Protein AF-A0A1V5WWI6-F1 (afdb_monomer)

Radius of gyration: 53.49 Å; Cα contacts (8 Å, |Δi|>4): 1870; chains: 1; bounding box: 108×46×150 Å

pLDDT: mean 87.92, std 11.95, range [52.41, 98.81]

Mean predicted aligned error: 15.51 Å

Nearest PDB structures (foldseek):
  4fmv-assembly1_A  TM=5.249E-01  e=5.973E-01  Ruminiclostridium papyrosolvens DSM 2782
  3kl5-assembly3_C  TM=5.660E-01  e=1.700E+00  Bacillus subtilis
  4qaw-assembly5_E  TM=5.712E-01  e=1.783E+00  Paenibacillus barcinonensis
  4qaw-assembly7_G  TM=4.942E-01  e=2.157E+00  Paenibacillus barcinonensis
  5oo9-assembly1_A  TM=2.394E-01  e=5.076E+00  Streptomyces coeruleorubidus

Secondary structure (DSSP, 8-state):
-EEEETTTTEEEEEETTEEEEEE-S----------PPP-SS-S-SSS-SS---S--------SSPPPHHHHHHHHHHHHHTT---B-EE-TTTT-EESS---SS-EEESEEPPPBSSSSEEEEEE-SSBEEEEEEEEPB--EE-TTSSEEPTT--S-TT--SEEESEEESSSPPPPBTTB-EEEEEEPBTTPPPEEEEEEEPPPSB--BTTEEEEEEEETTEEEEEEEESSSS-EEEEE-PPTT--EEEEEEEPPPPPPPSSSPPPPPPPEEEEEEEEPPS-PSEEEEEPPPPPPPSSSPPPPPPEEETTEEEPPPPPPP-TT-PPPPBSSPPPPPP-SSSSPPPPPPBPTTT--PPPP----TTSTT-EEPPPBTTBPPPEEESSPPPPP-EEE-TTSS-EEE-PPPPPPPEESSTTS--PPPPGGGTSPPPP-SSSPP-PPPTTTTPPPPPP-EETTS----PPPPPPP-EEEEEEEPP-

Sequence (482 aa):
MGVYDAINKNMYLYVDGVLEGSSLNIGVTSYNTMRSPWTVGTATPYYPHGNMSGLIDDVRIYNYALSPAEVNQVYDLGINSLNEINGLCGSSNGSSYYSIPTENLCSFGAPSVVSGVGPWTWTCAGTSASVSCSANKSVDGECGTANKEFYATTTGYGSSTFCSVGSSSPTSPTFPTSGNPVSWQCNGINGGSIVTCNASKLSSVCISGGGLTCSESIDGLYTINKYTLAGTTTGTSTWTPPAEVTQVEYLVVAGGGGGGGRAGGGGAGGYRAGLGFTLSDNNPVTVVVGAGGAGGEVSGGSGKNSTFSTITSIGGGGGGGFGRNGLNGGSGGGAGDNYQTVQPLGGNGTSGQGNNGGSSYGPINIPRNTGGGGGAGGNGLGGAQAPNGGPGLSSSITGTSHFYAAGGGGGGGGADATNYGIGIGGSSIGGSGGDGTILPTNGANHTGSGGGGGGYNFSIPANQFGGFGGSGIVIIRYLTPQ

Foldseek 3Di:
DWFADPVQRKIFDDDLLHTDDIDGPDPPPDDPPPPFDDDDQAPHPPDGDRGDDDDDDDDDDDPHGDDSVVSNVVSVVVVVVPDQDEWAAFPQFAAEDQDDDDPRGTPAADWDPWDDPAFIKIWGDTPNYIDIGTHGYKDAKAAWPQQEEAEQPDPDSPPTDGTPAAAKVVNDWDDAHAPGKTKIWGHIDRRHHIDIGIYYYHDDLQDADQQWDWDWDDDPQKIKIKIFGPDQAKGKDKGFDDPPFFWWWKWWFFWWWFAAWAWKWIFFWFIDTDGTHGDDPDPIWMWIWWGWWAFYLAWTGWICWTDTHPDIIWTIWTAGAEPEATAAICWWMKYYWYLDPDWHYTHAHDPNTWGTWATQDDDNPDGTWMIWITFRQGYTHTNDFWTAWHAFDWDCLVVDTDGAGWIAIIAGEDACLPPGDWHHIHPNQAWIEYACVRAIEEGHAQRRYIWYHYHDYPVHPDGRTTHITHIHMMMIMTRDDD

Structure (mmCIF, N/CA/C/O backbone):
data_AF-A0A1V5WWI6-F1
#
_entry.id   AF-A0A1V5WWI6-F1
#
loop_
_atom_site.group_PDB
_atom_site.id
_atom_site.type_symbol
_atom_site.label_atom_id
_atom_site.label_alt_id
_atom_site.label_comp_id
_atom_site.label_asym_id
_atom_site.label_entity_id
_atom_site.label_seq_id
_atom_site.pdbx_PDB_ins_code
_atom_site.Cartn_x
_atom_site.Cartn_y
_atom_site.Cartn_z
_atom_site.occupancy
_atom_site.B_iso_or_equiv
_atom_site.auth_seq_id
_atom_site.auth_comp_id
_atom_site.auth_asym_id
_atom_site.auth_atom_id
_atom_site.pdbx_PDB_model_num
ATOM 1 N N . MET A 1 1 ? -57.729 -2.466 86.747 1.00 88.50 1 MET A N 1
ATOM 2 C CA . MET A 1 1 ? -59.052 -2.963 86.314 1.00 88.50 1 MET A CA 1
ATOM 3 C C . MET A 1 1 ? -59.832 -3.485 87.514 1.00 88.50 1 MET A C 1
ATOM 5 O O . MET A 1 1 ? -59.302 -4.305 88.250 1.00 88.50 1 MET A O 1
ATOM 9 N N . GLY A 1 2 ? -61.060 -3.010 87.735 1.00 91.38 2 GLY A N 1
ATOM 10 C CA . GLY A 1 2 ? -61.956 -3.556 88.763 1.00 91.38 2 GLY A CA 1
ATOM 11 C C . GLY A 1 2 ? -62.943 -4.556 88.157 1.00 91.38 2 GLY A C 1
ATOM 12 O O . GLY A 1 2 ? -63.494 -4.282 87.094 1.00 91.38 2 GLY A O 1
ATOM 13 N N . VAL A 1 3 ? -63.168 -5.690 88.821 1.00 92.44 3 VAL A N 1
ATOM 14 C CA . VAL A 1 3 ? -64.123 -6.731 88.405 1.00 92.44 3 VAL A CA 1
ATOM 15 C C . VAL A 1 3 ? -65.106 -6.993 89.540 1.00 92.44 3 VAL A C 1
ATOM 17 O O . VAL A 1 3 ? -64.692 -7.245 90.671 1.00 92.44 3 VAL A O 1
ATOM 20 N N . TYR A 1 4 ? -66.404 -6.956 89.241 1.00 90.31 4 TYR A N 1
ATOM 21 C CA . TYR A 1 4 ? -67.460 -7.340 90.177 1.00 90.31 4 TYR A CA 1
ATOM 22 C C . TYR A 1 4 ? -68.163 -8.607 89.686 1.00 90.31 4 TYR A C 1
ATOM 24 O O . TYR A 1 4 ? -68.793 -8.605 88.629 1.00 90.31 4 TYR A O 1
ATOM 32 N N . ASP A 1 5 ? -68.062 -9.678 90.470 1.00 88.44 5 ASP A N 1
ATOM 33 C CA . ASP A 1 5 ? -68.776 -10.932 90.257 1.00 88.44 5 ASP A CA 1
ATOM 34 C C . ASP A 1 5 ? -70.055 -10.933 91.102 1.00 88.44 5 ASP A C 1
ATOM 36 O O . ASP A 1 5 ? -70.039 -11.179 92.312 1.00 88.44 5 ASP A O 1
ATOM 40 N N . ALA A 1 6 ? -71.180 -10.653 90.443 1.00 82.94 6 ALA A N 1
ATOM 41 C CA . ALA A 1 6 ? -72.489 -10.591 91.081 1.00 82.94 6 ALA A CA 1
ATOM 42 C C . ALA A 1 6 ? -73.007 -11.962 91.558 1.00 82.94 6 ALA A C 1
ATOM 44 O O . ALA A 1 6 ? -73.836 -12.002 92.469 1.00 82.94 6 ALA A O 1
ATOM 45 N N . ILE A 1 7 ? -72.531 -13.071 90.975 1.00 85.31 7 ILE A N 1
ATOM 46 C CA . ILE A 1 7 ? -72.962 -14.431 91.337 1.00 85.31 7 ILE A CA 1
ATOM 47 C C . ILE A 1 7 ? -72.389 -14.784 92.707 1.00 85.31 7 ILE A C 1
ATOM 49 O O . ILE A 1 7 ? -73.125 -15.183 93.610 1.00 85.31 7 ILE A O 1
ATOM 53 N N . ASN A 1 8 ? -71.083 -14.577 92.872 1.00 86.88 8 ASN A N 1
ATOM 54 C CA . ASN A 1 8 ? -70.373 -14.896 94.111 1.00 86.88 8 ASN A CA 1
ATOM 55 C C . ASN A 1 8 ? -70.307 -13.717 95.097 1.00 86.88 8 ASN A C 1
ATOM 57 O O . ASN A 1 8 ? -69.821 -13.879 96.213 1.00 86.88 8 ASN A O 1
ATOM 61 N N . LYS A 1 9 ? -70.815 -12.538 94.707 1.00 87.75 9 LYS A N 1
ATOM 62 C CA . LYS A 1 9 ? -70.776 -11.281 95.478 1.00 87.75 9 LYS A CA 1
ATOM 63 C C . LYS A 1 9 ? -69.354 -10.856 95.855 1.00 87.75 9 LYS A C 1
ATOM 65 O O . LYS A 1 9 ? -69.125 -10.328 96.945 1.00 87.75 9 LYS A O 1
ATOM 70 N N . ASN A 1 10 ? -68.412 -11.066 94.942 1.00 89.38 10 ASN A N 1
ATOM 71 C CA . ASN A 1 10 ? -67.003 -10.749 95.141 1.00 89.38 10 ASN A CA 1
ATOM 72 C C . ASN A 1 10 ? -66.588 -9.572 94.258 1.00 89.38 10 ASN A C 1
ATOM 74 O O . ASN A 1 10 ? -67.072 -9.416 93.138 1.00 89.38 10 ASN A O 1
ATOM 78 N N . MET A 1 11 ? -65.667 -8.754 94.755 1.00 91.50 11 MET A N 1
ATOM 79 C CA . MET A 1 11 ? -65.030 -7.689 93.986 1.00 91.50 11 MET A CA 1
ATOM 80 C C . MET A 1 11 ? -63.519 -7.890 93.989 1.00 91.50 11 MET A C 1
ATOM 82 O O . MET A 1 11 ? -62.935 -8.189 95.031 1.00 91.50 11 MET A O 1
ATOM 86 N N . TYR A 1 12 ? -62.904 -7.694 92.829 1.00 93.94 12 TYR A N 1
ATOM 87 C CA . TYR A 1 12 ? -61.478 -7.864 92.591 1.00 93.94 12 TYR A CA 1
ATOM 88 C C . TYR A 1 12 ? -60.901 -6.587 91.980 1.00 93.94 12 TYR A C 1
ATOM 90 O O . TYR A 1 12 ? -61.530 -5.965 91.120 1.00 93.94 12 TYR A O 1
ATOM 98 N N . LEU A 1 13 ? -59.703 -6.201 92.408 1.00 94.50 13 LEU A N 1
ATOM 99 C CA . LEU A 1 13 ? -58.936 -5.106 91.830 1.00 94.50 13 LEU A CA 1
ATOM 100 C C . LEU A 1 13 ? -57.622 -5.656 91.290 1.00 94.50 13 LEU A C 1
ATOM 102 O O . LEU A 1 13 ? -56.821 -6.208 92.041 1.00 94.50 13 LEU A O 1
ATOM 106 N N . TYR A 1 14 ? -57.412 -5.464 89.994 1.00 93.25 14 TYR A N 1
ATOM 107 C CA . TYR A 1 14 ? -56.178 -5.801 89.305 1.00 93.25 14 TYR A CA 1
ATOM 108 C C . TYR A 1 14 ? -55.402 -4.531 88.955 1.00 93.25 14 TYR A C 1
ATOM 110 O O . TYR A 1 14 ? -56.000 -3.574 88.447 1.00 93.25 14 TYR A O 1
ATOM 118 N N . VAL A 1 15 ? -54.091 -4.526 89.165 1.00 91.75 15 VAL A N 1
ATOM 119 C CA . VAL A 1 15 ? -53.160 -3.486 88.695 1.00 91.75 15 VAL A CA 1
ATOM 120 C C . VAL A 1 15 ? -52.093 -4.194 87.868 1.00 91.75 15 VAL A C 1
ATOM 122 O O . VAL A 1 15 ? -51.644 -5.267 88.247 1.00 91.75 15 VAL A O 1
ATOM 125 N N . ASP A 1 16 ? -51.774 -3.658 86.690 1.00 88.25 16 ASP A N 1
ATOM 126 C CA . ASP A 1 16 ? -50.790 -4.245 85.767 1.00 88.25 16 ASP A CA 1
ATOM 127 C C . ASP A 1 16 ? -51.018 -5.738 85.444 1.00 88.25 16 ASP A C 1
ATOM 129 O O . ASP A 1 16 ? -50.092 -6.539 85.391 1.00 88.25 16 ASP A O 1
ATOM 133 N N . GLY A 1 17 ? -52.287 -6.135 85.280 1.00 86.88 17 GLY A N 1
ATOM 134 C CA . GLY A 1 17 ? -52.688 -7.528 85.018 1.00 86.88 17 GLY A CA 1
ATOM 135 C C . GLY A 1 17 ? -52.692 -8.451 86.251 1.00 86.88 17 GLY A C 1
ATOM 136 O O . GLY A 1 17 ? -53.248 -9.550 86.198 1.00 86.88 17 GLY A O 1
ATOM 137 N N . VAL A 1 18 ? -52.163 -7.999 87.391 1.00 90.19 18 VAL A N 1
ATOM 138 C CA . VAL A 1 18 ? -52.002 -8.781 88.630 1.00 90.19 18 VAL A CA 1
ATOM 139 C C . VAL A 1 18 ? -53.108 -8.457 89.638 1.00 90.19 18 VAL A C 1
ATOM 141 O O . VAL A 1 18 ? -53.540 -7.314 89.746 1.00 90.19 18 VAL A O 1
ATOM 144 N N . LEU A 1 19 ? -53.607 -9.462 90.373 1.00 93.38 19 LEU A N 1
ATOM 145 C CA . LEU A 1 19 ? -54.617 -9.268 91.423 1.00 93.38 19 LEU A CA 1
ATOM 146 C C . LEU A 1 19 ? -53.984 -8.611 92.659 1.00 93.38 19 LEU A C 1
ATOM 148 O O . LEU A 1 19 ? -53.238 -9.264 93.382 1.00 93.38 19 LEU A O 1
ATOM 152 N N . GLU A 1 20 ? -54.358 -7.367 92.942 1.00 95.31 20 GLU A N 1
ATOM 153 C CA . GLU A 1 20 ? -53.833 -6.586 94.073 1.00 95.31 20 GLU A CA 1
ATOM 154 C C . GLU A 1 20 ? -54.762 -6.584 95.290 1.00 95.31 20 GLU A C 1
ATOM 156 O O . GLU A 1 20 ? -54.334 -6.403 96.429 1.00 95.31 20 GLU A O 1
ATOM 161 N N . GLY A 1 21 ? -56.062 -6.786 95.079 1.00 93.06 21 GLY A N 1
ATOM 162 C CA . GLY A 1 21 ? -57.024 -6.739 96.172 1.00 93.06 21 GLY A CA 1
ATOM 163 C C . GLY A 1 21 ? -58.309 -7.481 95.864 1.00 93.06 21 GLY A C 1
ATOM 164 O O . GLY A 1 21 ? -58.759 -7.539 94.720 1.00 93.06 21 GLY A O 1
ATOM 165 N N . SER A 1 22 ? -58.926 -8.037 96.906 1.00 92.50 22 SER A N 1
ATOM 166 C CA . SER A 1 22 ? -60.250 -8.643 96.804 1.00 92.50 22 SER A CA 1
ATOM 167 C C . SER A 1 22 ? -61.100 -8.362 98.039 1.00 92.50 22 SER A C 1
ATOM 169 O O . SER A 1 22 ? -60.598 -8.111 99.134 1.00 92.50 22 SER A O 1
ATOM 171 N N . SER A 1 23 ? -62.412 -8.367 97.853 1.00 90.94 23 SER A N 1
ATOM 172 C CA . SER A 1 23 ? -63.406 -8.276 98.919 1.00 90.94 23 SER A CA 1
ATOM 173 C C . SER A 1 23 ? -64.506 -9.289 98.634 1.00 90.94 23 SER A C 1
ATOM 175 O O . SER A 1 23 ? -65.032 -9.336 97.521 1.00 90.94 23 SER A O 1
ATOM 177 N N . LEU A 1 24 ? -64.817 -10.124 99.626 1.00 88.69 24 LEU A N 1
ATOM 178 C CA . LEU A 1 24 ? -65.714 -11.270 99.477 1.00 88.69 24 LEU A CA 1
ATOM 179 C C . LEU A 1 24 ? -67.057 -11.018 100.166 1.00 88.69 24 LEU A C 1
ATOM 181 O O . LEU A 1 24 ? -67.103 -10.341 101.193 1.00 88.69 24 LEU A O 1
ATOM 185 N N . ASN A 1 25 ? -68.132 -11.611 99.640 1.00 83.06 25 ASN A N 1
ATOM 186 C CA . ASN A 1 25 ? -69.484 -11.538 100.215 1.00 83.06 25 ASN A CA 1
ATOM 187 C C . ASN A 1 25 ? -69.993 -10.104 100.453 1.00 83.06 25 ASN A C 1
ATOM 189 O O . ASN A 1 25 ? -70.586 -9.793 101.489 1.00 83.06 25 ASN A O 1
ATOM 193 N N . ILE A 1 26 ? -69.783 -9.216 99.484 1.00 80.62 26 ILE A N 1
ATOM 194 C CA . ILE A 1 26 ? -70.226 -7.825 99.579 1.00 80.62 26 ILE A CA 1
ATOM 195 C C . ILE A 1 26 ? -71.754 -7.777 99.464 1.00 80.62 26 ILE A C 1
ATOM 197 O O . ILE A 1 26 ? -72.346 -8.156 98.449 1.00 80.62 26 ILE A O 1
ATOM 201 N N . GLY A 1 27 ? -72.410 -7.292 100.518 1.00 67.56 27 GLY A N 1
ATOM 202 C CA . GLY A 1 27 ? -73.849 -7.050 100.543 1.00 67.56 27 GLY A CA 1
ATOM 203 C C . GLY A 1 27 ? -74.220 -5.823 99.715 1.00 67.56 27 GLY A C 1
ATOM 204 O O . GLY A 1 27 ? -74.409 -4.744 100.266 1.00 67.56 27 GLY A O 1
ATOM 205 N N . VAL A 1 28 ? -74.332 -5.967 98.395 1.00 65.06 28 VAL A N 1
ATOM 206 C CA . VAL A 1 28 ? -74.854 -4.894 97.538 1.00 65.06 28 VAL A CA 1
ATOM 207 C C . VAL A 1 28 ? -76.382 -4.912 97.627 1.00 65.06 28 VAL A C 1
ATOM 209 O O . VAL A 1 28 ? -77.034 -5.787 97.064 1.00 65.06 28 VAL A O 1
ATOM 212 N N . THR A 1 29 ? -76.965 -3.982 98.389 1.00 57.09 29 THR A N 1
ATOM 213 C CA . THR A 1 29 ? -78.415 -3.934 98.667 1.00 57.09 29 THR A CA 1
ATOM 214 C C . THR A 1 29 ? -79.202 -2.988 97.756 1.00 57.09 29 THR A C 1
ATOM 216 O O . THR A 1 29 ? -80.425 -2.942 97.844 1.00 57.09 29 THR A O 1
ATOM 219 N N . SER A 1 30 ? -78.550 -2.260 96.843 1.00 57.28 30 SER A N 1
ATOM 220 C CA . SER A 1 30 ? -79.222 -1.515 95.766 1.00 57.28 30 SER A CA 1
ATOM 221 C C . SER A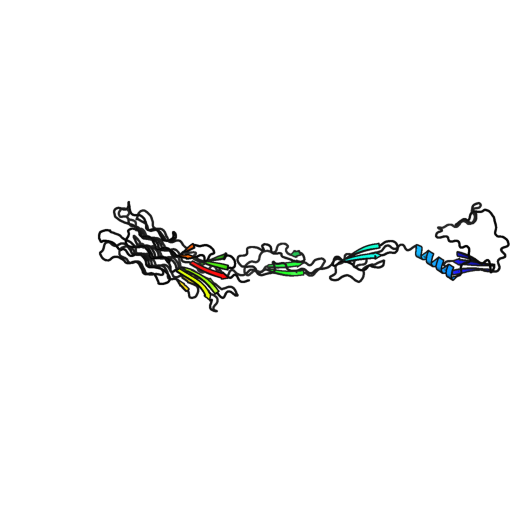 1 30 ? -78.235 -1.105 94.667 1.00 57.28 30 SER A C 1
ATOM 223 O O . SER A 1 30 ? -77.154 -0.595 94.955 1.00 57.28 30 SER A O 1
ATOM 225 N N . TYR A 1 31 ? -78.609 -1.295 93.396 1.00 58.81 31 TYR A N 1
ATOM 226 C CA . TYR A 1 31 ? -77.995 -0.538 92.305 1.00 58.81 31 TYR A CA 1
ATOM 227 C C . TYR A 1 31 ? -78.496 0.893 92.450 1.00 58.81 31 TYR A C 1
ATOM 229 O O . TYR A 1 31 ? -79.695 1.144 92.342 1.00 58.81 31 TYR A O 1
ATOM 237 N N . ASN A 1 32 ? -77.604 1.824 92.763 1.00 57.19 32 ASN A N 1
ATOM 238 C CA . ASN A 1 32 ? -77.988 3.214 92.902 1.00 57.19 32 ASN A CA 1
ATOM 239 C C . ASN A 1 32 ? -78.467 3.738 91.533 1.00 57.19 32 ASN A C 1
ATOM 241 O O . ASN A 1 32 ? -77.662 3.937 90.630 1.00 57.19 32 ASN A O 1
ATOM 245 N N . THR A 1 33 ? -79.777 3.936 91.358 1.00 54.97 33 THR A N 1
ATOM 246 C CA . THR A 1 33 ? -80.385 4.472 90.125 1.00 54.97 33 THR A CA 1
ATOM 247 C C . THR A 1 33 ? -80.283 5.998 90.034 1.00 54.97 33 THR A C 1
ATOM 249 O O . THR A 1 33 ? -81.074 6.631 89.329 1.00 54.97 33 THR A O 1
ATOM 252 N N . MET A 1 34 ? -79.361 6.630 90.771 1.00 55.66 34 MET A N 1
ATOM 253 C CA . MET A 1 34 ? -79.096 8.057 90.611 1.00 55.66 34 MET A CA 1
ATOM 254 C C . MET A 1 34 ? -78.708 8.334 89.153 1.00 55.66 34 MET A C 1
ATOM 256 O O . MET A 1 34 ? -77.786 7.725 88.619 1.00 55.66 34 MET A O 1
ATOM 260 N N . ARG A 1 35 ? -79.438 9.265 88.520 1.00 61.47 35 ARG A N 1
ATOM 261 C CA . ARG A 1 35 ? -79.284 9.772 87.139 1.00 61.47 35 ARG A CA 1
ATOM 262 C C . ARG A 1 35 ? -77.953 10.513 86.896 1.00 61.47 35 ARG A C 1
ATOM 264 O O . ARG A 1 35 ? -77.916 11.496 86.159 1.00 61.47 35 ARG A O 1
ATOM 271 N N . SER A 1 36 ? -76.873 10.098 87.541 1.00 67.56 36 SER A N 1
ATOM 272 C CA . SER A 1 36 ? -75.556 10.682 87.329 1.00 67.56 36 SER A CA 1
ATOM 273 C C . SER A 1 36 ? -74.962 10.121 86.034 1.00 67.56 36 SER A C 1
ATOM 275 O O . SER A 1 36 ? -75.008 8.905 85.829 1.00 67.56 36 SER A O 1
ATOM 277 N N . PRO A 1 37 ? -74.420 10.968 85.142 1.00 72.69 37 PRO A N 1
ATOM 278 C CA . PRO A 1 37 ? -73.677 10.478 83.992 1.00 72.69 37 PRO A CA 1
ATOM 279 C C . PRO A 1 37 ? -72.459 9.685 84.476 1.00 72.69 37 PRO A C 1
ATOM 281 O O . PRO A 1 37 ? -71.858 10.021 85.497 1.00 72.69 37 PRO A O 1
ATOM 284 N N . TRP A 1 38 ? -72.094 8.639 83.737 1.00 76.81 38 TRP A N 1
ATOM 285 C CA . TRP A 1 38 ? -70.816 7.967 83.943 1.00 76.81 38 TRP A CA 1
ATOM 286 C C . TRP A 1 38 ? -69.688 8.952 83.648 1.00 76.81 38 TRP A C 1
ATOM 288 O O . TRP A 1 38 ? -69.680 9.598 82.600 1.00 76.81 38 TRP A O 1
ATOM 298 N N . THR A 1 39 ? -68.751 9.077 84.579 1.00 81.56 39 THR A N 1
ATOM 299 C CA . THR A 1 39 ? -67.619 9.995 84.477 1.00 81.56 39 THR A CA 1
ATOM 300 C C . THR A 1 39 ? -66.307 9.226 84.487 1.00 81.56 39 THR A C 1
ATOM 302 O O . THR A 1 39 ? -66.165 8.211 85.163 1.00 81.56 39 THR A O 1
ATOM 305 N N . VAL A 1 40 ? -65.329 9.729 83.737 1.00 84.50 40 VAL A N 1
ATOM 306 C CA . VAL A 1 40 ? -63.957 9.215 83.710 1.00 84.50 40 VAL A CA 1
ATOM 307 C C . VAL A 1 40 ? -63.063 10.244 84.401 1.00 84.50 40 VAL A C 1
ATOM 309 O O . VAL A 1 40 ? -63.184 11.438 84.142 1.00 84.50 40 VAL A O 1
ATOM 312 N N . GLY A 1 41 ? -62.208 9.800 85.326 1.00 83.94 41 GLY A N 1
ATOM 313 C CA . GLY A 1 41 ? -61.288 10.674 86.071 1.00 83.94 41 GLY A CA 1
ATOM 314 C C . GLY A 1 41 ? -61.911 11.480 87.220 1.00 83.94 41 GLY A C 1
ATOM 315 O O . GLY A 1 41 ? -61.206 12.222 87.901 1.00 83.94 41 GLY A O 1
ATOM 316 N N . THR A 1 42 ? -63.210 11.325 87.487 1.00 80.00 42 THR A N 1
ATOM 317 C CA . THR A 1 42 ? -63.897 11.945 88.631 1.00 80.00 42 THR A CA 1
ATOM 318 C C . THR A 1 42 ? -65.025 11.052 89.150 1.00 80.00 42 THR A C 1
ATOM 320 O O . THR A 1 42 ? -65.653 10.340 88.367 1.00 80.00 42 THR A O 1
ATOM 323 N N . ALA A 1 43 ? -65.275 11.079 90.465 1.00 70.50 43 ALA A N 1
ATOM 324 C CA . ALA A 1 43 ? -66.322 10.295 91.126 1.00 70.50 43 ALA A CA 1
ATOM 325 C C . ALA A 1 43 ? -67.696 10.993 91.142 1.00 70.50 43 ALA A C 1
ATOM 327 O O . ALA A 1 43 ? -68.718 10.317 91.243 1.00 70.50 43 ALA A O 1
ATOM 328 N N . THR A 1 44 ? -67.748 12.331 91.046 1.00 68.38 44 THR A N 1
ATOM 329 C CA . THR A 1 44 ? -69.011 13.074 90.908 1.00 68.38 44 THR A CA 1
ATOM 330 C C . THR A 1 44 ? -68.812 14.343 90.071 1.00 68.38 44 THR A C 1
ATOM 332 O O . THR A 1 44 ? -67.831 15.055 90.281 1.00 68.38 44 THR A O 1
ATOM 335 N N . PRO A 1 45 ? -69.758 14.703 89.184 1.00 63.47 45 PRO A N 1
ATOM 336 C CA . PRO A 1 45 ? -69.689 15.968 88.453 1.00 63.47 45 PRO A CA 1
ATOM 337 C C . PRO A 1 45 ? -70.045 17.196 89.317 1.00 63.47 45 PRO A C 1
ATOM 339 O O . PRO A 1 45 ? -69.851 18.320 88.868 1.00 63.47 45 PRO A O 1
ATOM 342 N N . TYR A 1 46 ? -70.571 17.001 90.537 1.00 65.69 46 TYR A N 1
ATOM 343 C CA . TYR A 1 46 ? -71.129 18.074 91.376 1.00 65.69 46 TYR A CA 1
ATOM 344 C C . TYR A 1 46 ? -70.237 18.504 92.550 1.00 65.69 46 TYR A C 1
ATOM 346 O O . TYR A 1 46 ? -70.336 19.648 92.988 1.00 65.69 46 TYR A O 1
ATOM 354 N N . TYR A 1 47 ? -69.352 17.633 93.043 1.00 67.38 47 TYR A N 1
ATOM 355 C CA . TYR A 1 47 ? -68.443 17.931 94.154 1.00 67.38 47 TYR A CA 1
ATOM 356 C C . TYR A 1 47 ? -67.039 17.393 93.827 1.00 67.38 47 TYR A C 1
ATOM 358 O O . TYR A 1 47 ? -66.806 16.190 93.968 1.00 67.38 47 TYR A O 1
ATOM 366 N N . PRO A 1 48 ? -66.098 18.243 93.364 1.00 59.97 48 PRO A N 1
ATOM 367 C CA . PRO A 1 48 ? -64.787 17.815 92.874 1.00 59.97 48 PRO A CA 1
ATOM 368 C C . PRO A 1 48 ? -63.807 17.530 94.025 1.00 59.97 48 PRO A C 1
ATOM 370 O O . PRO A 1 48 ? -62.772 18.178 94.165 1.00 59.97 48 PRO A O 1
ATOM 373 N N . HIS A 1 49 ? -64.125 16.544 94.860 1.00 67.31 49 HIS A N 1
ATOM 374 C CA . HIS A 1 49 ? -63.181 15.956 95.807 1.00 67.31 49 HIS A CA 1
ATOM 375 C C . HIS A 1 49 ? -62.762 14.574 95.286 1.00 67.31 49 HIS A C 1
ATOM 377 O O . HIS A 1 49 ? -63.612 13.718 95.057 1.00 67.31 49 HIS A O 1
ATOM 383 N N . GLY A 1 50 ? -61.455 14.361 95.085 1.00 65.75 50 GLY A N 1
ATOM 384 C CA . GLY A 1 50 ? -60.902 13.067 94.655 1.00 65.75 50 GLY A CA 1
ATOM 385 C C . GLY A 1 50 ? -60.794 12.842 93.140 1.00 65.75 50 GLY A C 1
ATOM 386 O O . GLY A 1 50 ? -60.840 11.696 92.703 1.00 65.75 50 GLY A O 1
ATOM 387 N N . ASN A 1 51 ? -60.660 13.899 92.329 1.00 79.12 51 ASN A N 1
ATOM 388 C CA . ASN A 1 51 ? -60.398 13.751 90.891 1.00 79.12 51 ASN A CA 1
ATOM 389 C C . ASN A 1 51 ? -59.005 13.156 90.641 1.00 79.12 51 ASN A C 1
ATOM 391 O O . ASN A 1 51 ? -58.044 13.489 91.336 1.00 79.12 51 ASN A O 1
ATOM 395 N N . MET A 1 52 ? -58.899 12.305 89.623 1.00 82.38 52 MET A N 1
ATOM 396 C CA . MET A 1 52 ? -57.624 11.751 89.184 1.00 82.38 52 MET A CA 1
ATOM 397 C C . MET A 1 52 ? -56.823 12.830 88.449 1.00 82.38 52 MET A C 1
ATOM 399 O O . MET A 1 52 ? -57.292 13.403 87.468 1.00 82.38 52 MET A O 1
ATOM 403 N N . SER A 1 53 ? -55.601 13.085 88.914 1.00 79.44 53 SER A N 1
ATOM 404 C CA . SER A 1 53 ? -54.628 13.921 88.212 1.00 79.44 53 SER A CA 1
ATOM 405 C C . SER A 1 53 ? -53.757 13.0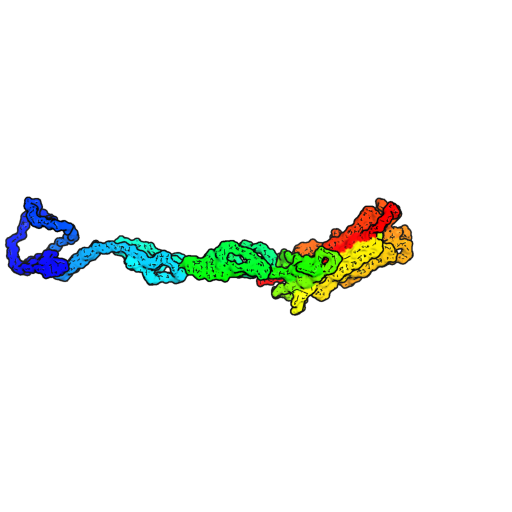28 87.333 1.00 79.44 53 SER A C 1
ATOM 407 O O . SER A 1 53 ? -52.923 12.286 87.846 1.00 79.44 53 SER A O 1
ATOM 409 N N . GLY A 1 54 ? -53.964 13.077 86.020 1.00 82.88 54 GLY A N 1
ATOM 410 C CA . GLY A 1 54 ? -53.211 12.277 85.055 1.00 82.88 54 GLY A CA 1
ATOM 411 C C . GLY A 1 54 ? -53.947 12.122 83.728 1.00 82.88 54 GLY A C 1
ATOM 412 O O . GLY A 1 54 ? -55.116 12.490 83.613 1.00 82.88 54 GLY A O 1
ATOM 413 N N . LEU A 1 55 ? -53.251 11.585 82.726 1.00 81.88 55 LEU A N 1
ATOM 414 C CA . LEU A 1 55 ? -53.873 11.167 81.472 1.00 81.88 55 LEU A CA 1
ATOM 415 C C . LEU A 1 55 ? -54.594 9.833 81.688 1.00 81.88 55 LEU A C 1
ATOM 417 O O . LEU A 1 55 ? -54.105 8.966 82.412 1.00 81.88 55 LEU A O 1
ATOM 421 N N . ILE A 1 56 ? -55.757 9.687 81.062 1.00 82.88 56 ILE A N 1
ATOM 422 C CA . ILE A 1 56 ? -56.527 8.446 81.034 1.00 82.88 56 ILE A CA 1
ATOM 423 C C . ILE A 1 56 ? -56.730 8.100 79.565 1.00 82.88 56 ILE A C 1
ATOM 425 O O . ILE A 1 56 ? -57.198 8.946 78.804 1.00 82.88 56 ILE A O 1
ATOM 429 N N . ASP A 1 57 ? -56.392 6.872 79.194 1.00 80.69 57 ASP A N 1
ATOM 430 C CA . ASP A 1 57 ? -56.547 6.352 77.840 1.00 80.69 57 ASP A CA 1
ATOM 431 C C . ASP A 1 57 ? -57.153 4.941 77.883 1.00 80.69 57 ASP A C 1
ATOM 433 O O . ASP A 1 57 ? -57.109 4.268 78.918 1.00 80.69 57 ASP A O 1
ATOM 437 N N . ASP A 1 58 ? -57.747 4.522 76.768 1.00 83.00 58 ASP A N 1
ATOM 438 C CA . ASP A 1 58 ? -58.173 3.143 76.507 1.00 83.00 58 ASP A CA 1
ATOM 439 C C . ASP A 1 58 ? -59.146 2.552 77.561 1.00 83.00 58 ASP A C 1
ATOM 441 O O . ASP A 1 58 ? -59.083 1.382 77.956 1.00 83.00 58 ASP A O 1
ATOM 445 N N . VAL A 1 59 ? -60.095 3.375 78.033 1.00 85.44 59 VAL A N 1
ATOM 446 C CA . VAL A 1 59 ? -61.092 2.977 79.043 1.00 85.44 59 VAL A CA 1
ATOM 447 C C . VAL A 1 59 ? -62.092 1.976 78.464 1.00 85.44 59 VAL A C 1
ATOM 449 O O . VAL A 1 59 ? -62.855 2.289 77.551 1.00 85.44 59 VAL A O 1
ATOM 452 N N . ARG A 1 60 ? -62.146 0.779 79.057 1.00 88.19 60 ARG A N 1
ATOM 453 C CA . ARG A 1 60 ? -63.064 -0.304 78.672 1.00 88.19 60 ARG A CA 1
ATOM 454 C C . ARG A 1 60 ? -64.011 -0.647 79.819 1.00 88.19 60 ARG A C 1
ATOM 456 O O . ARG A 1 60 ? -63.586 -0.754 80.969 1.00 88.19 60 ARG A O 1
ATOM 463 N N . ILE A 1 61 ? -65.289 -0.842 79.497 1.00 89.31 61 ILE A N 1
ATOM 464 C CA . ILE A 1 61 ? -66.329 -1.285 80.433 1.00 89.31 61 ILE A CA 1
ATOM 465 C C . ILE A 1 61 ? -66.962 -2.550 79.864 1.00 89.31 61 ILE A C 1
ATOM 467 O O . ILE A 1 61 ? -67.421 -2.560 78.723 1.00 89.31 61 ILE A O 1
ATOM 471 N N . TYR A 1 62 ? -67.010 -3.598 80.679 1.00 90.00 62 TYR A N 1
ATOM 472 C CA . TYR A 1 62 ? -67.618 -4.874 80.329 1.00 90.00 62 TYR A CA 1
ATOM 473 C C . TYR A 1 62 ? -68.884 -5.071 81.156 1.00 90.00 62 TYR A C 1
ATOM 475 O O . TYR A 1 62 ? -68.926 -4.744 82.341 1.00 90.00 62 TYR A O 1
ATOM 483 N N . ASN A 1 63 ? -69.928 -5.607 80.530 1.00 89.00 63 ASN A N 1
ATOM 484 C CA . ASN A 1 63 ? -71.184 -5.950 81.199 1.00 89.00 63 ASN A CA 1
ATOM 485 C C . ASN A 1 63 ? -71.178 -7.377 81.782 1.00 89.00 63 ASN A C 1
ATOM 487 O O . ASN A 1 63 ? -72.237 -7.913 82.102 1.00 89.00 63 ASN A O 1
ATOM 491 N N . TYR A 1 64 ? -69.999 -7.987 81.905 1.00 89.88 64 TYR A N 1
ATOM 492 C CA . TYR A 1 64 ? -69.772 -9.300 82.495 1.00 89.88 64 TYR A CA 1
ATOM 493 C C . TYR A 1 64 ? -68.504 -9.276 83.354 1.00 89.88 64 TYR A C 1
ATOM 495 O O . TYR A 1 64 ? -67.635 -8.419 83.181 1.00 89.88 64 TYR A O 1
ATOM 503 N N . ALA A 1 65 ? -68.415 -10.208 84.303 1.00 91.00 65 ALA A N 1
ATOM 504 C CA . ALA A 1 65 ? -67.230 -10.368 85.132 1.00 91.00 65 ALA A CA 1
ATOM 505 C C . ALA A 1 65 ? -66.130 -11.063 84.320 1.00 91.00 65 ALA A C 1
ATOM 507 O O . ALA A 1 65 ? -66.316 -12.194 83.875 1.00 91.00 65 ALA A O 1
ATOM 508 N N . LEU A 1 66 ? -64.998 -10.383 84.131 1.00 93.81 66 LEU A N 1
ATOM 509 C CA . LEU A 1 66 ? -63.832 -10.954 83.461 1.00 93.81 66 LEU A CA 1
ATOM 510 C C . LEU A 1 66 ? -63.126 -11.962 84.372 1.00 93.81 66 LEU A C 1
ATOM 512 O O . LEU A 1 66 ? -62.931 -11.715 85.565 1.00 93.81 66 LEU A O 1
ATOM 516 N N . SER A 1 67 ? -62.688 -13.073 83.793 1.00 93.25 67 SER A N 1
ATOM 517 C CA . SER A 1 67 ? -61.776 -14.012 84.443 1.00 93.25 67 SER A CA 1
ATOM 518 C C . SER A 1 67 ? -60.358 -13.427 84.556 1.00 93.25 67 SER A C 1
ATOM 520 O O . SER A 1 67 ? -59.979 -12.555 83.769 1.00 93.25 67 SER A O 1
ATOM 522 N N . PRO A 1 68 ? -59.509 -13.936 85.472 1.00 91.06 68 PRO A N 1
ATOM 523 C CA . PRO A 1 68 ? -58.116 -13.492 85.579 1.00 91.06 68 PRO A CA 1
ATOM 524 C C . PRO A 1 68 ? -57.315 -13.608 84.268 1.00 91.06 68 PRO A C 1
ATOM 526 O O . PRO A 1 68 ? -56.419 -12.805 84.017 1.00 91.06 68 PRO A O 1
ATOM 529 N N . ALA A 1 69 ? -57.629 -14.595 83.422 1.00 90.19 69 ALA A N 1
ATOM 530 C CA . ALA A 1 69 ? -56.972 -14.772 82.128 1.00 90.19 69 ALA A CA 1
ATOM 531 C C . ALA A 1 69 ? -57.389 -13.689 81.120 1.00 90.19 69 ALA A C 1
ATOM 533 O O . ALA A 1 69 ? -56.540 -13.141 80.423 1.00 90.19 69 ALA A O 1
ATOM 534 N N . GLU A 1 70 ? -58.675 -13.335 81.081 1.00 92.94 70 GLU A N 1
ATOM 535 C CA . GLU A 1 70 ? -59.181 -12.265 80.213 1.00 92.94 70 GLU A CA 1
ATOM 536 C C . GLU A 1 70 ? -58.662 -10.890 80.651 1.00 92.94 70 GLU A C 1
ATOM 538 O O . GLU A 1 70 ? -58.323 -10.066 79.805 1.00 92.94 70 GLU A O 1
ATOM 543 N N . VAL A 1 71 ? -58.518 -10.649 81.961 1.00 91.12 71 VAL A N 1
ATOM 544 C CA . VAL A 1 71 ? -57.882 -9.422 82.477 1.00 91.12 71 VAL A CA 1
ATOM 545 C C . VAL A 1 71 ? -56.445 -9.288 81.962 1.00 91.12 71 VAL A C 1
ATOM 547 O O . VAL A 1 71 ? -56.070 -8.210 81.500 1.00 91.12 71 VAL A O 1
ATOM 550 N N . ASN A 1 72 ? -55.664 -10.375 81.987 1.00 86.00 72 ASN A N 1
ATOM 551 C CA . ASN A 1 72 ? -54.302 -10.384 81.444 1.00 86.00 72 ASN A CA 1
ATOM 552 C C . ASN A 1 72 ? -54.284 -10.139 79.930 1.00 86.00 72 ASN A C 1
ATOM 554 O O . ASN A 1 72 ? -53.531 -9.295 79.458 1.00 86.00 72 ASN A O 1
ATOM 558 N N . GLN A 1 73 ? -55.173 -10.785 79.171 1.00 86.69 73 GLN A N 1
ATOM 559 C CA . GLN A 1 73 ? -55.268 -10.556 77.724 1.00 86.69 73 GLN A CA 1
ATOM 560 C C . GLN A 1 73 ? -55.595 -9.097 77.382 1.00 86.69 73 GLN A C 1
ATOM 562 O O . GLN A 1 73 ? -55.006 -8.526 76.467 1.00 86.69 73 GLN A O 1
ATOM 567 N N . VAL A 1 74 ? -56.514 -8.464 78.116 1.00 86.50 74 VAL A N 1
ATOM 568 C CA . VAL A 1 74 ? -56.871 -7.056 77.885 1.00 86.50 74 VAL A CA 1
ATOM 569 C C . VAL A 1 74 ? -55.723 -6.109 78.258 1.00 86.50 74 VAL A C 1
ATOM 571 O O . VAL A 1 74 ? -55.565 -5.077 77.602 1.00 86.50 74 VAL A O 1
ATOM 574 N N . TYR A 1 75 ? -54.921 -6.445 79.274 1.00 84.38 75 TYR A N 1
ATOM 575 C CA . TYR A 1 75 ? -53.707 -5.702 79.631 1.00 84.38 75 TYR A CA 1
ATOM 576 C C . TYR A 1 75 ? -52.645 -5.787 78.524 1.00 84.38 75 TYR A C 1
ATOM 578 O O . TYR A 1 75 ? -52.181 -4.750 78.049 1.00 84.38 75 TYR A O 1
ATOM 586 N N . ASP A 1 76 ? -52.354 -6.991 78.025 1.00 82.56 76 ASP A N 1
ATOM 587 C CA . ASP A 1 76 ? -51.391 -7.202 76.935 1.00 82.56 76 ASP A CA 1
ATOM 588 C C . ASP A 1 76 ? -51.813 -6.486 75.642 1.00 82.56 76 ASP A C 1
ATOM 590 O O . ASP A 1 76 ? -50.983 -5.921 74.926 1.00 82.56 76 ASP A O 1
ATOM 594 N N . LEU A 1 77 ? -53.116 -6.455 75.342 1.00 78.19 77 LEU A N 1
ATOM 595 C CA . LEU A 1 77 ? -53.651 -5.689 74.212 1.00 78.19 77 LEU A CA 1
ATOM 596 C C . LEU A 1 77 ? -53.402 -4.179 74.358 1.00 78.19 77 LEU A C 1
ATOM 598 O O . LEU A 1 77 ? -53.119 -3.519 73.362 1.00 78.19 77 LEU A O 1
ATOM 602 N N . GLY A 1 78 ? -53.484 -3.639 75.578 1.00 70.81 78 GLY A N 1
ATOM 603 C CA . GLY A 1 78 ? -53.221 -2.223 75.859 1.00 70.81 78 GLY A CA 1
ATOM 604 C C . GLY A 1 78 ? -51.739 -1.837 75.806 1.00 70.81 78 GLY A C 1
ATOM 605 O O . GLY A 1 78 ? -51.419 -0.707 75.466 1.00 70.81 78 GLY A O 1
ATOM 606 N N . ILE A 1 79 ? -50.815 -2.763 76.086 1.00 68.12 79 ILE A N 1
ATOM 607 C CA . ILE A 1 79 ? -49.370 -2.512 75.915 1.00 68.12 79 ILE A CA 1
ATOM 608 C C . ILE A 1 79 ? -49.003 -2.420 74.428 1.00 68.12 79 ILE A C 1
ATOM 610 O O . ILE A 1 79 ? -48.167 -1.609 74.028 1.00 68.12 79 ILE A O 1
ATOM 614 N N . ASN A 1 80 ? -49.625 -3.253 73.594 1.00 62.94 80 ASN A N 1
ATOM 615 C CA . ASN A 1 80 ? -49.272 -3.368 72.181 1.00 62.94 80 ASN A CA 1
ATOM 616 C C . ASN A 1 80 ? -49.822 -2.231 71.297 1.00 62.94 80 ASN A C 1
ATOM 618 O O . ASN A 1 80 ? -49.369 -2.092 70.162 1.00 62.94 80 ASN A O 1
ATOM 622 N N . SER A 1 81 ? -50.746 -1.399 71.792 1.00 59.34 81 SER A N 1
ATOM 623 C CA . SER A 1 81 ? -51.310 -0.264 71.042 1.00 59.34 81 SER A CA 1
ATOM 624 C C . SER A 1 81 ? -50.373 0.952 70.933 1.00 59.34 81 SER A C 1
ATOM 626 O O . SER A 1 81 ? -50.656 1.854 70.151 1.00 59.34 81 SER A O 1
ATOM 628 N N . LEU A 1 82 ? -49.235 0.969 71.644 1.00 54.12 82 LEU A N 1
ATOM 629 C CA . LEU A 1 82 ? -48.264 2.079 71.635 1.00 54.12 82 LEU A CA 1
ATOM 630 C C . LEU A 1 82 ? -47.059 1.892 70.689 1.00 54.12 82 LEU A C 1
ATOM 632 O O . LEU A 1 82 ? -46.256 2.813 70.546 1.00 54.12 82 LEU A O 1
ATOM 636 N N . ASN A 1 83 ? -46.914 0.744 70.018 1.00 61.28 83 ASN A N 1
ATOM 637 C CA . ASN A 1 83 ? -45.761 0.464 69.150 1.00 61.28 83 ASN A CA 1
ATOM 638 C C . ASN A 1 83 ? -46.096 0.631 67.652 1.00 61.28 83 ASN A C 1
ATOM 640 O O . ASN A 1 83 ? -46.074 -0.330 66.875 1.00 61.28 83 ASN A O 1
ATOM 644 N N . GLU A 1 84 ? -46.373 1.864 67.222 1.00 65.38 84 GLU A N 1
ATOM 645 C CA . GLU A 1 84 ? -46.295 2.237 65.801 1.00 65.38 84 GLU A CA 1
ATOM 646 C C . GLU A 1 84 ? -44.819 2.321 65.380 1.00 65.38 84 GLU A C 1
ATOM 648 O O . GLU A 1 84 ? -44.124 3.295 65.670 1.00 65.38 84 GLU A O 1
ATOM 653 N N . ILE A 1 85 ? -44.313 1.280 64.713 1.00 72.31 85 ILE A N 1
ATOM 654 C CA . ILE A 1 85 ? -42.934 1.231 64.219 1.00 72.31 85 ILE A CA 1
ATOM 655 C C . ILE A 1 85 ? -42.975 1.238 62.692 1.00 72.31 85 ILE A C 1
ATOM 657 O O . ILE A 1 85 ? -43.466 0.297 62.060 1.00 72.31 85 ILE A O 1
ATOM 661 N N . ASN A 1 86 ? -42.423 2.290 62.086 1.00 83.12 86 ASN A N 1
ATOM 662 C CA . ASN A 1 86 ? -42.231 2.357 60.639 1.00 83.12 86 ASN A CA 1
ATOM 663 C C . ASN A 1 86 ? -41.166 1.342 60.198 1.00 83.12 86 ASN A C 1
ATOM 665 O O . ASN A 1 86 ? -40.177 1.123 60.899 1.00 83.12 86 ASN A O 1
ATOM 669 N N . GLY A 1 87 ? -41.335 0.750 59.014 1.00 88.56 87 GLY A N 1
ATOM 670 C CA . GLY A 1 87 ? -40.295 -0.084 58.416 1.00 88.56 87 GLY A CA 1
ATOM 671 C C . GLY A 1 87 ? -39.004 0.710 58.207 1.00 88.56 87 GLY A C 1
ATOM 672 O O . GLY A 1 87 ? -39.049 1.882 57.825 1.00 88.56 87 GLY A O 1
ATOM 673 N N . LEU A 1 88 ? -37.853 0.072 58.430 1.00 92.56 88 LEU A N 1
ATOM 674 C CA . LEU A 1 88 ? -36.542 0.696 58.261 1.00 92.56 88 LEU A CA 1
ATOM 675 C C . LEU A 1 88 ? -35.616 -0.214 57.456 1.00 92.56 88 LEU A C 1
ATOM 677 O O . LEU A 1 88 ? -35.441 -1.396 57.764 1.00 92.56 88 LEU A O 1
ATOM 681 N N . CYS A 1 89 ? -34.996 0.362 56.428 1.00 96.31 89 CYS A N 1
ATOM 682 C CA . CYS A 1 89 ? -34.018 -0.339 55.614 1.00 96.31 89 CYS A CA 1
ATOM 683 C C . CYS A 1 89 ? -32.822 -0.804 56.456 1.00 96.31 89 CYS A C 1
ATOM 685 O O . CYS A 1 89 ? -32.361 -0.100 57.358 1.00 96.31 89 CYS A O 1
ATOM 687 N N . GLY A 1 90 ? -32.323 -2.003 56.169 1.00 95.56 90 GLY A N 1
ATOM 688 C CA . GLY A 1 90 ? -31.088 -2.515 56.758 1.00 95.56 90 GLY A CA 1
ATOM 689 C C . GLY A 1 90 ? -29.840 -2.009 56.028 1.00 95.56 90 GLY A C 1
ATOM 690 O O . GLY A 1 90 ? -29.923 -1.189 55.110 1.00 95.56 90 GLY A O 1
ATOM 691 N N . SER A 1 91 ? -28.667 -2.505 56.427 1.00 95.81 91 SER A N 1
ATOM 692 C CA . SER A 1 91 ? -27.371 -2.061 55.887 1.00 95.81 91 SER A CA 1
ATOM 693 C C . SER A 1 91 ? -27.135 -2.445 54.421 1.00 95.81 91 SER A C 1
ATOM 695 O O . SER A 1 91 ? -26.270 -1.863 53.765 1.00 95.81 91 SER A O 1
ATOM 697 N N . SER A 1 92 ? -27.919 -3.373 53.865 1.00 95.56 92 SER A N 1
ATOM 698 C CA . SER A 1 92 ? -27.864 -3.671 52.430 1.00 95.56 92 SER A CA 1
ATOM 699 C C . SER A 1 92 ? -28.441 -2.556 51.556 1.00 95.56 92 SER A C 1
ATOM 701 O O . SER A 1 92 ? -28.134 -2.503 50.366 1.00 95.56 92 SER A O 1
ATOM 703 N N . ASN A 1 93 ? -29.240 -1.644 52.112 1.00 95.50 93 ASN A N 1
ATOM 704 C CA . ASN A 1 93 ? -29.792 -0.523 51.360 1.00 95.50 93 ASN A CA 1
ATOM 705 C C . ASN A 1 93 ? -28.707 0.498 50.979 1.00 95.50 93 ASN A C 1
ATOM 707 O O . ASN A 1 93 ? -27.966 0.978 51.832 1.00 95.50 93 ASN A O 1
ATOM 711 N N . GLY A 1 94 ? -28.630 0.835 49.693 1.00 93.56 94 GLY A N 1
ATOM 712 C CA . GLY A 1 94 ? -27.607 1.702 49.101 1.00 93.56 94 GLY A CA 1
ATOM 713 C C . GLY A 1 94 ? -26.266 1.010 48.819 1.00 93.56 94 GLY A C 1
ATOM 714 O O . GLY A 1 94 ? -25.410 1.601 48.163 1.00 93.56 94 GLY A O 1
ATOM 715 N N . SER A 1 95 ? -26.083 -0.236 49.266 1.00 94.81 95 SER A N 1
ATOM 716 C CA . SER A 1 95 ? -24.859 -1.019 49.054 1.00 94.81 95 SER A CA 1
ATOM 717 C C . SER A 1 95 ? -24.822 -1.666 47.660 1.00 94.81 95 SER A C 1
ATOM 719 O O . SER A 1 95 ? -25.822 -1.677 46.938 1.00 94.81 95 SER A O 1
ATOM 721 N N . SER A 1 96 ? -23.659 -2.193 47.262 1.00 94.69 96 SER A N 1
ATOM 722 C CA . SER A 1 96 ? -23.457 -2.853 45.962 1.00 94.69 96 SER A CA 1
ATOM 723 C C . SER A 1 96 ? -22.994 -4.300 46.135 1.00 94.69 96 SER A C 1
ATOM 725 O O . SER A 1 96 ? -22.141 -4.566 46.980 1.00 94.69 96 SER A O 1
ATOM 727 N N . TYR A 1 97 ? -23.553 -5.223 45.346 1.00 91.88 97 TYR A N 1
ATOM 728 C CA . TYR A 1 97 ? -23.263 -6.661 45.433 1.00 91.88 97 TYR A CA 1
ATOM 729 C C . TYR A 1 97 ? -23.229 -7.327 44.049 1.00 91.88 97 TYR A C 1
ATOM 731 O O . TYR A 1 97 ? -23.898 -6.875 43.122 1.00 91.88 97 TYR A O 1
ATOM 739 N N . TYR A 1 98 ? -22.509 -8.444 43.904 1.00 92.69 98 TYR A N 1
ATOM 740 C CA . TYR A 1 98 ? -22.513 -9.252 42.668 1.00 92.69 98 TYR A CA 1
ATOM 741 C C . TYR A 1 98 ? -23.755 -10.142 42.527 1.00 92.69 98 TYR A C 1
ATOM 743 O O . TYR A 1 98 ? -24.185 -10.459 41.416 1.00 92.69 98 TYR A O 1
ATOM 751 N N . SER A 1 99 ? -24.354 -10.525 43.652 1.00 92.75 99 SER A N 1
ATOM 752 C CA . SER A 1 99 ? -25.556 -11.352 43.733 1.00 92.75 99 SER A CA 1
ATOM 753 C C . SER A 1 99 ? -26.632 -10.665 44.564 1.00 92.75 99 SER A C 1
ATOM 755 O O . SER A 1 99 ? -26.338 -9.765 45.349 1.00 92.75 99 SER A O 1
ATOM 757 N N . ILE A 1 100 ? -27.878 -11.115 44.399 1.00 93.69 100 ILE A N 1
ATOM 758 C CA . ILE A 1 100 ? -29.022 -10.593 45.147 1.00 93.69 100 ILE A CA 1
ATOM 759 C C . ILE A 1 100 ? -28.741 -10.659 46.662 1.00 93.69 100 ILE A C 1
ATOM 761 O O . ILE A 1 100 ? -28.319 -11.715 47.142 1.00 93.69 100 ILE A O 1
ATOM 765 N N . PRO A 1 101 ? -28.913 -9.561 47.422 1.00 94.50 101 PRO A N 1
ATOM 766 C CA . PRO A 1 101 ? -28.703 -9.590 48.863 1.00 94.50 101 PRO A CA 1
ATOM 767 C C . PRO A 1 101 ? -29.803 -10.423 49.530 1.00 94.50 101 PRO A C 1
ATOM 769 O O . PRO A 1 101 ? -30.981 -10.281 49.205 1.00 94.50 101 PRO A O 1
ATOM 772 N N . THR A 1 102 ? -29.424 -11.291 50.466 1.00 93.94 102 THR A N 1
ATOM 773 C CA . THR A 1 102 ? -30.355 -12.164 51.211 1.00 93.94 102 THR A CA 1
ATOM 774 C C . THR A 1 102 ? -30.394 -11.866 52.706 1.00 93.94 102 THR A C 1
ATOM 776 O O . THR A 1 102 ? -31.250 -12.381 53.416 1.00 93.94 102 THR A O 1
ATOM 779 N N . GLU A 1 103 ? -29.479 -11.031 53.193 1.00 93.75 103 GLU A N 1
ATOM 780 C CA . GLU A 1 103 ? -29.305 -10.705 54.607 1.00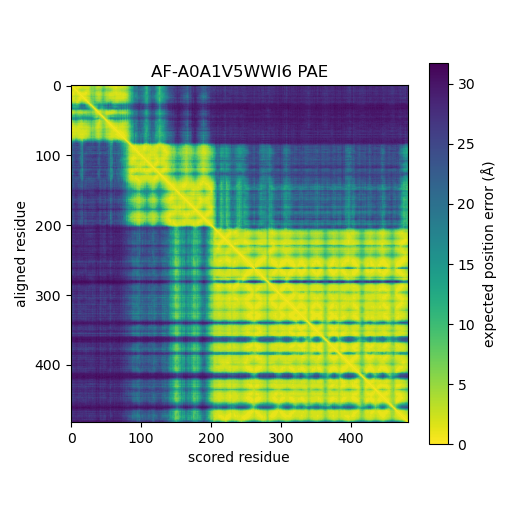 93.75 103 GLU A CA 1
ATOM 781 C C . GLU A 1 103 ? -29.321 -9.192 54.805 1.00 93.75 103 GLU A C 1
ATOM 783 O O . GLU A 1 103 ? -29.132 -8.441 53.853 1.00 93.75 103 GLU A O 1
ATOM 788 N N . ASN A 1 104 ? -29.543 -8.741 56.043 1.00 94.38 104 ASN A N 1
ATOM 789 C CA . ASN A 1 104 ? -29.511 -7.321 56.421 1.00 94.38 104 ASN A CA 1
ATOM 790 C C . ASN A 1 104 ? -30.397 -6.407 55.546 1.00 94.38 104 ASN A C 1
ATOM 792 O O . ASN A 1 104 ? -30.094 -5.229 55.341 1.00 94.38 104 ASN A O 1
ATOM 796 N N . LEU A 1 105 ? -31.509 -6.954 55.045 1.00 95.00 105 LEU A N 1
ATOM 797 C CA . LEU A 1 105 ? -32.455 -6.258 54.171 1.00 95.00 105 LEU A CA 1
ATOM 798 C C . LEU A 1 105 ? -33.265 -5.203 54.935 1.00 95.00 105 LEU A C 1
ATOM 800 O O . LEU A 1 105 ? -33.405 -4.069 54.472 1.00 95.00 105 LEU A O 1
ATOM 804 N N . CYS A 1 106 ? -33.757 -5.552 56.123 1.00 95.56 106 CYS A N 1
ATOM 805 C CA . CYS A 1 106 ? -34.515 -4.664 57.000 1.00 95.56 106 CYS A CA 1
ATOM 806 C C . CYS A 1 106 ? -33.869 -4.634 58.379 1.00 95.56 106 CYS A C 1
ATOM 808 O O . CYS A 1 106 ? -33.547 -5.683 58.932 1.00 95.56 106 CYS A O 1
ATOM 810 N N . SER A 1 107 ? -33.674 -3.433 58.920 1.00 93.50 107 SER A N 1
ATOM 811 C CA . SER A 1 107 ? -33.294 -3.250 60.324 1.00 93.50 107 SER A CA 1
ATOM 812 C C . SER A 1 107 ? -34.529 -3.284 61.226 1.00 93.50 107 SER A C 1
ATOM 814 O O . SER A 1 107 ? -34.449 -3.792 62.340 1.00 93.50 107 SER A O 1
ATOM 816 N N . PHE A 1 108 ? -35.679 -2.827 60.713 1.00 86.38 108 PHE A N 1
ATOM 817 C CA . PHE A 1 108 ? -36.995 -2.986 61.332 1.00 86.38 108 PHE A CA 1
ATOM 818 C C . PHE A 1 108 ? -38.064 -3.322 60.286 1.00 86.38 108 PHE A C 1
ATOM 820 O O . PHE A 1 108 ? -38.077 -2.758 59.188 1.00 86.38 108 PHE A O 1
ATOM 827 N N . GLY A 1 109 ? -38.986 -4.216 60.650 1.00 87.31 109 GLY A N 1
ATOM 828 C CA . GLY A 1 109 ? -40.033 -4.728 59.765 1.00 87.31 109 GLY A CA 1
ATOM 829 C C . GLY A 1 109 ? -39.621 -5.975 58.974 1.00 87.31 109 GLY A C 1
ATOM 830 O O . GLY A 1 109 ? -38.440 -6.309 58.877 1.00 87.31 109 GLY A O 1
ATOM 831 N N . ALA A 1 110 ? -40.604 -6.684 58.418 1.00 89.06 110 ALA A N 1
ATOM 832 C CA . ALA A 1 110 ? -40.353 -7.892 57.631 1.00 89.06 110 ALA A CA 1
ATOM 833 C C . ALA A 1 110 ? -39.952 -7.529 56.184 1.00 89.06 110 ALA A C 1
ATOM 835 O O . ALA A 1 110 ? -40.670 -6.745 55.550 1.00 89.06 110 ALA A O 1
ATOM 836 N N . PRO A 1 111 ? -38.843 -8.075 55.641 1.00 95.31 111 PRO A N 1
ATOM 837 C CA . PRO A 1 111 ? -38.477 -7.870 54.244 1.00 95.31 111 PRO A CA 1
ATOM 838 C C . PRO A 1 111 ? -39.434 -8.606 53.306 1.00 95.31 111 PRO A C 1
ATOM 840 O O . PRO A 1 111 ? -39.776 -9.769 53.528 1.00 95.31 111 PRO A O 1
ATOM 843 N N . SER A 1 112 ? -39.814 -7.952 52.212 1.00 95.44 112 SER A N 1
ATOM 844 C CA . SER A 1 112 ? -40.411 -8.634 51.065 1.00 95.44 112 SER A CA 1
ATOM 845 C C . SER A 1 112 ? -39.383 -9.507 50.346 1.00 95.44 112 SER A C 1
ATOM 847 O O . SER A 1 112 ? -38.172 -9.373 50.533 1.00 95.44 112 SER A O 1
ATOM 849 N N . VAL A 1 113 ? -39.865 -10.339 49.421 1.00 94.94 113 VAL A N 1
ATOM 850 C CA . VAL A 1 113 ? -38.993 -10.950 48.413 1.00 94.94 113 VAL A CA 1
ATOM 851 C C . VAL A 1 113 ? -38.292 -9.837 47.632 1.00 94.94 113 VAL A C 1
ATOM 853 O O . VAL A 1 113 ? -38.919 -8.848 47.239 1.00 94.94 113 VAL A O 1
ATOM 856 N N . VAL A 1 114 ? -36.985 -9.991 47.442 1.00 95.50 114 VAL A N 1
ATOM 857 C CA . VAL A 1 114 ? -36.169 -9.054 46.674 1.00 95.50 114 VAL A CA 1
ATOM 858 C C . VAL A 1 114 ? -36.457 -9.252 45.184 1.00 95.50 114 VAL A C 1
ATOM 860 O O . VAL A 1 114 ? -36.434 -10.376 44.684 1.00 95.50 114 VAL A O 1
ATOM 863 N N . SER A 1 115 ? -36.746 -8.161 44.477 1.00 94.62 115 SER A N 1
ATOM 864 C CA . SER A 1 115 ? -37.109 -8.155 43.054 1.00 94.62 115 SER A CA 1
ATOM 865 C C . SER A 1 115 ? -36.050 -7.450 42.201 1.00 94.62 115 SER A C 1
ATOM 867 O O . SER A 1 115 ? -35.298 -6.610 42.697 1.00 94.62 115 SER A O 1
ATOM 869 N N . GLY A 1 116 ? -36.010 -7.776 40.906 1.00 91.19 116 GLY A N 1
ATOM 870 C CA . GLY A 1 116 ? -35.097 -7.198 39.915 1.00 91.19 116 GLY A CA 1
ATOM 871 C C . GLY A 1 116 ? -33.848 -8.041 39.632 1.00 91.19 116 GLY A C 1
ATOM 872 O O . GLY A 1 116 ? -33.544 -9.012 40.320 1.00 91.19 116 GLY A O 1
ATOM 873 N N . VAL A 1 117 ? -33.107 -7.654 38.590 1.00 88.88 117 VAL A N 1
ATOM 874 C CA . VAL A 1 117 ? -31.823 -8.273 38.194 1.00 88.88 117 VAL A CA 1
ATOM 875 C C . VAL A 1 117 ? -30.613 -7.383 38.509 1.00 88.88 117 VAL A C 1
ATOM 877 O O . VAL A 1 117 ? -29.498 -7.720 38.109 1.00 88.88 117 VAL A O 1
ATOM 880 N N . GLY A 1 118 ? -30.838 -6.263 39.209 1.00 87.19 118 GLY A N 1
ATOM 881 C CA . GLY A 1 118 ? -29.885 -5.172 39.412 1.00 87.19 118 GLY A CA 1
ATOM 882 C C . GLY A 1 118 ? -30.350 -3.870 38.729 1.00 87.19 118 GLY A C 1
ATOM 883 O O . GLY A 1 118 ? -30.444 -3.869 37.503 1.00 87.19 118 GLY A O 1
ATOM 884 N N . PRO A 1 119 ? -30.620 -2.772 39.468 1.00 91.69 119 PRO A N 1
ATOM 885 C CA . PRO A 1 119 ? -30.674 -2.706 40.929 1.00 91.69 119 PRO A CA 1
ATOM 886 C C . PRO A 1 119 ? -31.770 -3.625 41.490 1.00 91.69 119 PRO A C 1
ATOM 888 O O . PRO A 1 119 ? -32.778 -3.894 40.835 1.00 91.69 119 PRO A O 1
ATOM 891 N N . TRP A 1 120 ? -31.533 -4.155 42.685 1.00 96.06 120 TRP A N 1
ATOM 892 C CA . TRP A 1 120 ? -32.494 -4.967 43.423 1.00 96.06 120 TRP A CA 1
ATOM 893 C C . T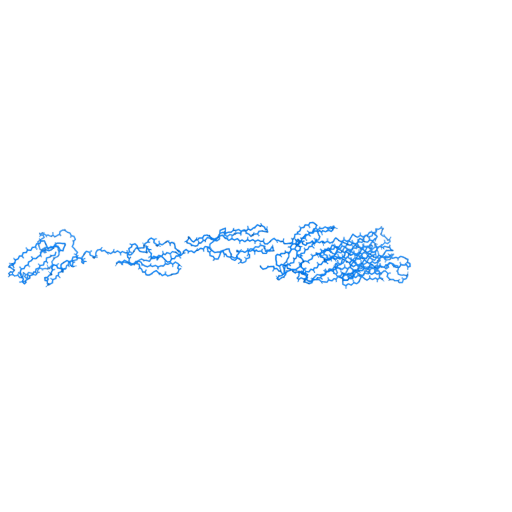RP A 1 120 ? -33.309 -4.088 44.354 1.00 96.06 120 TRP A C 1
ATOM 895 O O . TRP A 1 120 ? -32.751 -3.205 45.003 1.00 96.06 120 TRP A O 1
ATOM 905 N N . THR A 1 121 ? -34.606 -4.353 44.457 1.00 96.38 121 THR A N 1
ATOM 906 C CA . THR A 1 121 ? -35.524 -3.590 45.313 1.00 96.38 121 THR A CA 1
ATOM 907 C C . THR A 1 121 ? -36.326 -4.511 46.217 1.00 96.38 121 THR A C 1
ATOM 909 O O . THR A 1 121 ? -36.755 -5.583 45.784 1.00 96.38 121 THR A O 1
ATOM 912 N N . TRP A 1 122 ? -36.577 -4.074 47.447 1.00 96.94 122 TRP A N 1
ATOM 913 C CA . TRP A 1 122 ? -37.449 -4.752 48.407 1.00 96.94 122 TRP A CA 1
ATOM 914 C C . TRP A 1 122 ? -38.143 -3.731 49.309 1.00 96.94 122 TRP A C 1
ATOM 916 O O . TRP A 1 122 ? -37.745 -2.567 49.370 1.00 96.94 122 TRP A O 1
ATOM 926 N N . THR A 1 123 ? -39.178 -4.162 50.023 1.00 96.75 123 THR A N 1
ATOM 927 C CA . THR A 1 123 ? -39.863 -3.336 51.022 1.00 96.75 123 THR A CA 1
ATOM 928 C C . THR A 1 123 ? -39.659 -3.898 52.418 1.00 96.75 123 THR A C 1
ATOM 930 O O . THR A 1 123 ? -39.712 -5.112 52.602 1.00 96.75 123 THR A O 1
ATOM 933 N N . CYS A 1 124 ? -39.493 -3.020 53.402 1.00 95.62 124 CYS A N 1
ATOM 934 C CA . CYS A 1 124 ? -39.521 -3.372 54.819 1.00 95.62 124 CYS A CA 1
ATOM 935 C C . CYS A 1 124 ? -40.868 -2.958 55.404 1.00 95.62 124 CYS A C 1
ATOM 937 O O . CYS A 1 124 ? -41.155 -1.762 55.484 1.00 95.62 124 CYS A O 1
ATOM 939 N N . ALA A 1 125 ? -41.699 -3.935 55.769 1.00 92.00 125 ALA A N 1
ATOM 940 C CA . ALA A 1 125 ? -43.039 -3.694 56.297 1.00 92.00 125 ALA A CA 1
ATOM 941 C C . ALA A 1 125 ? -43.006 -3.512 57.822 1.00 92.00 125 ALA A C 1
ATOM 943 O O . ALA A 1 125 ? -42.764 -4.475 58.553 1.00 92.00 125 ALA A O 1
ATOM 944 N N . GLY A 1 126 ? -43.223 -2.278 58.289 1.00 83.88 126 GLY A N 1
ATOM 945 C CA . GLY A 1 126 ? -43.468 -1.962 59.699 1.00 83.88 126 GLY A CA 1
ATOM 946 C C . GLY A 1 126 ? -44.940 -2.125 60.088 1.00 83.88 126 GLY A C 1
ATOM 947 O O . GLY A 1 126 ? -45.785 -2.409 59.238 1.00 83.88 126 GLY A O 1
ATOM 948 N N . THR A 1 127 ? -45.256 -1.930 61.370 1.00 80.06 127 THR A N 1
ATOM 949 C CA . THR A 1 127 ? -46.634 -2.028 61.887 1.00 80.06 127 THR A CA 1
ATOM 950 C C . THR A 1 127 ? -47.501 -0.838 61.471 1.00 80.06 127 THR A C 1
ATOM 952 O O . THR A 1 127 ? -48.706 -1.002 61.307 1.00 80.06 127 THR A O 1
ATOM 955 N N . SER A 1 128 ? -46.892 0.331 61.244 1.00 80.06 128 SER A N 1
ATOM 956 C CA . SER A 1 128 ? -47.572 1.577 60.850 1.00 80.06 128 SER A CA 1
ATOM 957 C C . SER A 1 128 ? -47.322 1.994 59.394 1.00 80.06 128 SER A C 1
ATOM 959 O O . SER A 1 128 ? -48.203 2.570 58.758 1.00 80.06 128 SER A O 1
ATOM 961 N N . ALA A 1 129 ? -46.140 1.707 58.833 1.00 85.69 129 ALA A N 1
ATOM 962 C CA . ALA A 1 129 ? -45.793 2.057 57.452 1.00 85.69 129 ALA A CA 1
ATOM 963 C C . ALA A 1 129 ? -44.703 1.149 56.862 1.00 85.69 129 ALA A C 1
ATOM 965 O O . ALA A 1 129 ? -43.880 0.580 57.582 1.00 85.69 129 ALA A O 1
ATOM 966 N N . SER A 1 130 ? -44.660 1.059 55.529 1.00 92.19 130 SER A N 1
ATOM 967 C CA . SER A 1 130 ? -43.610 0.349 54.786 1.00 92.19 130 SER A CA 1
ATOM 968 C C . SER A 1 130 ? -42.632 1.321 54.122 1.00 92.19 130 SER A C 1
ATOM 970 O O . SER A 1 130 ? -43.048 2.362 53.616 1.00 92.19 130 SER A O 1
ATOM 972 N N . VAL A 1 131 ? -41.348 0.955 54.066 1.00 95.81 131 VAL A N 1
ATOM 973 C CA . VAL A 1 131 ? -40.305 1.702 53.336 1.00 95.81 131 VAL A CA 1
ATOM 974 C C . VAL A 1 131 ? -39.754 0.868 52.181 1.00 95.81 131 VAL A C 1
ATOM 976 O O . VAL A 1 131 ? -39.629 -0.351 52.297 1.00 95.81 131 VAL A O 1
ATOM 979 N N . SER A 1 132 ? -39.439 1.522 51.061 1.00 95.75 132 SER A N 1
ATOM 980 C CA . SER A 1 132 ? -38.778 0.891 49.913 1.00 95.75 132 SER A CA 1
ATOM 981 C C . SER A 1 132 ? -37.266 1.051 50.017 1.00 95.75 132 SER A C 1
ATOM 983 O O . SER A 1 132 ? -36.771 2.153 50.247 1.00 95.75 132 SER A O 1
ATOM 985 N N . CYS A 1 133 ? -36.552 -0.047 49.816 1.00 96.19 133 CYS A N 1
ATOM 986 C CA . CYS A 1 133 ? -35.104 -0.142 49.909 1.00 96.19 133 CYS A CA 1
ATOM 987 C C . CYS A 1 133 ? -34.542 -0.712 48.604 1.00 96.19 133 CYS A C 1
ATOM 989 O O . CYS A 1 133 ? -35.223 -1.451 47.884 1.00 96.19 133 CYS A O 1
ATOM 991 N N . SER A 1 134 ? -33.290 -0.386 48.297 1.00 96.62 134 SER A N 1
ATOM 992 C CA . SER A 1 134 ? -32.631 -0.852 47.080 1.00 96.62 134 SER A CA 1
ATOM 993 C C . SER A 1 134 ? -31.142 -1.097 47.271 1.00 96.62 134 SER A C 1
ATOM 995 O O . SER A 1 134 ? -30.494 -0.377 48.025 1.00 96.62 134 SER A O 1
ATOM 997 N N . ALA A 1 135 ? -30.591 -2.050 46.526 1.00 96.75 135 ALA A N 1
ATOM 998 C CA . ALA A 1 135 ? -29.157 -2.295 46.412 1.00 96.75 135 ALA A CA 1
ATOM 999 C C . ALA A 1 135 ? -28.747 -2.331 44.939 1.00 96.75 135 ALA A C 1
ATOM 1001 O O . ALA A 1 135 ? -29.498 -2.785 44.072 1.00 96.75 135 ALA A O 1
ATOM 1002 N N . ASN A 1 136 ? -27.535 -1.879 44.654 1.00 95.69 136 ASN A N 1
ATOM 1003 C CA . ASN A 1 136 ? -26.989 -1.870 43.308 1.00 95.69 136 ASN A CA 1
ATOM 1004 C C . ASN A 1 136 ? -26.347 -3.217 42.962 1.00 95.69 136 ASN A C 1
ATOM 1006 O O . ASN A 1 136 ? -25.758 -3.881 43.816 1.00 95.69 136 ASN A O 1
ATOM 1010 N N . LYS A 1 137 ? -26.407 -3.598 41.683 1.00 93.69 137 LYS A N 1
ATOM 1011 C CA . LYS A 1 137 ? -25.627 -4.726 41.172 1.00 93.69 137 LYS A CA 1
ATOM 1012 C C . LYS A 1 137 ? -24.250 -4.249 40.725 1.00 93.69 137 LYS A C 1
ATOM 1014 O O . LYS A 1 137 ? -24.154 -3.328 39.910 1.00 93.69 137 LYS A O 1
ATOM 1019 N N . SER A 1 138 ? -23.216 -4.887 41.252 1.00 94.31 138 SER A N 1
ATOM 1020 C CA . SER A 1 138 ? -21.835 -4.757 40.798 1.00 94.31 138 SER A CA 1
ATOM 1021 C C . SER A 1 138 ? -21.649 -5.552 39.510 1.00 94.31 138 SER A C 1
ATOM 1023 O O . SER A 1 138 ? -22.108 -6.692 39.402 1.00 94.31 138 SER A O 1
ATOM 1025 N N . VAL A 1 139 ? -21.003 -4.937 38.522 1.00 94.88 139 VAL A N 1
ATOM 1026 C CA . VAL A 1 139 ? -20.698 -5.568 37.232 1.00 94.88 139 VAL A CA 1
ATOM 1027 C C . VAL A 1 139 ? -19.248 -5.263 36.891 1.00 94.88 139 VAL A C 1
ATOM 1029 O O . VAL A 1 139 ? -18.863 -4.093 36.882 1.00 94.88 139 VAL A O 1
ATOM 1032 N N . ASP A 1 140 ? -18.455 -6.302 36.641 1.00 94.38 140 ASP A N 1
ATOM 1033 C CA . ASP A 1 140 ? -17.052 -6.158 36.248 1.00 94.38 140 ASP A CA 1
ATOM 1034 C C . ASP A 1 140 ? -16.927 -5.402 34.919 1.00 94.38 140 ASP A C 1
ATOM 1036 O O . ASP A 1 140 ? -17.832 -5.426 34.081 1.00 94.38 140 ASP A O 1
ATOM 1040 N N . GLY A 1 141 ? -15.815 -4.689 34.739 1.00 95.75 141 GLY A N 1
ATOM 1041 C CA . GLY A 1 141 ? -15.519 -4.050 33.461 1.00 95.75 141 GLY A CA 1
ATOM 1042 C C . GLY A 1 141 ? -15.284 -5.089 32.365 1.00 95.75 141 GLY A C 1
ATOM 1043 O O . GLY A 1 141 ? -14.755 -6.164 32.624 1.00 95.75 141 GLY A O 1
ATOM 1044 N N . GLU A 1 142 ? -15.621 -4.756 31.124 1.00 96.50 142 GLU A N 1
ATOM 1045 C CA . GLU A 1 142 ? -15.360 -5.628 29.977 1.00 96.50 142 GLU A CA 1
ATOM 1046 C C . GLU A 1 142 ? -14.756 -4.838 28.819 1.00 96.50 142 GLU A C 1
ATOM 1048 O O . GLU A 1 142 ? -15.153 -3.703 28.532 1.00 96.50 142 GLU A O 1
ATOM 1053 N N . CYS A 1 143 ? -13.794 -5.460 28.138 1.00 96.75 143 CYS A N 1
ATOM 1054 C CA . CYS A 1 143 ? -13.128 -4.866 26.991 1.00 96.75 143 CYS A CA 1
ATOM 1055 C C . CYS A 1 143 ? -14.070 -4.727 25.795 1.00 96.75 143 CYS A C 1
ATOM 1057 O O . CYS A 1 143 ? -14.741 -5.675 25.395 1.00 96.75 143 CYS A O 1
ATOM 1059 N N . GLY A 1 144 ? -14.069 -3.543 25.187 1.00 95.06 144 GLY A N 1
ATOM 1060 C CA . GLY A 1 144 ? -14.792 -3.277 23.950 1.00 95.06 144 GLY A CA 1
ATOM 1061 C C . GLY A 1 144 ? -14.057 -3.783 22.706 1.00 95.06 144 GLY A C 1
ATOM 1062 O O . GLY A 1 144 ? -13.009 -4.429 22.774 1.00 95.06 144 GLY A O 1
ATOM 1063 N N . THR A 1 145 ? -14.592 -3.448 21.532 1.00 94.06 145 THR A N 1
ATOM 1064 C CA . THR A 1 145 ? -14.093 -3.938 20.231 1.00 94.06 145 THR A CA 1
ATOM 1065 C C . THR A 1 145 ? -12.729 -3.376 19.821 1.00 94.06 145 THR A C 1
ATOM 1067 O O . THR A 1 145 ? -12.126 -3.868 18.865 1.00 94.06 145 THR A O 1
ATOM 1070 N N . ALA A 1 146 ? -12.227 -2.360 20.528 1.00 94.25 146 ALA A N 1
ATOM 1071 C CA . ALA A 1 146 ? -10.878 -1.839 20.340 1.00 94.25 146 ALA A CA 1
ATOM 1072 C C . ALA A 1 146 ? -9.789 -2.768 20.905 1.00 94.25 146 ALA A C 1
ATOM 1074 O O . ALA A 1 146 ? -8.628 -2.591 20.550 1.00 94.25 146 ALA A O 1
ATOM 1075 N N . ASN A 1 147 ? -10.134 -3.736 21.764 1.00 94.69 147 ASN A N 1
ATOM 1076 C CA . ASN A 1 147 ? -9.188 -4.670 22.383 1.00 94.69 147 ASN A CA 1
ATOM 1077 C C . ASN A 1 147 ? -8.724 -5.751 21.392 1.00 94.69 147 ASN A C 1
ATOM 1079 O O . ASN A 1 147 ? -9.176 -6.896 21.443 1.00 94.69 147 ASN A O 1
ATOM 1083 N N . LYS A 1 148 ? -7.888 -5.346 20.436 1.00 87.62 148 LYS A N 1
ATOM 1084 C CA . LYS A 1 148 ? -7.371 -6.179 19.348 1.00 87.62 148 LYS A CA 1
ATOM 1085 C C . LYS A 1 148 ? -6.105 -5.577 18.745 1.00 87.62 148 LYS A C 1
ATOM 1087 O O . LYS A 1 148 ? -5.738 -4.434 19.020 1.00 87.62 148 LYS A O 1
ATOM 1092 N N . GLU A 1 149 ? -5.488 -6.330 17.850 1.00 85.94 149 GLU A N 1
ATOM 1093 C CA . GLU A 1 149 ? -4.436 -5.823 16.983 1.00 85.94 149 GLU A CA 1
ATOM 1094 C C . GLU A 1 149 ? -5.028 -5.098 15.760 1.00 85.94 149 GLU A C 1
ATOM 1096 O O . GLU A 1 149 ? -5.949 -5.587 15.106 1.00 85.94 149 GLU A O 1
ATOM 1101 N N . PHE A 1 150 ? -4.521 -3.901 15.463 1.00 80.31 150 PHE A N 1
ATOM 1102 C CA . PHE A 1 150 ? -4.911 -3.103 14.300 1.00 80.31 150 PHE A CA 1
ATOM 1103 C C . PHE A 1 150 ? -3.900 -3.227 13.157 1.00 80.31 150 PHE A C 1
ATOM 1105 O O . PHE A 1 150 ? -2.690 -3.328 13.372 1.00 80.31 150 PHE A O 1
ATOM 1112 N N . TYR A 1 151 ? -4.385 -3.101 11.920 1.00 70.31 151 TYR A N 1
ATOM 1113 C CA . TYR A 1 151 ? -3.534 -3.067 10.729 1.00 70.31 151 TYR A CA 1
ATOM 1114 C C . TYR A 1 151 ? -2.615 -1.837 10.695 1.00 70.31 151 TYR A C 1
ATOM 1116 O O . TYR A 1 151 ? -2.994 -0.751 11.152 1.00 70.31 151 TYR A O 1
ATOM 1124 N N . ALA A 1 152 ? -1.434 -1.982 10.084 1.00 65.88 152 ALA A N 1
ATOM 1125 C CA . ALA A 1 152 ? -0.401 -0.945 9.989 1.00 65.88 152 ALA A CA 1
ATOM 1126 C C . ALA A 1 152 ? -0.883 0.363 9.318 1.00 65.88 152 ALA A C 1
ATOM 1128 O O . ALA A 1 152 ? -0.458 1.458 9.705 1.00 65.88 152 ALA A O 1
ATOM 1129 N N . THR A 1 153 ? -1.834 0.276 8.387 1.00 57.09 153 THR A N 1
ATOM 1130 C CA . THR A 1 153 ? -2.437 1.431 7.698 1.00 57.09 153 THR A CA 1
ATOM 1131 C C . THR A 1 153 ? -3.519 2.154 8.505 1.00 57.09 153 THR A C 1
ATOM 1133 O O . THR A 1 153 ? -3.870 3.286 8.174 1.00 57.09 153 THR A O 1
ATOM 1136 N N . THR A 1 154 ? -4.042 1.554 9.579 1.00 68.94 154 THR A N 1
ATOM 1137 C CA . THR A 1 154 ? -5.117 2.157 10.382 1.00 68.94 154 THR A CA 1
ATOM 1138 C C . THR A 1 154 ? -4.597 3.407 11.097 1.00 68.94 154 THR A C 1
ATOM 1140 O O . THR A 1 154 ? -3.552 3.361 11.747 1.00 68.94 154 THR A O 1
ATOM 1143 N N . THR A 1 155 ? -5.299 4.536 10.994 1.00 77.81 155 THR A N 1
ATOM 1144 C CA . THR A 1 155 ? -4.869 5.823 11.581 1.00 77.81 155 THR A CA 1
ATOM 1145 C C . THR A 1 155 ? -5.592 6.189 12.881 1.00 77.81 155 THR A C 1
ATOM 1147 O O . THR A 1 155 ? -5.244 7.187 13.507 1.00 77.81 155 THR A O 1
ATOM 1150 N N . GLY A 1 156 ? -6.567 5.385 13.317 1.00 87.38 156 GLY A N 1
ATOM 1151 C CA . GLY A 1 156 ? -7.334 5.599 14.544 1.00 87.38 156 GLY A CA 1
ATOM 1152 C C . GLY A 1 156 ? -8.304 4.452 14.843 1.00 87.38 156 GLY A C 1
ATOM 1153 O O . GLY A 1 156 ? -8.488 3.554 14.029 1.00 87.38 156 GLY A O 1
ATOM 1154 N N . TYR A 1 157 ? -8.970 4.495 15.998 1.00 89.06 157 TYR A N 1
ATOM 1155 C CA . TYR A 1 157 ? -9.875 3.424 16.445 1.00 89.06 157 TYR A CA 1
ATOM 1156 C C . TYR A 1 157 ? -11.161 3.269 15.605 1.00 89.06 157 TYR A C 1
ATOM 1158 O O . TYR A 1 157 ? -11.850 2.252 15.719 1.00 89.06 157 TYR A O 1
ATOM 1166 N N . GLY A 1 158 ? -11.496 4.240 14.748 1.00 88.00 158 GLY A N 1
ATOM 1167 C CA . GLY A 1 158 ? -12.705 4.206 13.921 1.00 88.00 158 GLY A CA 1
ATOM 1168 C C . GLY A 1 158 ? -13.979 4.181 14.771 1.00 88.00 158 GLY A C 1
ATOM 1169 O O . GLY A 1 158 ? -14.135 4.999 15.672 1.00 88.00 158 GLY A O 1
ATOM 1170 N N . SER A 1 159 ? -14.876 3.233 14.493 1.00 88.12 159 SER A N 1
ATOM 1171 C CA . SER A 1 159 ? -16.114 2.987 15.253 1.00 88.12 159 SER A CA 1
ATOM 1172 C C . SER A 1 159 ? -15.941 2.016 16.432 1.00 88.12 159 SER A C 1
ATOM 1174 O O . SER A 1 159 ? -16.933 1.565 17.006 1.00 88.12 159 SER A O 1
ATOM 1176 N N . SER A 1 160 ? -14.702 1.656 16.783 1.00 91.06 160 SER A N 1
ATOM 1177 C CA . SER A 1 160 ? -14.434 0.709 17.871 1.00 91.06 160 SER A CA 1
ATOM 1178 C C . SER A 1 160 ? -14.754 1.319 19.239 1.00 91.06 160 SER A C 1
ATOM 1180 O O . SER A 1 160 ? -14.552 2.512 19.461 1.00 91.06 160 SER A O 1
ATOM 1182 N N . THR A 1 161 ? -15.209 0.491 20.179 1.00 94.50 161 THR A N 1
ATOM 1183 C CA . THR A 1 161 ? -15.491 0.890 21.566 1.00 94.50 161 THR A CA 1
ATOM 1184 C C . THR A 1 161 ? -14.368 0.439 22.499 1.00 94.50 161 THR A C 1
ATOM 1186 O O . THR A 1 161 ? -13.795 -0.634 22.312 1.00 94.50 161 THR A O 1
ATOM 1189 N N . PHE A 1 162 ? -14.040 1.242 23.517 1.00 95.94 162 PHE A N 1
ATOM 1190 C CA . PHE A 1 162 ? -12.979 0.902 24.478 1.00 95.94 162 PHE A CA 1
ATOM 1191 C C . PHE A 1 162 ? -13.439 -0.106 25.532 1.00 95.94 162 PHE A C 1
ATOM 1193 O O . PHE A 1 162 ? -12.748 -1.092 25.776 1.00 95.94 162 PHE A O 1
ATOM 1200 N N . CYS A 1 163 ? -14.615 0.113 26.119 1.00 96.69 163 CYS A N 1
ATOM 1201 C CA . CYS A 1 163 ? -15.233 -0.788 27.089 1.00 96.69 163 CYS A CA 1
ATOM 1202 C C . CYS A 1 163 ? -16.645 -1.138 26.617 1.00 96.69 163 CYS A C 1
ATOM 1204 O O . CYS A 1 163 ? -17.391 -0.244 26.212 1.00 96.69 163 CYS A O 1
ATOM 1206 N N . SER A 1 164 ? -16.999 -2.422 26.632 1.00 96.19 164 SER A N 1
ATOM 1207 C CA . SER A 1 164 ? -18.381 -2.880 26.426 1.00 96.19 164 SER A CA 1
ATOM 1208 C C . SER A 1 164 ? -19.198 -2.743 27.710 1.00 96.19 164 SER A C 1
ATOM 1210 O O . SER A 1 164 ? -20.390 -2.448 27.650 1.00 96.19 164 SER A O 1
ATOM 1212 N N . VAL A 1 165 ? -18.541 -2.894 28.865 1.00 94.50 165 VAL A N 1
ATOM 1213 C CA . VAL A 1 165 ? -19.106 -2.680 30.199 1.00 94.50 165 VAL A CA 1
ATOM 1214 C C . VAL A 1 165 ? -18.163 -1.803 31.013 1.00 94.50 165 VAL A C 1
ATOM 1216 O O . VAL A 1 165 ? -16.947 -2.003 31.008 1.00 94.50 165 VAL A O 1
ATOM 1219 N N . GLY A 1 166 ? -18.733 -0.841 31.739 1.00 94.06 166 GLY A N 1
ATOM 1220 C CA . GLY A 1 166 ? -17.968 0.084 32.566 1.00 94.06 166 GLY A CA 1
ATOM 1221 C C . GLY A 1 166 ? -17.477 1.320 31.815 1.00 94.06 166 GLY A C 1
ATOM 1222 O O . GLY A 1 166 ? -17.944 1.634 30.720 1.00 94.06 166 GLY A O 1
ATOM 1223 N N . SER A 1 167 ? -16.551 2.053 32.431 1.00 93.94 167 SER A N 1
ATOM 1224 C CA . SER A 1 167 ? -15.965 3.274 31.863 1.00 93.94 167 SER A CA 1
ATOM 1225 C C . SER A 1 167 ? -14.475 3.106 31.578 1.00 93.94 167 SER A C 1
ATOM 1227 O O . SER A 1 167 ? -13.745 2.508 32.370 1.00 93.94 167 SER A O 1
ATOM 1229 N N . SER A 1 168 ? -14.018 3.633 30.437 1.00 95.69 168 SER A N 1
ATOM 1230 C CA . SER A 1 168 ? -12.607 3.588 30.056 1.00 95.69 168 SER A CA 1
ATOM 1231 C C . SER A 1 168 ? -11.773 4.604 30.838 1.00 95.69 168 SER A C 1
ATOM 1233 O O . SER A 1 168 ? -12.171 5.756 31.027 1.00 95.69 168 SER A O 1
ATOM 1235 N N . SER A 1 169 ? -10.585 4.180 31.260 1.00 94.69 169 SER A N 1
ATOM 1236 C CA . SER A 1 169 ? -9.558 5.018 31.875 1.00 94.69 169 SER A CA 1
ATOM 1237 C C . SER A 1 169 ? -8.206 4.758 31.192 1.00 94.69 169 SER A C 1
ATOM 1239 O O . SER A 1 169 ? -7.664 3.656 31.325 1.00 94.69 169 SER A O 1
ATOM 1241 N N . PRO A 1 170 ? -7.652 5.730 30.439 1.00 94.88 170 PRO A N 1
ATOM 1242 C CA . PRO A 1 170 ? -8.233 7.045 30.137 1.00 94.88 170 PRO A CA 1
ATOM 1243 C C . PRO A 1 170 ? -9.510 6.944 29.280 1.00 94.88 170 PRO A C 1
ATOM 1245 O O . PRO A 1 170 ? -9.721 5.953 28.585 1.00 94.88 170 PRO A O 1
ATOM 1248 N N . THR A 1 171 ? -10.351 7.985 29.297 1.00 92.75 171 THR A N 1
ATOM 1249 C CA . THR A 1 171 ? -11.608 8.023 28.518 1.00 92.75 171 THR A CA 1
ATOM 1250 C C . THR A 1 171 ? -11.369 7.983 27.008 1.00 92.75 171 THR A C 1
ATOM 1252 O O . THR A 1 171 ? -12.184 7.424 26.275 1.00 92.75 171 THR A O 1
ATOM 1255 N N . SER A 1 172 ? -10.218 8.499 26.567 1.00 90.06 172 SER A N 1
ATOM 1256 C CA . SER A 1 172 ? -9.742 8.456 25.183 1.00 90.06 172 SER A CA 1
ATOM 1257 C C . SER A 1 172 ? -8.293 7.951 25.129 1.00 90.06 172 SER A C 1
ATOM 1259 O O . SER A 1 172 ? -7.368 8.767 25.099 1.00 90.06 172 SER A O 1
ATOM 1261 N N . PRO A 1 173 ? -8.061 6.625 25.147 1.00 94.25 173 PRO A N 1
ATOM 1262 C CA . PRO A 1 173 ? -6.740 6.045 24.916 1.00 94.25 173 PRO A CA 1
ATOM 1263 C C . PRO A 1 173 ? -6.160 6.508 23.575 1.00 94.25 173 PRO A C 1
ATOM 1265 O O . PRO A 1 173 ? -6.883 6.661 22.589 1.00 94.25 173 PRO A O 1
ATOM 1268 N N . THR A 1 174 ? -4.848 6.736 23.522 1.00 94.31 174 THR A N 1
ATOM 1269 C CA . THR A 1 174 ? -4.155 7.066 22.269 1.00 94.31 174 THR A CA 1
ATOM 1270 C C . THR A 1 174 ? -4.158 5.863 21.331 1.00 94.31 174 THR A C 1
ATOM 1272 O O . THR A 1 174 ? -4.201 4.720 21.779 1.00 94.31 174 THR A O 1
ATOM 1275 N N . PHE A 1 175 ? -4.134 6.086 20.017 1.00 91.44 175 PHE A N 1
ATOM 1276 C CA . PHE A 1 175 ? -4.059 4.977 19.062 1.00 91.44 175 PHE A CA 1
ATOM 1277 C C . PHE A 1 175 ? -2.648 4.357 19.067 1.00 91.44 175 PHE A C 1
ATOM 1279 O O . PHE A 1 175 ? -1.680 5.126 19.055 1.00 91.44 175 PHE A O 1
ATOM 1286 N N . PRO A 1 176 ? -2.494 3.015 19.100 1.00 90.19 176 PRO A N 1
ATOM 1287 C CA . PRO A 1 176 ? -1.181 2.377 19.139 1.00 90.19 176 PRO A CA 1
ATOM 1288 C C . PRO A 1 176 ? -0.350 2.702 17.897 1.00 90.19 176 PRO A C 1
ATOM 1290 O O . PRO A 1 176 ? -0.865 2.837 16.783 1.00 90.19 176 PRO A O 1
ATOM 1293 N N . THR A 1 177 ? 0.965 2.797 18.082 1.00 80.69 177 THR A N 1
ATOM 1294 C CA . THR A 1 177 ? 1.928 2.866 16.977 1.00 80.69 177 THR A CA 1
ATOM 1295 C C . THR A 1 177 ? 2.620 1.516 16.812 1.00 80.69 177 THR A C 1
ATOM 1297 O O . THR A 1 177 ? 2.563 0.661 17.696 1.00 80.69 177 THR A O 1
ATOM 1300 N N . SER A 1 178 ? 3.252 1.293 15.655 1.00 70.25 178 SER A N 1
ATOM 1301 C CA . SER A 1 178 ? 3.999 0.053 15.407 1.00 70.25 178 SER A CA 1
ATOM 1302 C C . SER A 1 178 ? 5.006 -0.205 16.534 1.00 70.25 178 SER A C 1
ATOM 1304 O O . SER A 1 178 ? 5.772 0.691 16.900 1.00 70.25 178 SER A O 1
ATOM 1306 N N . GLY A 1 179 ? 4.972 -1.414 17.100 1.00 69.75 179 GLY A N 1
ATOM 1307 C CA . GLY A 1 179 ? 5.852 -1.833 18.195 1.00 69.75 179 GLY A CA 1
ATOM 1308 C C . GLY A 1 179 ? 5.556 -1.197 19.560 1.00 69.75 179 GLY A C 1
ATOM 1309 O O . GLY A 1 179 ? 6.262 -1.499 20.517 1.00 69.75 179 GLY A O 1
ATOM 1310 N N . ASN A 1 180 ? 4.529 -0.347 19.675 1.00 83.38 180 ASN A N 1
ATOM 1311 C CA . ASN A 1 180 ? 4.152 0.326 20.919 1.00 83.38 180 ASN A CA 1
ATOM 1312 C C . ASN A 1 180 ? 2.647 0.129 21.180 1.00 83.38 180 ASN A C 1
ATOM 1314 O O . ASN A 1 180 ? 1.830 0.955 20.752 1.00 83.38 180 ASN A O 1
ATOM 1318 N N . PRO A 1 181 ? 2.259 -0.976 21.845 1.00 91.19 181 PRO A N 1
ATOM 1319 C CA . PRO A 1 181 ? 0.869 -1.211 22.213 1.00 91.19 181 PRO A CA 1
ATOM 1320 C C . PRO A 1 181 ? 0.396 -0.189 23.252 1.00 91.19 181 PRO A C 1
ATOM 1322 O O . PRO A 1 181 ?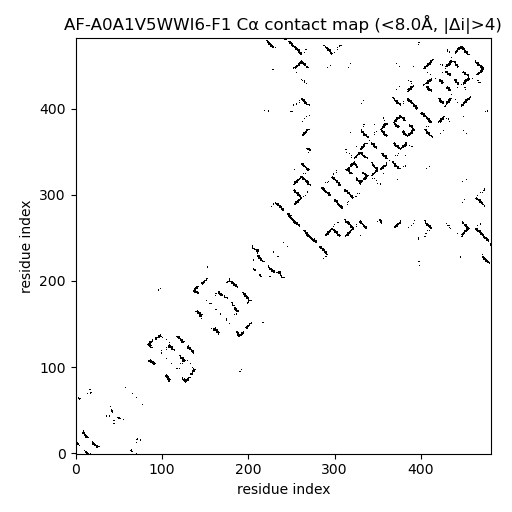 1.181 0.332 24.047 1.00 91.19 181 PRO A O 1
ATOM 1325 N N . VAL A 1 182 ? -0.906 0.079 23.252 1.00 95.69 182 VAL A N 1
ATOM 1326 C CA . VAL A 1 182 ? -1.568 0.970 24.210 1.00 95.69 182 VAL A CA 1
ATOM 1327 C C . VAL A 1 182 ? -2.538 0.152 25.045 1.00 95.69 182 VAL A C 1
ATOM 1329 O O . VAL A 1 182 ? -3.329 -0.615 24.502 1.00 95.69 182 VAL A O 1
ATOM 1332 N N . SER A 1 183 ? -2.508 0.354 26.359 1.00 96.31 183 SER A N 1
ATOM 1333 C CA . SER A 1 183 ? -3.425 -0.293 27.297 1.00 96.31 183 SER A CA 1
ATOM 1334 C C . SER A 1 183 ? -4.326 0.729 27.984 1.00 96.31 183 SER A C 1
ATOM 1336 O O . SER A 1 183 ? -3.912 1.861 28.239 1.00 96.31 183 SER A O 1
ATOM 1338 N N . TRP A 1 184 ? -5.548 0.318 28.310 1.00 97.19 184 TRP A N 1
ATOM 1339 C CA . TRP A 1 184 ? -6.503 1.091 29.105 1.00 97.19 184 TRP A CA 1
ATOM 1340 C C . TRP A 1 184 ? -7.243 0.185 30.085 1.00 97.19 184 TRP A C 1
ATOM 1342 O O . TRP A 1 184 ? -7.260 -1.037 29.945 1.00 97.19 184 TRP A O 1
ATOM 1352 N N . GLN A 1 185 ? -7.856 0.794 31.091 1.00 97.50 185 GLN A N 1
ATOM 1353 C CA . GLN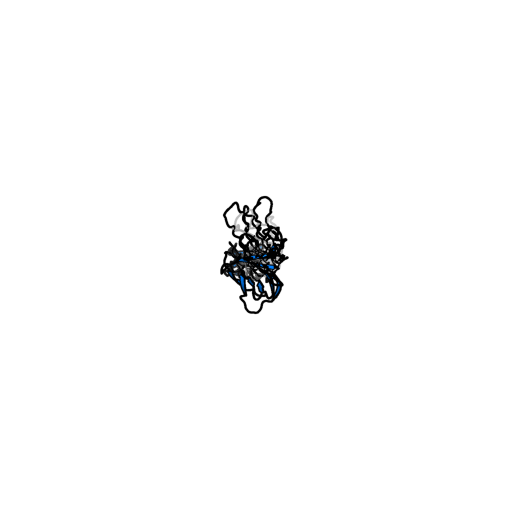 A 1 185 ? -8.668 0.101 32.083 1.00 97.50 185 GLN A CA 1
ATOM 1354 C C . GLN A 1 185 ? -10.151 0.288 31.780 1.00 97.50 185 GLN A C 1
ATOM 1356 O O . GLN A 1 185 ? -10.574 1.390 31.436 1.00 97.50 185 GLN A O 1
ATOM 1361 N N . CYS A 1 186 ? -10.935 -0.771 31.942 1.00 97.50 186 CYS A N 1
ATOM 1362 C CA . CYS A 1 186 ? -12.388 -0.730 31.995 1.00 97.50 186 CYS A CA 1
ATOM 1363 C C . CYS A 1 186 ? -12.821 -0.884 33.452 1.00 97.50 186 CYS A C 1
ATOM 1365 O O . CYS A 1 186 ? -12.704 -1.961 34.038 1.00 97.50 186 CYS A O 1
ATOM 1367 N N . ASN A 1 187 ? -13.275 0.220 34.046 1.00 95.94 187 ASN A N 1
ATOM 1368 C CA . ASN A 1 187 ? -13.712 0.275 35.436 1.00 95.94 187 ASN A CA 1
ATOM 1369 C C . ASN A 1 187 ? -15.122 -0.301 35.562 1.00 95.94 187 ASN A C 1
ATOM 1371 O O . ASN A 1 187 ? -16.048 0.220 34.935 1.00 95.94 187 ASN A O 1
ATOM 1375 N N . GLY A 1 188 ? -15.288 -1.334 36.388 1.00 94.00 188 GLY A N 1
ATOM 1376 C CA . GLY A 1 188 ? -16.589 -1.934 36.663 1.00 94.00 188 GLY A CA 1
ATOM 1377 C C . GLY A 1 188 ? -17.599 -0.952 37.271 1.00 94.00 188 GLY A C 1
ATOM 1378 O O . GLY A 1 188 ? -17.255 0.067 37.874 1.00 94.00 188 GLY A O 1
ATOM 1379 N N . ILE A 1 189 ? -18.882 -1.264 37.110 1.00 92.94 189 ILE A N 1
ATOM 1380 C CA . ILE A 1 189 ? -20.003 -0.462 37.615 1.00 92.94 189 ILE A CA 1
ATOM 1381 C C . ILE A 1 189 ? -20.281 -0.868 39.071 1.00 92.94 189 ILE A C 1
ATOM 1383 O O . ILE A 1 189 ? -20.244 -2.054 39.400 1.00 92.94 189 ILE A O 1
ATOM 1387 N N . ASN A 1 190 ? -20.579 0.101 39.947 1.00 91.44 190 ASN A N 1
ATOM 1388 C CA . ASN A 1 190 ? -20.954 -0.129 41.354 1.00 91.44 190 ASN A CA 1
ATOM 1389 C C . ASN A 1 190 ? -19.935 -0.986 42.139 1.00 91.44 190 ASN A C 1
ATOM 1391 O O . ASN A 1 190 ? -20.305 -1.932 42.832 1.00 91.44 190 ASN A O 1
ATOM 1395 N N . GLY A 1 191 ? -18.638 -0.693 42.000 1.00 86.12 191 GLY A N 1
ATOM 1396 C CA . GLY A 1 191 ? -17.570 -1.431 42.690 1.00 86.12 191 GLY A CA 1
ATOM 1397 C C . GLY A 1 191 ? -17.190 -2.771 42.048 1.00 86.12 191 GLY A C 1
ATOM 1398 O O . GLY A 1 191 ? -16.496 -3.561 42.683 1.00 86.12 191 GLY A O 1
ATOM 1399 N N . GLY A 1 192 ? -17.635 -3.024 40.811 1.00 93.19 192 GLY A N 1
ATOM 1400 C CA . GLY A 1 192 ? -17.141 -4.128 39.988 1.00 93.19 192 GLY A CA 1
ATOM 1401 C C . GLY A 1 192 ? -15.628 -4.050 39.741 1.00 93.19 192 GLY A C 1
ATOM 1402 O O . GLY A 1 192 ? -15.032 -2.969 39.787 1.00 93.19 192 GLY A O 1
ATOM 1403 N N . SER A 1 193 ? -15.008 -5.192 39.461 1.00 94.69 193 SER A N 1
ATOM 1404 C CA . SER A 1 193 ? -13.566 -5.308 39.230 1.00 94.69 193 SER A CA 1
ATOM 1405 C C . SER A 1 193 ? -13.117 -4.568 37.965 1.00 94.69 193 SER A C 1
ATOM 1407 O O . SER A 1 193 ? -13.865 -4.412 36.996 1.00 94.69 193 SER A O 1
ATOM 1409 N N . ILE A 1 194 ? -11.863 -4.107 37.978 1.00 95.88 194 ILE A N 1
ATOM 1410 C CA . ILE A 1 194 ? -11.234 -3.420 36.845 1.00 95.88 194 ILE A CA 1
ATOM 1411 C C . ILE A 1 194 ? -10.612 -4.456 35.905 1.00 95.88 194 ILE A C 1
ATOM 1413 O O . ILE A 1 194 ? -9.831 -5.299 36.347 1.00 95.88 194 ILE A O 1
ATOM 1417 N N . VAL A 1 195 ? -10.900 -4.347 34.606 1.00 97.38 195 VAL A N 1
ATOM 1418 C CA . VAL A 1 195 ? -10.270 -5.166 33.558 1.00 97.38 195 VAL A CA 1
ATOM 1419 C C . VAL A 1 195 ? -9.313 -4.318 32.729 1.00 97.38 195 VAL A C 1
ATOM 1421 O O . VAL A 1 195 ? -9.653 -3.217 32.304 1.00 97.38 195 VAL A O 1
ATOM 1424 N N . THR A 1 196 ? -8.104 -4.828 32.492 1.00 97.00 196 THR A N 1
ATOM 1425 C CA . THR A 1 196 ? -7.109 -4.175 31.630 1.00 97.00 196 THR A CA 1
ATOM 1426 C C . THR A 1 196 ? -7.240 -4.692 30.203 1.00 97.00 196 THR A C 1
ATOM 1428 O O . THR A 1 196 ? -7.108 -5.890 29.957 1.00 97.00 196 THR A O 1
ATOM 1431 N N . CYS A 1 197 ? -7.444 -3.775 29.268 1.00 96.25 197 CYS A N 1
ATOM 1432 C CA . CYS A 1 197 ? -7.561 -4.024 27.838 1.00 96.25 197 CYS A CA 1
ATOM 1433 C C . CYS A 1 197 ? -6.346 -3.444 27.114 1.00 96.25 197 CYS A C 1
ATOM 1435 O O . CYS A 1 197 ? -5.715 -2.506 27.610 1.00 96.25 197 CYS A O 1
ATOM 1437 N N . ASN A 1 198 ? -6.012 -3.982 25.944 1.00 95.62 198 ASN A N 1
ATOM 1438 C CA . ASN A 1 198 ? -4.919 -3.474 25.128 1.00 95.62 198 ASN A CA 1
ATOM 1439 C C . ASN A 1 198 ? -5.250 -3.492 23.635 1.00 95.62 198 ASN A C 1
ATOM 1441 O O . ASN A 1 198 ? -5.996 -4.335 23.145 1.00 95.62 198 ASN A O 1
ATOM 1445 N N . ALA A 1 199 ? -4.653 -2.550 22.918 1.00 93.62 199 ALA A N 1
ATOM 1446 C CA . ALA A 1 199 ? -4.608 -2.535 21.473 1.00 93.62 199 ALA A CA 1
ATOM 1447 C C . ALA A 1 199 ? -3.151 -2.492 21.022 1.00 93.62 199 ALA A C 1
ATOM 1449 O O . ALA A 1 199 ? -2.360 -1.677 21.508 1.00 93.62 199 ALA A O 1
ATOM 1450 N N . SER A 1 200 ? -2.803 -3.330 20.054 1.00 88.75 200 SER A N 1
ATOM 1451 C CA . SER A 1 200 ? -1.518 -3.277 19.356 1.00 88.75 200 SER A CA 1
ATOM 1452 C C . SER A 1 200 ? -1.718 -2.827 17.914 1.00 88.75 200 SER A C 1
ATOM 1454 O O . SER A 1 200 ? -2.841 -2.723 17.414 1.00 88.75 200 SER A O 1
ATOM 1456 N N . LYS A 1 201 ? -0.615 -2.518 17.238 1.00 81.50 201 LYS A N 1
ATOM 1457 C CA . LYS A 1 201 ? -0.615 -2.204 15.815 1.00 81.50 201 LYS A CA 1
ATOM 1458 C C . LYS A 1 201 ? 0.474 -3.012 15.131 1.00 81.50 201 LYS A C 1
ATOM 1460 O O . LYS A 1 201 ? 1.636 -2.918 15.538 1.00 81.50 201 LYS A O 1
ATOM 1465 N N . LEU A 1 202 ? 0.099 -3.742 14.079 1.00 67.81 202 LEU A N 1
ATOM 1466 C CA . LEU A 1 202 ? 1.050 -4.464 13.241 1.00 67.81 202 LEU A CA 1
ATOM 1467 C C . LEU A 1 202 ? 2.135 -3.506 12.754 1.00 67.81 202 LEU A C 1
ATOM 1469 O O . LEU A 1 202 ? 1.863 -2.368 12.349 1.00 67.81 202 LEU A O 1
ATOM 1473 N N . SER A 1 203 ? 3.376 -3.981 12.770 1.00 57.94 203 SER A N 1
ATOM 1474 C CA . SER A 1 203 ? 4.447 -3.254 12.112 1.00 57.94 203 SER A CA 1
ATOM 1475 C C . SER A 1 203 ? 4.222 -3.279 10.611 1.00 57.94 203 SER A C 1
ATOM 1477 O O . SER A 1 203 ? 4.053 -4.350 10.037 1.00 57.94 203 SER A O 1
ATOM 1479 N N . SER A 1 204 ? 4.248 -2.098 9.981 1.00 56.56 204 SER A N 1
ATOM 1480 C CA . SER A 1 204 ? 4.362 -1.977 8.526 1.00 56.56 204 SER A CA 1
ATOM 1481 C C . SER A 1 204 ? 5.477 -2.907 8.060 1.00 56.56 204 SER A C 1
ATOM 1483 O O . SER A 1 204 ? 6.628 -2.770 8.484 1.00 56.56 204 SER A O 1
ATOM 1485 N N . VAL A 1 205 ? 5.130 -3.861 7.204 1.00 63.91 205 VAL A N 1
ATOM 1486 C CA . VAL A 1 205 ? 6.101 -4.752 6.559 1.00 63.91 205 VAL A CA 1
ATOM 1487 C C . VAL A 1 205 ? 6.831 -4.016 5.421 1.00 63.91 205 VAL A C 1
ATOM 1489 O O . VAL A 1 205 ? 7.897 -4.414 4.944 1.00 63.91 205 VAL A O 1
ATOM 1492 N N . CYS A 1 206 ? 6.263 -2.891 5.000 1.00 72.94 206 CYS A N 1
ATOM 1493 C CA . CYS A 1 206 ? 6.800 -1.972 4.020 1.00 72.94 206 CYS A CA 1
ATOM 1494 C C . CYS A 1 206 ? 7.887 -1.089 4.669 1.00 72.94 206 CYS A C 1
ATOM 1496 O O . CYS A 1 206 ? 7.594 -0.040 5.248 1.00 72.94 206 CYS A O 1
ATOM 1498 N N . ILE A 1 207 ? 9.152 -1.529 4.612 1.00 76.88 207 ILE A N 1
ATOM 1499 C CA . ILE A 1 207 ? 10.300 -0.816 5.204 1.00 76.88 207 ILE A CA 1
ATOM 1500 C C . ILE A 1 207 ? 10.990 0.057 4.148 1.00 76.88 207 ILE A C 1
ATOM 1502 O O . ILE A 1 207 ? 11.547 -0.440 3.162 1.00 76.88 207 ILE A O 1
ATOM 1506 N N . SER A 1 208 ? 10.986 1.374 4.377 1.00 86.25 208 SER A N 1
ATOM 1507 C CA . SER A 1 208 ? 11.847 2.312 3.644 1.00 86.25 208 SER A CA 1
ATOM 1508 C C . SER A 1 208 ? 13.288 2.192 4.145 1.00 86.25 208 SER A C 1
ATOM 1510 O O . SER A 1 208 ? 13.527 2.140 5.349 1.00 86.25 208 SER A O 1
ATOM 1512 N N . GLY A 1 209 ? 14.255 2.153 3.235 1.00 86.88 209 GLY A N 1
ATOM 1513 C CA . GLY A 1 209 ? 15.653 1.888 3.570 1.00 86.88 209 GLY A CA 1
ATOM 1514 C C . GLY A 1 209 ? 16.498 1.604 2.333 1.00 86.88 209 GLY A C 1
ATOM 1515 O O . GLY A 1 209 ? 15.964 1.344 1.256 1.00 86.88 209 GLY A O 1
ATOM 1516 N N . GLY A 1 210 ? 17.823 1.727 2.471 1.00 89.38 210 GLY A N 1
ATOM 1517 C CA . GLY A 1 210 ? 18.793 1.432 1.407 1.00 89.38 210 GLY A CA 1
ATOM 1518 C C . GLY A 1 210 ? 18.507 2.115 0.062 1.00 89.38 210 GLY A C 1
ATOM 1519 O O . GLY A 1 210 ? 18.712 1.523 -0.994 1.00 89.38 210 GLY A O 1
ATOM 1520 N N . GLY A 1 211 ? 18.006 3.355 0.096 1.00 91.88 211 GLY A N 1
ATOM 1521 C CA . GLY A 1 211 ? 17.674 4.150 -1.093 1.00 91.88 211 GLY A CA 1
ATOM 1522 C C . GLY A 1 211 ? 16.263 3.934 -1.653 1.00 91.88 211 GLY A C 1
ATOM 1523 O O . GLY A 1 211 ? 15.910 4.565 -2.652 1.00 91.88 211 GLY A O 1
ATOM 1524 N N . LEU A 1 212 ? 15.450 3.082 -1.019 1.00 94.50 212 LEU A N 1
ATOM 1525 C CA . LEU A 1 212 ? 14.055 2.849 -1.386 1.00 94.50 212 LEU A CA 1
ATOM 1526 C C . LEU A 1 212 ? 13.087 3.532 -0.419 1.00 94.50 212 LEU A C 1
ATOM 1528 O O . LEU A 1 212 ? 13.254 3.473 0.801 1.00 94.50 212 LEU A O 1
ATOM 1532 N N . THR A 1 213 ? 12.029 4.105 -0.982 1.00 93.44 213 THR A N 1
ATOM 1533 C CA . THR A 1 213 ? 10.818 4.487 -0.258 1.00 93.44 213 THR A CA 1
ATOM 1534 C C . THR A 1 213 ? 9.767 3.412 -0.485 1.00 93.44 213 THR A C 1
ATOM 1536 O O . THR A 1 213 ? 9.447 3.078 -1.630 1.00 93.44 213 THR A O 1
ATOM 1539 N N . CYS A 1 214 ? 9.236 2.880 0.610 1.00 90.94 214 CYS A N 1
ATOM 1540 C CA . CYS A 1 214 ? 8.125 1.944 0.595 1.00 90.94 214 CYS A CA 1
ATOM 1541 C C . CYS A 1 214 ? 6.845 2.661 1.040 1.00 90.94 214 CYS A C 1
ATOM 1543 O O . CYS A 1 214 ? 6.823 3.278 2.106 1.00 90.94 214 CYS A O 1
ATOM 1545 N N . SER A 1 215 ? 5.794 2.582 0.222 1.00 89.44 215 SER A N 1
ATOM 1546 C CA . SER A 1 215 ? 4.445 3.058 0.550 1.00 89.44 215 SER A CA 1
ATOM 1547 C C . SER A 1 215 ? 3.458 1.893 0.580 1.00 89.44 215 SER A C 1
ATOM 1549 O O . SER A 1 215 ? 3.459 1.079 -0.348 1.00 89.44 215 SER A O 1
ATOM 1551 N N . GLU A 1 216 ? 2.602 1.848 1.599 1.00 87.06 216 GLU A N 1
ATOM 1552 C CA . GLU A 1 216 ? 1.579 0.814 1.788 1.00 87.06 216 GLU A CA 1
ATOM 1553 C C . GLU A 1 216 ? 0.173 1.382 1.530 1.00 87.06 216 GLU A C 1
ATOM 1555 O O . GLU A 1 216 ? -0.132 2.508 1.929 1.00 87.06 216 GLU A O 1
ATOM 1560 N N . SER A 1 217 ? -0.684 0.613 0.855 1.00 85.19 217 SER A N 1
ATOM 1561 C CA . SER A 1 217 ? -2.088 0.963 0.584 1.00 85.19 217 SER A CA 1
ATOM 1562 C C . SER A 1 217 ? -2.989 -0.273 0.593 1.00 85.19 217 SER A C 1
ATOM 1564 O O . SER A 1 217 ? -2.499 -1.389 0.437 1.00 85.19 217 SER A O 1
ATOM 1566 N N . ILE A 1 218 ? -4.305 -0.075 0.722 1.00 81.62 218 ILE A N 1
ATOM 1567 C CA . ILE A 1 218 ? -5.310 -1.148 0.710 1.00 81.62 218 ILE A CA 1
ATOM 1568 C C . ILE A 1 218 ? -6.192 -1.041 -0.538 1.00 81.62 218 ILE A C 1
ATOM 1570 O O . ILE A 1 218 ? -6.650 0.048 -0.883 1.00 81.62 218 ILE A O 1
ATOM 1574 N N . ASP A 1 219 ? -6.454 -2.183 -1.166 1.00 83.62 219 ASP A N 1
ATOM 1575 C CA . ASP A 1 219 ? -7.418 -2.359 -2.254 1.00 83.62 219 ASP A CA 1
ATOM 1576 C C . ASP A 1 219 ? -8.349 -3.533 -1.911 1.00 83.62 219 ASP A C 1
ATOM 1578 O O . ASP A 1 219 ? -7.992 -4.706 -2.047 1.00 83.62 219 ASP A O 1
ATOM 1582 N N . GLY A 1 220 ? -9.536 -3.219 -1.385 1.00 84.81 220 GLY A N 1
ATOM 1583 C CA . GLY A 1 220 ? -10.471 -4.223 -0.877 1.00 84.81 220 GLY A CA 1
ATOM 1584 C C . GLY A 1 220 ? -9.863 -5.055 0.257 1.00 84.81 220 GLY A C 1
ATOM 1585 O O . GLY A 1 220 ? -9.524 -4.523 1.310 1.00 84.81 220 GLY A O 1
ATOM 1586 N N . LEU A 1 221 ? -9.737 -6.368 0.040 1.00 83.50 221 LEU A N 1
ATOM 1587 C CA . LEU A 1 221 ? -9.140 -7.309 0.999 1.00 83.50 221 LEU A CA 1
ATOM 1588 C C . LEU A 1 221 ? -7.613 -7.420 0.876 1.00 83.50 221 LEU A C 1
ATOM 1590 O O . LEU A 1 221 ? -7.011 -8.226 1.580 1.00 83.50 221 LEU A O 1
ATOM 1594 N N . TYR A 1 222 ? -6.987 -6.663 -0.025 1.00 87.44 222 TYR A N 1
ATOM 1595 C CA . TYR A 1 222 ? -5.564 -6.786 -0.318 1.00 87.44 222 TYR A CA 1
ATOM 1596 C C . TYR A 1 222 ? -4.759 -5.621 0.246 1.00 87.44 222 TYR A C 1
ATOM 1598 O O . TYR A 1 222 ? -5.158 -4.460 0.142 1.00 87.44 222 TYR A O 1
ATOM 1606 N N . THR A 1 223 ? -3.576 -5.939 0.762 1.00 87.38 223 THR A N 1
ATOM 1607 C CA . THR A 1 223 ? -2.526 -4.976 1.092 1.00 87.38 223 THR A CA 1
ATOM 1608 C C . THR A 1 223 ? -1.531 -4.900 -0.067 1.00 87.38 223 THR A C 1
ATOM 1610 O O . THR A 1 223 ? -1.189 -5.919 -0.671 1.00 87.38 223 THR A O 1
ATOM 1613 N N . ILE A 1 224 ? -1.087 -3.687 -0.398 1.00 91.69 224 ILE A N 1
ATOM 1614 C CA . ILE A 1 224 ? -0.175 -3.391 -1.505 1.00 91.69 224 ILE A CA 1
ATOM 1615 C C . ILE A 1 224 ? 1.044 -2.642 -0.964 1.00 91.69 224 ILE A C 1
ATOM 1617 O O . ILE A 1 224 ? 0.909 -1.526 -0.463 1.00 91.69 224 ILE A O 1
ATOM 1621 N N . ASN A 1 225 ? 2.235 -3.209 -1.163 1.00 92.75 225 ASN A N 1
ATOM 1622 C CA . ASN A 1 225 ? 3.515 -2.597 -0.817 1.00 92.75 225 ASN A CA 1
ATOM 1623 C C . ASN A 1 225 ? 4.215 -2.163 -2.102 1.00 92.75 225 ASN A C 1
ATOM 1625 O O . ASN A 1 225 ? 4.570 -2.991 -2.945 1.00 92.75 225 ASN A O 1
ATOM 1629 N N . LYS A 1 226 ? 4.430 -0.858 -2.251 1.00 95.06 226 LYS A N 1
ATOM 1630 C CA . LYS A 1 226 ? 5.059 -0.252 -3.427 1.00 95.06 226 LYS A CA 1
ATOM 1631 C C . LYS A 1 226 ? 6.430 0.304 -3.058 1.00 95.06 226 LYS A C 1
ATOM 1633 O O . LYS A 1 226 ? 6.533 1.272 -2.308 1.00 95.06 226 LYS A O 1
ATOM 1638 N N . TYR A 1 227 ? 7.472 -0.285 -3.636 1.00 96.75 227 TYR A N 1
ATOM 1639 C CA . TYR A 1 227 ? 8.863 0.124 -3.482 1.00 96.75 227 TYR A CA 1
ATOM 1640 C C . TYR A 1 227 ? 9.301 0.973 -4.671 1.00 96.75 227 TYR A C 1
ATOM 1642 O O . TYR A 1 227 ? 9.283 0.534 -5.825 1.00 96.75 227 TYR A O 1
ATOM 1650 N N . THR A 1 228 ? 9.727 2.194 -4.374 1.00 96.75 228 THR A N 1
ATOM 1651 C CA . THR A 1 228 ? 10.187 3.177 -5.356 1.00 96.75 228 THR A CA 1
ATOM 1652 C C . THR A 1 228 ? 11.554 3.719 -4.973 1.00 96.75 228 THR A C 1
ATOM 1654 O O . THR A 1 228 ? 11.932 3.736 -3.804 1.00 96.75 228 THR A O 1
ATOM 1657 N N . LEU A 1 229 ? 12.318 4.149 -5.971 1.00 95.06 229 LEU A N 1
ATOM 1658 C CA . LEU A 1 229 ? 13.626 4.756 -5.758 1.00 95.06 229 LEU A CA 1
ATOM 1659 C C . LEU A 1 229 ? 13.500 6.201 -5.269 1.00 95.06 229 LEU A C 1
ATOM 1661 O O . LEU A 1 229 ? 12.811 7.000 -5.905 1.00 95.06 229 LEU A O 1
ATOM 1665 N N . ALA A 1 230 ? 14.225 6.540 -4.201 1.00 83.19 230 ALA A N 1
ATOM 1666 C CA . ALA A 1 230 ? 14.336 7.909 -3.686 1.00 83.19 230 ALA A CA 1
ATOM 1667 C C . ALA A 1 230 ? 15.452 8.729 -4.372 1.00 83.19 230 ALA A C 1
ATOM 1669 O O . ALA A 1 230 ? 15.559 9.933 -4.154 1.00 83.19 230 ALA A O 1
ATOM 1670 N N . GLY A 1 231 ? 16.291 8.089 -5.196 1.00 84.44 231 GLY A N 1
ATOM 1671 C CA . GLY A 1 231 ? 17.440 8.709 -5.860 1.00 84.44 231 GLY A CA 1
ATOM 1672 C C . GLY A 1 231 ? 17.782 8.075 -7.212 1.00 84.44 231 GLY A C 1
ATOM 1673 O O . GLY A 1 231 ? 16.952 7.414 -7.835 1.00 84.44 231 GLY A O 1
ATOM 1674 N N . THR A 1 232 ? 19.015 8.290 -7.676 1.00 86.00 232 THR A N 1
ATOM 1675 C CA . THR A 1 232 ? 19.495 7.900 -9.019 1.00 86.00 232 THR A CA 1
ATOM 1676 C C . THR A 1 232 ? 20.380 6.651 -9.036 1.00 86.00 232 THR A C 1
ATOM 1678 O O . THR A 1 232 ? 20.815 6.218 -10.100 1.00 86.00 232 THR A O 1
ATOM 1681 N N . THR A 1 233 ? 20.657 6.051 -7.879 1.00 92.81 233 THR A N 1
ATOM 1682 C CA . THR A 1 233 ? 21.402 4.791 -7.741 1.00 92.81 233 THR A CA 1
ATOM 1683 C C . THR A 1 233 ? 20.454 3.657 -7.391 1.00 92.81 233 THR A C 1
ATOM 1685 O O . THR A 1 233 ? 19.461 3.904 -6.721 1.00 92.81 233 THR A O 1
ATOM 1688 N N . THR A 1 234 ? 20.757 2.418 -7.791 1.00 95.31 234 THR A N 1
ATOM 1689 C CA . THR A 1 234 ? 19.979 1.235 -7.381 1.00 95.31 234 THR A CA 1
ATOM 1690 C C . THR A 1 234 ? 19.801 1.197 -5.865 1.00 95.31 234 THR A C 1
ATOM 1692 O O . THR A 1 234 ? 20.762 1.416 -5.128 1.00 95.31 234 THR A O 1
ATOM 1695 N N . GLY A 1 235 ? 18.578 0.913 -5.425 1.00 96.31 235 GLY A N 1
ATOM 1696 C CA . GLY A 1 235 ? 18.234 0.812 -4.015 1.00 96.31 235 GLY A CA 1
ATOM 1697 C C . GLY A 1 235 ? 17.872 -0.618 -3.644 1.00 96.31 235 GLY A C 1
ATOM 1698 O O . GLY A 1 235 ? 17.314 -1.354 -4.462 1.00 96.31 235 GLY A O 1
ATOM 1699 N N . THR A 1 236 ? 18.171 -0.980 -2.402 1.00 94.81 236 THR A N 1
ATOM 1700 C CA . THR A 1 236 ? 17.940 -2.317 -1.853 1.00 94.81 236 THR A CA 1
ATOM 1701 C C . THR A 1 236 ? 17.277 -2.192 -0.493 1.00 94.81 236 THR A C 1
ATOM 1703 O O . THR A 1 236 ? 17.780 -1.497 0.383 1.00 94.81 236 THR A O 1
ATOM 1706 N N . SER A 1 237 ? 16.173 -2.900 -0.301 1.00 92.25 237 SER A N 1
ATOM 1707 C CA . SER A 1 237 ? 15.513 -3.050 0.995 1.00 92.25 237 SER A CA 1
ATOM 1708 C C . SER A 1 237 ? 15.126 -4.513 1.202 1.00 92.25 237 SER A C 1
ATOM 1710 O O . SER A 1 237 ? 15.357 -5.374 0.346 1.00 92.25 237 SER A O 1
ATOM 1712 N N . THR A 1 238 ? 14.545 -4.804 2.353 1.00 88.94 238 THR A N 1
ATOM 1713 C CA . THR A 1 238 ? 13.968 -6.103 2.674 1.00 88.94 238 THR A CA 1
ATOM 1714 C C . THR A 1 238 ? 12.465 -5.977 2.882 1.00 88.94 238 THR A C 1
ATOM 1716 O O . THR A 1 238 ? 11.945 -4.950 3.322 1.00 88.94 238 THR A O 1
ATOM 1719 N N . TRP A 1 239 ? 11.760 -7.042 2.524 1.00 88.62 239 TRP A N 1
ATOM 1720 C CA . TRP A 1 239 ? 10.343 -7.238 2.776 1.00 88.62 239 TRP A CA 1
ATOM 1721 C C . TRP A 1 239 ? 10.184 -8.534 3.568 1.00 88.62 239 TRP A C 1
ATOM 1723 O O . TRP A 1 239 ? 10.683 -9.581 3.154 1.00 88.62 239 TRP A O 1
ATOM 1733 N N . THR A 1 240 ? 9.523 -8.463 4.718 1.00 85.31 240 THR A N 1
ATOM 1734 C CA . THR A 1 240 ? 9.305 -9.621 5.595 1.00 85.31 240 THR A CA 1
ATOM 1735 C C . THR A 1 240 ? 7.826 -9.977 5.575 1.00 85.31 240 THR A C 1
ATOM 1737 O O . THR A 1 240 ? 7.084 -9.331 6.307 1.00 85.31 240 THR A O 1
ATOM 1740 N N . PRO A 1 241 ? 7.376 -10.953 4.769 1.00 83.25 241 PRO A N 1
ATOM 1741 C CA . PRO A 1 241 ? 5.956 -11.260 4.637 1.00 83.25 241 PRO A CA 1
ATOM 1742 C C . PRO A 1 241 ? 5.263 -11.344 6.004 1.00 83.25 241 PRO A C 1
ATOM 1744 O O . PRO A 1 241 ? 5.834 -11.946 6.922 1.00 83.25 241 PRO A O 1
ATOM 1747 N N . PRO A 1 242 ? 4.062 -10.754 6.162 1.00 78.00 242 PRO A N 1
ATOM 1748 C CA . PRO A 1 242 ? 3.277 -10.959 7.370 1.00 78.00 242 PRO A CA 1
ATOM 1749 C C . PRO A 1 242 ? 3.051 -12.451 7.637 1.00 78.00 242 PRO A C 1
ATOM 1751 O O . PRO A 1 242 ? 3.078 -13.268 6.710 1.00 78.00 242 PRO A O 1
ATOM 1754 N N . ALA A 1 243 ? 2.777 -12.799 8.896 1.00 72.56 243 ALA A N 1
ATOM 1755 C CA . ALA A 1 243 ? 2.328 -14.145 9.236 1.00 72.56 243 ALA A CA 1
ATOM 1756 C C . ALA A 1 243 ? 1.133 -14.544 8.347 1.00 72.56 243 ALA A C 1
ATOM 1758 O O . ALA A 1 243 ? 0.333 -13.693 7.965 1.00 72.56 243 ALA A O 1
ATOM 1759 N N . GLU A 1 244 ? 1.053 -15.830 7.990 1.00 76.00 244 GLU A N 1
ATOM 1760 C CA . GLU A 1 244 ? 0.000 -16.424 7.140 1.00 76.00 244 GLU A CA 1
ATOM 1761 C C . GLU A 1 244 ? 0.046 -16.052 5.645 1.00 76.00 244 GLU A C 1
ATOM 1763 O O . GLU A 1 244 ? -0.557 -16.743 4.818 1.00 76.00 244 GLU A O 1
ATOM 1768 N N . VAL A 1 245 ? 0.829 -15.043 5.250 1.00 83.06 245 VAL A N 1
ATOM 1769 C CA . VAL A 1 245 ? 1.041 -14.720 3.833 1.00 83.06 245 VAL A CA 1
ATOM 1770 C C . VAL A 1 245 ? 2.038 -15.708 3.228 1.00 83.06 245 VAL A C 1
ATOM 1772 O O . VAL A 1 245 ? 3.248 -15.584 3.395 1.00 83.06 245 VAL A O 1
ATOM 1775 N N . THR A 1 246 ? 1.521 -16.689 2.489 1.00 86.69 246 THR A N 1
ATOM 1776 C CA . THR A 1 246 ? 2.318 -17.716 1.783 1.00 86.69 246 THR A CA 1
ATOM 1777 C C . THR A 1 246 ? 2.422 -17.468 0.278 1.00 86.69 246 THR A C 1
ATOM 1779 O O . THR A 1 246 ? 3.252 -18.071 -0.406 1.00 86.69 246 THR A O 1
ATOM 1782 N N . GLN A 1 247 ? 1.597 -16.562 -0.250 1.00 90.38 247 GLN A N 1
ATOM 1783 C CA . GLN A 1 247 ? 1.490 -16.286 -1.674 1.00 90.38 247 GLN A CA 1
ATOM 1784 C C . GLN A 1 247 ? 1.213 -14.801 -1.930 1.00 90.38 247 GLN A C 1
ATOM 1786 O O . GLN A 1 247 ? 0.447 -14.172 -1.200 1.00 90.38 247 GLN A O 1
ATOM 1791 N N . VAL A 1 248 ? 1.820 -14.248 -2.984 1.00 93.69 248 VAL A N 1
ATOM 1792 C CA . VAL A 1 248 ? 1.654 -12.841 -3.383 1.00 93.69 248 VAL A CA 1
ATOM 1793 C C . VAL A 1 248 ? 1.435 -12.684 -4.887 1.00 93.69 248 VAL A C 1
ATOM 1795 O O . VAL A 1 248 ? 1.834 -13.521 -5.695 1.00 93.69 248 VAL A O 1
ATOM 1798 N N . GLU A 1 249 ? 0.844 -11.569 -5.282 1.00 96.88 249 GLU A N 1
ATOM 1799 C CA . GLU A 1 249 ? 0.937 -11.020 -6.632 1.00 96.88 249 GLU A CA 1
ATOM 1800 C C . GLU A 1 249 ? 2.112 -10.040 -6.686 1.00 96.88 249 GLU A C 1
ATOM 1802 O O . GLU A 1 249 ? 2.399 -9.343 -5.707 1.00 96.88 249 GLU A O 1
ATOM 1807 N N . TYR A 1 250 ? 2.798 -9.964 -7.826 1.00 96.81 250 TYR A N 1
ATOM 1808 C CA . TYR A 1 250 ? 3.921 -9.042 -7.982 1.00 96.81 250 TYR A CA 1
ATOM 1809 C C . TYR A 1 250 ? 3.928 -8.326 -9.328 1.00 96.81 250 TYR A C 1
ATOM 1811 O O . TYR A 1 250 ? 3.478 -8.847 -10.353 1.00 96.81 250 TYR A O 1
ATOM 1819 N N . LEU A 1 251 ? 4.554 -7.152 -9.319 1.00 98.44 251 LEU A N 1
ATOM 1820 C CA . LEU A 1 251 ? 5.032 -6.440 -10.495 1.00 98.44 251 LEU A CA 1
ATOM 1821 C C . LEU A 1 251 ? 6.474 -5.987 -10.235 1.00 98.44 251 LEU A C 1
ATOM 1823 O O . LEU A 1 251 ? 6.724 -5.204 -9.324 1.00 98.44 251 LEU A O 1
ATOM 1827 N N . VAL A 1 252 ? 7.417 -6.460 -11.048 1.00 98.62 252 VAL A N 1
ATOM 1828 C CA . VAL A 1 252 ? 8.834 -6.078 -11.009 1.00 98.62 252 VAL A CA 1
ATOM 1829 C C . VAL A 1 252 ? 9.185 -5.420 -12.335 1.00 98.62 252 VAL A C 1
ATOM 1831 O O . VAL A 1 252 ? 9.202 -6.073 -13.383 1.00 98.62 252 VAL A O 1
ATOM 1834 N N . VAL A 1 253 ? 9.504 -4.130 -12.291 1.00 98.81 253 VAL A N 1
ATOM 1835 C CA . VAL A 1 253 ? 9.947 -3.369 -13.461 1.00 98.81 253 VAL A CA 1
ATOM 1836 C C . VAL A 1 253 ? 11.351 -2.837 -13.219 1.00 98.81 253 VAL A C 1
ATOM 1838 O O . VAL A 1 253 ? 11.617 -2.191 -12.201 1.00 98.81 253 VAL A O 1
ATOM 1841 N N . ALA A 1 254 ? 12.268 -3.131 -14.138 1.00 98.75 254 ALA A N 1
ATOM 1842 C CA . ALA A 1 254 ? 13.639 -2.626 -14.085 1.00 98.75 254 ALA A CA 1
ATOM 1843 C C . ALA A 1 254 ? 13.718 -1.134 -14.440 1.00 98.75 254 ALA A C 1
ATOM 1845 O O . ALA A 1 254 ? 12.765 -0.564 -14.965 1.00 98.75 254 ALA A O 1
ATOM 1846 N N . GLY A 1 255 ? 14.863 -0.498 -14.197 1.00 98.69 255 GLY A N 1
ATOM 1847 C CA . GLY A 1 255 ? 15.100 0.854 -14.701 1.00 98.69 255 GLY A CA 1
ATOM 1848 C C . GLY A 1 255 ? 15.153 0.882 -16.230 1.00 98.69 255 GLY A C 1
ATOM 1849 O O . GLY A 1 255 ? 15.697 -0.035 -16.852 1.00 98.69 255 GLY A O 1
ATOM 1850 N N . GLY A 1 256 ? 14.604 1.931 -16.839 1.00 98.69 256 GLY A N 1
ATOM 1851 C CA . GLY A 1 256 ? 14.693 2.165 -18.281 1.00 98.69 256 GLY A CA 1
ATOM 1852 C C . GLY A 1 256 ? 16.084 2.636 -18.700 1.00 98.69 256 GLY A C 1
ATOM 1853 O O . GLY A 1 256 ? 16.828 3.184 -17.891 1.00 98.69 256 GLY A O 1
ATOM 1854 N N . GLY A 1 257 ? 16.454 2.426 -19.959 1.00 98.50 257 GLY A N 1
ATOM 1855 C CA . GLY A 1 257 ? 17.674 2.971 -20.552 1.00 98.50 257 GLY A CA 1
ATOM 1856 C C . GLY A 1 257 ? 17.542 4.465 -20.854 1.00 98.50 257 GLY A C 1
ATOM 1857 O O . GLY A 1 257 ? 16.450 4.959 -21.144 1.00 98.50 257 GLY A O 1
ATOM 1858 N N . GLY A 1 258 ? 18.656 5.191 -20.799 1.00 98.06 258 GLY A N 1
ATOM 1859 C CA . GLY A 1 258 ? 18.717 6.575 -21.271 1.00 98.06 258 GLY A CA 1
ATOM 1860 C C . GLY A 1 258 ? 18.742 6.653 -22.798 1.00 98.06 258 GLY A C 1
ATOM 1861 O O . GLY A 1 258 ? 19.150 5.702 -23.473 1.00 98.06 258 GLY A O 1
ATOM 1862 N N . GLY A 1 259 ? 18.318 7.785 -23.352 1.00 97.06 259 GLY A N 1
ATOM 1863 C CA . GLY A 1 259 ? 18.437 8.068 -24.782 1.00 97.06 259 GLY A CA 1
ATOM 1864 C C . GLY A 1 259 ? 19.887 8.323 -25.202 1.00 97.06 259 GLY A C 1
ATOM 1865 O O . GLY A 1 259 ? 20.711 8.776 -24.402 1.00 97.06 259 GLY A O 1
ATOM 1866 N N . GLY A 1 260 ? 20.203 8.031 -26.461 1.00 94.44 260 GLY A N 1
ATOM 1867 C CA . GLY A 1 260 ? 21.461 8.416 -27.096 1.00 94.44 260 GLY A CA 1
ATOM 1868 C C . GLY A 1 260 ? 21.462 9.890 -27.494 1.00 94.44 260 GLY A C 1
ATOM 1869 O O . GLY A 1 260 ? 20.409 10.488 -27.725 1.00 94.44 260 GLY A O 1
ATOM 1870 N N . GLY A 1 261 ? 22.646 10.483 -27.599 1.00 86.56 261 GLY A N 1
ATOM 1871 C CA . GLY A 1 261 ? 22.797 11.833 -28.121 1.00 86.56 261 GLY A CA 1
ATOM 1872 C C . GLY A 1 261 ? 22.581 11.826 -29.628 1.00 86.56 261 GLY A C 1
ATOM 1873 O O . GLY A 1 261 ? 23.179 11.016 -30.340 1.00 86.56 261 GLY A O 1
ATOM 1874 N N . ARG A 1 262 ? 21.733 12.743 -30.105 1.00 79.25 262 ARG A N 1
ATOM 1875 C CA . ARG A 1 262 ? 21.354 12.963 -31.516 1.00 79.25 262 ARG A CA 1
ATOM 1876 C C . ARG A 1 262 ? 20.379 11.970 -32.163 1.00 79.25 262 ARG A C 1
ATOM 1878 O O . ARG A 1 262 ? 19.936 12.265 -33.271 1.00 79.25 262 ARG A O 1
ATOM 1885 N N . ALA A 1 263 ? 20.040 10.835 -31.535 1.00 84.31 263 ALA A N 1
ATOM 1886 C CA . ALA A 1 263 ? 19.220 9.842 -32.230 1.00 84.31 263 ALA A CA 1
ATOM 1887 C C . ALA A 1 263 ? 18.411 8.852 -31.375 1.00 84.31 263 ALA A C 1
ATOM 1889 O O . ALA A 1 263 ? 17.205 9.009 -31.235 1.00 84.31 263 ALA A O 1
ATOM 1890 N N . GLY A 1 264 ? 19.008 7.767 -30.884 1.00 93.75 264 GLY A N 1
ATOM 1891 C CA . GLY A 1 264 ? 18.248 6.596 -30.441 1.00 93.75 264 GLY A CA 1
ATOM 1892 C C . GLY A 1 264 ? 17.492 6.813 -29.130 1.00 93.75 264 GLY A C 1
ATOM 1893 O O . GLY A 1 264 ? 18.074 7.264 -28.142 1.00 93.75 264 GLY A O 1
ATOM 1894 N N . GLY A 1 265 ? 16.215 6.434 -29.088 1.00 96.81 265 GLY A N 1
ATOM 1895 C CA . GLY A 1 265 ? 15.442 6.391 -27.843 1.00 96.81 265 GLY A CA 1
ATOM 1896 C C . GLY A 1 265 ? 15.925 5.273 -26.909 1.00 96.81 265 GLY A C 1
ATOM 1897 O O . GLY A 1 265 ? 16.347 4.210 -27.359 1.00 96.81 265 GLY A O 1
ATOM 1898 N N . GLY A 1 266 ? 15.873 5.484 -25.597 1.00 98.38 266 GLY A N 1
ATOM 1899 C CA . GLY A 1 266 ? 16.178 4.455 -24.603 1.00 98.38 266 GLY A CA 1
ATOM 1900 C C . GLY A 1 266 ? 15.098 3.371 -24.554 1.00 98.38 266 GLY A C 1
ATOM 1901 O O . GLY A 1 266 ? 13.908 3.660 -24.676 1.00 98.38 266 GLY A O 1
ATOM 1902 N N . GLY A 1 267 ? 15.496 2.114 -24.375 1.00 98.75 267 GLY A N 1
ATOM 1903 C CA . GLY A 1 267 ? 14.578 0.993 -24.182 1.00 98.75 267 GLY A CA 1
ATOM 1904 C C . GLY A 1 267 ? 14.005 0.973 -22.767 1.00 98.75 267 GLY A C 1
ATOM 1905 O O . GLY A 1 267 ? 14.669 1.371 -21.809 1.00 98.75 267 GLY A O 1
ATOM 1906 N N . ALA A 1 268 ? 12.779 0.489 -22.612 1.00 98.75 268 ALA A N 1
ATOM 1907 C CA . ALA A 1 268 ? 12.197 0.259 -21.298 1.00 98.75 268 ALA A CA 1
ATOM 1908 C C . ALA A 1 268 ? 12.939 -0.822 -20.493 1.00 98.75 268 ALA A C 1
ATOM 1910 O O . ALA A 1 268 ? 13.555 -1.736 -21.048 1.00 98.75 268 ALA A O 1
ATOM 1911 N N . GLY A 1 269 ? 12.828 -0.756 -19.169 1.00 98.75 269 GLY A N 1
ATOM 1912 C CA . GLY A 1 269 ? 13.181 -1.858 -18.285 1.00 98.75 269 GLY A CA 1
ATOM 1913 C C . GLY A 1 269 ? 12.307 -3.085 -18.544 1.00 98.75 269 GLY A C 1
ATOM 1914 O O . GLY A 1 269 ? 11.202 -2.986 -19.074 1.00 98.75 269 GLY A O 1
ATOM 1915 N N . GLY A 1 270 ? 12.806 -4.259 -18.173 1.00 98.75 270 GLY A N 1
ATOM 1916 C CA . GLY A 1 270 ? 12.041 -5.495 -18.246 1.00 98.75 270 GLY A CA 1
ATOM 1917 C C . GLY A 1 270 ? 10.793 -5.418 -17.370 1.00 98.75 270 GLY A C 1
ATOM 1918 O O . GLY A 1 270 ? 10.863 -4.941 -16.236 1.00 98.75 270 GLY A O 1
ATOM 1919 N N . TYR A 1 271 ? 9.666 -5.888 -17.896 1.00 98.62 271 TYR A N 1
ATOM 1920 C CA . TYR A 1 271 ? 8.387 -5.976 -17.200 1.00 98.62 271 TYR A CA 1
ATOM 1921 C C . TYR A 1 271 ? 8.107 -7.433 -16.839 1.00 98.62 271 TYR A C 1
ATOM 1923 O O . TYR A 1 271 ? 8.035 -8.301 -17.710 1.00 98.62 271 TYR A O 1
ATOM 1931 N N . ARG A 1 272 ? 7.940 -7.714 -15.547 1.00 98.31 272 ARG A N 1
ATOM 1932 C CA . ARG A 1 272 ? 7.596 -9.046 -15.042 1.00 98.31 272 ARG A CA 1
ATOM 1933 C C . ARG A 1 272 ? 6.445 -8.903 -14.063 1.00 98.31 272 ARG A C 1
ATOM 1935 O O . ARG A 1 272 ? 6.608 -8.271 -13.025 1.00 98.31 272 ARG A O 1
ATOM 1942 N N . ALA A 1 273 ? 5.312 -9.516 -14.372 1.00 97.44 273 ALA A N 1
ATOM 1943 C CA . ALA A 1 273 ? 4.169 -9.600 -13.474 1.00 97.44 273 ALA A CA 1
ATOM 1944 C C . ALA A 1 273 ? 3.776 -11.063 -13.274 1.00 97.44 273 ALA A C 1
ATOM 1946 O O . ALA A 1 273 ? 4.024 -11.898 -14.147 1.00 97.44 273 ALA A O 1
ATOM 1947 N N . GLY A 1 274 ? 3.188 -11.368 -12.126 1.00 95.88 274 GLY A N 1
ATOM 1948 C CA . GLY A 1 274 ? 2.739 -12.714 -11.809 1.00 95.88 274 GLY A CA 1
ATOM 1949 C C . GLY A 1 274 ? 1.648 -12.698 -10.755 1.00 95.88 274 GLY A C 1
ATOM 1950 O O . GLY A 1 274 ? 1.641 -11.851 -9.862 1.00 95.88 274 GLY A O 1
ATOM 1951 N N . LEU A 1 275 ? 0.738 -13.659 -10.878 1.00 92.75 275 LEU A N 1
ATOM 1952 C CA . LEU A 1 275 ? -0.266 -13.962 -9.872 1.00 92.75 275 LEU A CA 1
ATOM 1953 C C . LEU A 1 275 ? 0.181 -15.215 -9.128 1.00 92.75 275 LEU A C 1
ATOM 1955 O O . LEU A 1 275 ? 0.707 -16.145 -9.739 1.00 92.75 275 LEU A O 1
ATOM 1959 N N . GLY A 1 276 ? -0.039 -15.246 -7.821 1.00 88.31 276 GLY A N 1
ATOM 1960 C CA . GLY A 1 276 ? 0.141 -16.469 -7.059 1.00 88.31 276 GLY A CA 1
ATOM 1961 C C . GLY A 1 276 ? 1.599 -16.914 -6.849 1.00 88.31 276 GLY A C 1
ATOM 1962 O O . GLY A 1 276 ? 1.871 -18.112 -6.790 1.00 88.31 276 GLY A O 1
ATOM 1963 N N . PHE A 1 277 ? 2.550 -15.987 -6.741 1.00 92.00 277 PHE A N 1
ATOM 1964 C CA . PHE A 1 277 ? 3.942 -16.308 -6.426 1.00 92.00 277 PHE A CA 1
ATOM 1965 C C . PHE A 1 277 ? 4.062 -16.851 -5.000 1.00 92.00 277 PHE A C 1
ATOM 1967 O O . PHE A 1 277 ? 3.820 -16.123 -4.036 1.00 92.00 277 PHE A O 1
ATOM 1974 N N . THR A 1 278 ? 4.429 -18.125 -4.871 1.00 91.00 278 THR A N 1
ATOM 1975 C CA . THR A 1 278 ? 4.630 -18.785 -3.578 1.00 91.00 278 THR A CA 1
ATOM 1976 C C . THR A 1 278 ? 5.952 -18.355 -2.956 1.00 91.00 278 THR A C 1
ATOM 1978 O O . THR A 1 278 ? 7.001 -18.379 -3.605 1.00 91.00 278 THR A O 1
ATOM 1981 N N . LEU A 1 279 ? 5.905 -17.977 -1.685 1.00 85.19 279 LEU A N 1
ATOM 1982 C CA . LEU A 1 279 ? 7.081 -17.607 -0.911 1.00 85.19 279 LEU A CA 1
ATOM 1983 C C . LEU A 1 279 ? 7.771 -18.876 -0.392 1.00 85.19 279 LEU A C 1
ATOM 1985 O O . LEU A 1 279 ? 7.119 -19.754 0.163 1.00 85.19 279 LEU A O 1
ATOM 1989 N N . SER A 1 280 ? 9.086 -18.988 -0.591 1.00 72.69 280 SER A N 1
ATOM 1990 C CA . SER A 1 280 ? 9.909 -20.032 0.038 1.00 72.69 280 SER A CA 1
ATOM 1991 C C . SER A 1 280 ? 10.295 -19.625 1.465 1.00 72.69 280 SER A C 1
ATOM 1993 O O . SER A 1 280 ? 10.523 -18.440 1.690 1.00 72.69 280 SER A O 1
ATOM 1995 N N . ASP A 1 281 ? 10.474 -20.595 2.368 1.00 58.22 281 ASP A N 1
ATOM 1996 C CA . ASP A 1 281 ? 10.612 -20.464 3.839 1.00 58.22 281 ASP A CA 1
ATOM 1997 C C . ASP A 1 281 ? 11.736 -19.546 4.402 1.00 58.22 281 ASP A C 1
ATOM 1999 O O . ASP A 1 281 ? 11.924 -19.479 5.615 1.00 58.22 281 ASP A O 1
ATOM 2003 N N . ASN A 1 282 ? 12.477 -18.798 3.576 1.00 53.12 282 ASN A N 1
ATOM 2004 C CA . ASN A 1 282 ? 13.502 -17.844 4.020 1.00 53.12 282 ASN A CA 1
ATOM 2005 C C . ASN A 1 282 ? 12.983 -16.396 4.017 1.00 53.12 282 ASN A C 1
ATOM 2007 O O . ASN A 1 282 ? 13.159 -15.651 3.051 1.00 53.12 282 ASN A O 1
ATOM 2011 N N . ASN A 1 283 ? 12.405 -15.989 5.148 1.00 67.75 283 ASN A N 1
ATOM 2012 C CA . ASN A 1 283 ? 12.119 -14.593 5.485 1.00 67.75 283 ASN A CA 1
ATOM 2013 C C . ASN A 1 283 ? 13.350 -13.962 6.155 1.00 67.75 283 ASN A C 1
ATOM 2015 O O . ASN A 1 283 ? 13.837 -14.537 7.131 1.00 67.75 283 ASN A O 1
ATOM 2019 N N . PRO A 1 284 ? 13.863 -12.792 5.715 1.00 82.50 284 PRO A N 1
ATOM 2020 C CA . PRO A 1 284 ? 13.258 -11.785 4.829 1.00 82.50 284 PRO A CA 1
ATOM 2021 C C . PRO A 1 284 ? 13.612 -11.900 3.330 1.00 82.50 284 PRO A C 1
ATOM 2023 O O . PRO A 1 284 ? 14.696 -12.343 2.955 1.00 82.50 284 PRO A O 1
ATOM 2026 N N . VAL A 1 285 ? 12.729 -11.382 2.467 1.00 88.00 285 VAL A N 1
ATOM 2027 C CA . VAL A 1 285 ? 12.904 -11.315 1.005 1.00 88.00 285 VAL A CA 1
ATOM 2028 C C . VAL A 1 285 ? 13.598 -10.013 0.605 1.00 88.00 285 VAL A C 1
ATOM 2030 O O . VAL A 1 285 ? 13.179 -8.923 0.992 1.00 88.00 285 VAL A O 1
ATOM 2033 N N . THR A 1 286 ? 14.643 -10.091 -0.217 1.00 89.75 286 THR A N 1
ATOM 2034 C CA . THR A 1 286 ? 15.301 -8.894 -0.760 1.00 89.75 286 THR A CA 1
ATOM 2035 C C . THR A 1 286 ? 14.475 -8.259 -1.882 1.00 89.75 286 THR A C 1
ATOM 2037 O O . THR A 1 286 ? 14.042 -8.940 -2.818 1.00 89.75 286 THR A O 1
ATOM 2040 N N . VAL A 1 287 ? 14.314 -6.937 -1.807 1.00 94.56 287 VAL A N 1
ATOM 2041 C CA . VAL A 1 287 ? 13.706 -6.094 -2.841 1.00 94.56 287 VAL A CA 1
ATOM 2042 C C . VAL A 1 287 ? 14.769 -5.150 -3.389 1.00 94.56 287 VAL A C 1
ATOM 2044 O O . VAL A 1 287 ? 15.349 -4.362 -2.641 1.00 94.56 287 VAL A O 1
ATOM 2047 N N . VAL A 1 288 ? 15.007 -5.201 -4.697 1.00 97.00 288 VAL A N 1
ATOM 2048 C CA . VAL A 1 288 ? 15.917 -4.289 -5.398 1.00 97.00 288 VAL A CA 1
ATOM 2049 C C . VAL A 1 288 ? 15.132 -3.523 -6.447 1.00 97.00 288 VAL A C 1
ATOM 2051 O O . VAL A 1 288 ? 14.448 -4.125 -7.276 1.00 97.00 288 VAL A O 1
ATOM 2054 N N . VAL A 1 289 ? 15.272 -2.200 -6.455 1.00 98.44 289 VAL A N 1
ATOM 2055 C CA . VAL A 1 289 ? 14.727 -1.354 -7.519 1.00 98.44 289 VAL A CA 1
ATOM 2056 C C . VAL A 1 289 ? 15.880 -0.722 -8.282 1.00 98.44 289 VAL A C 1
ATOM 2058 O O . VAL A 1 289 ? 16.699 0.012 -7.721 1.00 98.44 289 VAL A O 1
ATOM 2061 N N . GLY A 1 290 ? 15.946 -1.027 -9.573 1.00 98.25 290 GLY A N 1
ATOM 2062 C CA . GLY A 1 290 ? 16.986 -0.554 -10.468 1.00 98.25 290 GLY A CA 1
ATOM 2063 C C . GLY A 1 290 ? 16.809 0.909 -10.856 1.00 98.25 290 GLY A C 1
ATOM 2064 O O . GLY A 1 290 ? 15.718 1.347 -11.228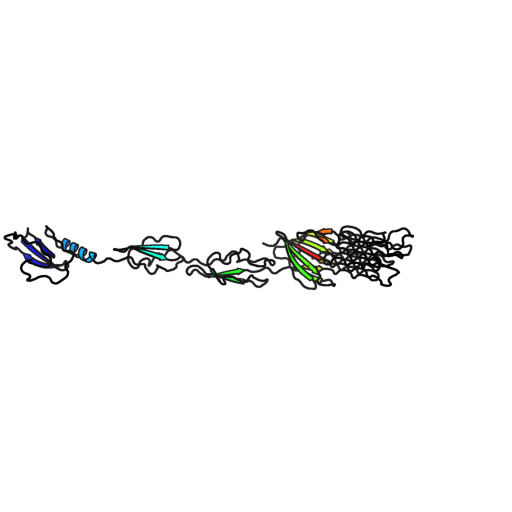 1.00 98.25 290 GLY A O 1
ATOM 2065 N N . ALA A 1 291 ? 17.902 1.666 -10.808 1.00 98.38 291 ALA A N 1
ATOM 2066 C CA . ALA A 1 291 ? 17.932 3.025 -11.328 1.00 98.38 291 ALA A CA 1
ATOM 2067 C C . ALA A 1 291 ? 17.788 3.068 -12.852 1.00 98.38 291 ALA A C 1
ATOM 2069 O O . ALA A 1 291 ? 18.175 2.134 -13.561 1.00 98.38 291 ALA A O 1
ATOM 2070 N N . GLY A 1 292 ? 17.255 4.182 -13.346 1.00 98.19 292 GLY A N 1
ATOM 2071 C CA . GLY A 1 292 ? 17.253 4.483 -14.769 1.00 98.19 292 GLY A CA 1
ATOM 2072 C C . GLY A 1 292 ? 18.663 4.747 -15.302 1.00 98.19 292 GLY A C 1
ATOM 2073 O O . GLY A 1 292 ? 19.578 5.114 -14.563 1.00 98.19 292 GLY A O 1
ATOM 2074 N N . GLY A 1 293 ? 18.844 4.529 -16.597 1.00 97.88 293 GLY A N 1
ATOM 2075 C CA . GLY A 1 293 ? 20.084 4.793 -17.305 1.00 97.88 293 GLY A CA 1
ATOM 2076 C C . GLY A 1 293 ? 20.301 6.286 -17.531 1.00 97.88 293 GLY A C 1
ATOM 2077 O O . GLY A 1 293 ? 19.357 7.037 -17.782 1.00 97.88 293 GLY A O 1
ATOM 2078 N N . ALA A 1 294 ? 21.559 6.720 -17.468 1.00 96.81 294 ALA A N 1
ATOM 2079 C CA . ALA A 1 294 ? 21.921 8.097 -17.779 1.00 96.81 294 ALA A CA 1
ATOM 2080 C C . ALA A 1 294 ? 21.643 8.428 -19.253 1.00 96.81 294 ALA A C 1
ATOM 2082 O O . ALA A 1 294 ? 21.896 7.604 -20.134 1.00 96.81 294 ALA A O 1
ATOM 2083 N N . GLY A 1 295 ? 21.165 9.642 -19.519 1.00 95.25 295 GLY A N 1
ATOM 2084 C CA . GLY A 1 295 ? 21.135 10.195 -20.868 1.00 95.25 295 GLY A CA 1
ATOM 2085 C C . GLY A 1 295 ? 22.547 10.333 -21.439 1.00 95.25 295 GLY A C 1
ATOM 2086 O O . GLY A 1 295 ? 23.475 10.712 -20.723 1.00 95.25 295 GLY A O 1
ATOM 2087 N N . GLY A 1 296 ? 22.734 9.976 -22.707 1.00 91.62 296 GLY A N 1
ATOM 2088 C CA . GLY A 1 296 ? 24.048 9.960 -23.344 1.00 91.62 296 GLY A CA 1
ATOM 2089 C C . GLY A 1 296 ? 24.318 11.191 -24.199 1.00 91.62 296 GLY A C 1
ATOM 2090 O O . GLY A 1 296 ? 23.433 11.656 -24.908 1.00 91.62 296 GLY A O 1
ATOM 2091 N N . GLU A 1 297 ? 25.567 11.663 -24.217 1.00 88.19 297 GLU A N 1
ATOM 2092 C CA . GLU A 1 297 ? 26.062 12.543 -25.293 1.00 88.19 297 GLU A CA 1
ATOM 2093 C C . GLU A 1 297 ? 26.277 11.762 -26.599 1.00 88.19 297 GLU A C 1
ATOM 2095 O O . GLU A 1 297 ? 26.163 12.295 -27.699 1.00 88.19 297 GLU A O 1
ATOM 2100 N N . VAL A 1 298 ? 26.583 10.468 -26.461 1.00 88.12 298 VAL A N 1
ATOM 2101 C CA . VAL A 1 298 ? 26.778 9.533 -27.569 1.00 88.12 298 VAL A CA 1
ATOM 2102 C C . VAL A 1 298 ? 25.757 8.409 -27.435 1.00 88.12 298 VAL A C 1
ATOM 2104 O O . VAL A 1 298 ? 24.651 8.534 -27.937 1.00 88.12 298 VAL A O 1
ATOM 2107 N N . SER A 1 299 ? 26.062 7.341 -26.703 1.00 94.06 299 SER A N 1
ATOM 2108 C CA . SER A 1 299 ? 25.072 6.314 -26.366 1.00 94.06 299 SER A CA 1
ATOM 2109 C C . SER A 1 299 ? 24.503 6.574 -24.980 1.00 94.06 299 SER A C 1
ATOM 2111 O O . SER A 1 299 ? 25.243 6.962 -24.074 1.00 94.06 299 SER A O 1
ATOM 2113 N N . GLY A 1 300 ? 23.208 6.328 -24.812 1.00 96.81 300 GLY A N 1
ATOM 2114 C CA . GLY A 1 300 ? 22.585 6.315 -23.497 1.00 96.81 300 GLY A CA 1
ATOM 2115 C C . GLY A 1 300 ? 23.115 5.165 -22.644 1.00 96.81 300 GLY A C 1
ATOM 2116 O O . GLY A 1 300 ? 23.553 4.131 -23.156 1.00 96.81 300 GLY A O 1
ATOM 2117 N N . GLY A 1 301 ? 23.079 5.336 -21.327 1.00 97.69 301 GLY A N 1
ATOM 2118 C CA . GLY A 1 301 ? 23.382 4.268 -20.382 1.00 97.69 301 GLY A CA 1
ATOM 2119 C C . GLY A 1 301 ? 22.227 3.274 -20.278 1.00 97.69 301 GLY A C 1
ATOM 2120 O O . GLY A 1 301 ? 21.059 3.661 -20.341 1.00 97.69 301 GLY A O 1
ATOM 2121 N N . SER A 1 302 ? 22.536 1.994 -20.072 1.00 98.31 302 SER A N 1
ATOM 2122 C CA . SER A 1 302 ? 21.513 1.001 -19.734 1.00 98.31 302 SER A CA 1
ATOM 2123 C C . SER A 1 302 ? 20.971 1.222 -18.322 1.00 98.31 302 SER A C 1
ATOM 2125 O O . SER A 1 302 ? 21.719 1.584 -17.404 1.00 98.31 302 SER A O 1
ATOM 2127 N N . GLY A 1 303 ? 19.679 0.960 -18.143 1.00 98.44 303 GLY A N 1
ATOM 2128 C CA . GLY A 1 303 ? 19.058 0.904 -16.826 1.00 98.44 303 GLY A CA 1
ATOM 2129 C C . GLY A 1 303 ? 19.612 -0.248 -15.988 1.00 98.44 303 GLY A C 1
ATOM 2130 O O . GLY A 1 303 ? 20.290 -1.151 -16.488 1.00 98.44 303 GLY A O 1
ATOM 2131 N N . LYS A 1 304 ? 19.345 -0.217 -14.685 1.00 98.69 304 LYS A N 1
ATOM 2132 C CA . LYS A 1 304 ? 19.730 -1.287 -13.756 1.00 98.69 304 LYS A CA 1
ATOM 2133 C C . LYS A 1 304 ? 18.568 -2.248 -13.521 1.00 98.69 304 LYS A C 1
ATOM 2135 O O . LYS A 1 304 ? 17.403 -1.881 -13.664 1.00 98.69 304 LYS A O 1
ATOM 2140 N N . ASN A 1 305 ? 18.901 -3.482 -13.154 1.00 98.62 305 ASN A N 1
ATOM 2141 C CA . ASN A 1 305 ? 17.922 -4.532 -12.885 1.00 98.62 305 ASN A CA 1
ATOM 2142 C C . ASN A 1 305 ? 17.112 -4.227 -11.616 1.00 98.62 305 ASN A C 1
ATOM 2144 O O . ASN A 1 305 ? 17.637 -3.625 -10.679 1.00 98.62 305 ASN A O 1
ATOM 2148 N N . SER A 1 306 ? 15.868 -4.702 -11.581 1.00 98.62 306 SER A N 1
ATOM 2149 C CA . SER A 1 306 ? 15.056 -4.786 -10.359 1.00 98.62 306 SER A CA 1
ATOM 2150 C C . SER A 1 306 ? 14.826 -6.253 -10.015 1.00 98.62 306 SER A C 1
ATOM 2152 O O . SER A 1 306 ? 14.682 -7.079 -10.923 1.00 98.62 306 SER A O 1
ATOM 2154 N N . THR A 1 307 ? 14.772 -6.581 -8.727 1.00 97.31 307 THR A N 1
ATOM 2155 C CA . THR A 1 307 ? 14.529 -7.950 -8.263 1.00 97.31 307 THR A CA 1
ATOM 2156 C C . THR A 1 307 ? 13.534 -7.996 -7.112 1.00 97.31 307 THR A C 1
ATOM 2158 O O . THR A 1 307 ? 13.543 -7.146 -6.222 1.00 97.31 307 THR A O 1
ATOM 2161 N N . PHE A 1 308 ? 12.695 -9.026 -7.121 1.00 94.81 308 PHE A N 1
ATOM 2162 C CA . PHE A 1 308 ? 11.871 -9.431 -5.988 1.00 94.81 308 PHE A CA 1
ATOM 2163 C C . PHE A 1 308 ? 12.002 -10.941 -5.836 1.00 94.81 308 PHE A C 1
ATOM 2165 O O . PHE A 1 308 ? 11.606 -11.685 -6.736 1.00 94.81 308 PHE A O 1
ATOM 2172 N N . SER A 1 309 ? 12.581 -11.397 -4.723 1.00 91.00 309 SER A N 1
ATOM 2173 C CA . SER A 1 309 ? 12.923 -12.815 -4.554 1.00 91.00 309 SER A CA 1
ATOM 2174 C C . SER A 1 309 ? 13.752 -13.321 -5.756 1.00 91.00 309 SER A C 1
ATOM 2176 O O . SER A 1 309 ? 14.743 -12.695 -6.133 1.00 91.00 309 SER A O 1
ATOM 2178 N N . THR A 1 310 ? 13.350 -14.419 -6.397 1.00 91.50 310 THR A N 1
ATOM 2179 C CA . THR A 1 310 ? 13.995 -14.999 -7.588 1.00 91.50 310 THR A CA 1
ATOM 2180 C C . THR A 1 310 ? 13.612 -14.308 -8.901 1.00 91.50 310 THR A C 1
ATOM 2182 O O . THR A 1 310 ? 14.193 -14.591 -9.953 1.00 91.50 310 THR A O 1
ATOM 2185 N N . ILE A 1 311 ? 12.648 -13.385 -8.880 1.00 95.38 311 ILE A N 1
ATOM 2186 C CA . ILE A 1 311 ? 12.190 -12.679 -10.073 1.00 95.38 311 ILE A CA 1
ATOM 2187 C C . ILE A 1 311 ? 13.144 -11.529 -10.370 1.00 95.38 311 ILE A C 1
ATOM 2189 O O . ILE A 1 311 ? 13.231 -10.569 -9.610 1.00 95.38 311 ILE A O 1
ATOM 2193 N N . THR A 1 312 ? 13.828 -11.608 -11.512 1.00 97.69 312 THR A N 1
ATOM 2194 C CA . THR A 1 312 ? 14.710 -10.545 -12.009 1.00 97.69 312 THR A CA 1
ATOM 2195 C C . THR A 1 312 ? 14.161 -9.935 -13.290 1.00 97.69 312 THR A C 1
ATOM 2197 O O . THR A 1 312 ? 13.977 -10.635 -14.292 1.00 97.69 312 THR A O 1
ATOM 2200 N N . SER A 1 313 ? 13.979 -8.617 -13.265 1.00 98.69 313 SER A N 1
ATOM 2201 C CA . SER A 1 313 ? 13.742 -7.802 -14.453 1.00 98.69 313 SER A CA 1
ATOM 2202 C C . SER A 1 313 ? 15.038 -7.121 -14.882 1.00 98.69 313 SER A C 1
ATOM 2204 O O . SER A 1 313 ? 15.710 -6.483 -14.068 1.00 98.69 313 SER A O 1
ATOM 2206 N N . ILE A 1 314 ? 15.393 -7.249 -16.159 1.00 98.75 314 ILE A N 1
ATOM 2207 C CA . ILE A 1 314 ? 16.637 -6.728 -16.731 1.00 98.75 314 ILE A CA 1
ATOM 2208 C C . ILE A 1 314 ? 16.467 -5.253 -17.089 1.00 98.75 314 ILE A C 1
ATOM 2210 O O . ILE A 1 314 ? 15.455 -4.868 -17.671 1.00 98.75 314 ILE A O 1
ATOM 2214 N N . GLY A 1 315 ? 17.453 -4.421 -16.765 1.00 98.69 315 GLY A N 1
ATOM 2215 C CA . GLY A 1 315 ? 17.459 -3.002 -17.115 1.00 98.69 315 GLY A CA 1
ATOM 2216 C C . GLY A 1 315 ? 17.330 -2.750 -18.620 1.00 98.69 315 GLY A C 1
ATOM 2217 O O . GLY A 1 315 ? 17.759 -3.559 -19.444 1.00 98.69 315 GLY A O 1
ATOM 2218 N N . GLY A 1 316 ? 16.715 -1.629 -18.984 1.00 98.75 316 GLY A N 1
ATOM 2219 C CA . GLY A 1 316 ? 16.507 -1.255 -20.380 1.00 98.75 316 GLY A CA 1
ATOM 2220 C C . GLY A 1 316 ? 17.809 -0.906 -21.091 1.00 98.75 316 GLY A C 1
ATOM 2221 O O . GLY A 1 316 ? 18.738 -0.369 -20.483 1.00 98.75 316 GLY A O 1
ATOM 2222 N N . GLY A 1 317 ? 17.881 -1.206 -22.383 1.00 98.69 317 GLY A N 1
ATOM 2223 C CA . GLY A 1 317 ? 19.032 -0.874 -23.213 1.00 98.69 317 GLY A CA 1
ATOM 2224 C C . GLY A 1 317 ? 19.113 0.624 -23.500 1.00 98.69 317 GLY A C 1
ATOM 2225 O O . GLY A 1 317 ? 18.114 1.251 -23.846 1.00 98.69 317 GLY A O 1
ATOM 2226 N N . GLY A 1 318 ? 20.298 1.217 -23.368 1.00 98.31 318 GLY A N 1
ATOM 2227 C CA . GLY A 1 318 ? 20.529 2.605 -23.768 1.00 98.31 318 GLY A CA 1
ATOM 2228 C C . GLY A 1 318 ? 20.387 2.827 -25.280 1.00 98.31 318 GLY A C 1
ATOM 2229 O O . GLY A 1 318 ? 20.722 1.951 -26.082 1.00 98.31 318 GLY A O 1
ATOM 2230 N N . GLY A 1 319 ? 19.891 4.000 -25.672 1.00 97.31 319 GLY A N 1
ATOM 2231 C CA . GLY A 1 319 ? 19.762 4.394 -27.075 1.00 97.31 319 GLY A CA 1
ATOM 2232 C C . GLY A 1 319 ? 21.118 4.599 -27.761 1.00 97.31 319 GLY A C 1
ATOM 2233 O O . GLY A 1 319 ? 22.091 5.036 -27.139 1.00 97.31 319 GLY A O 1
ATOM 2234 N N . GLY A 1 320 ? 21.193 4.278 -29.051 1.00 94.75 320 GLY A N 1
ATOM 2235 C CA . GLY A 1 320 ? 22.374 4.501 -29.881 1.00 94.75 320 GLY A CA 1
ATOM 2236 C C . GLY A 1 320 ? 22.552 5.977 -30.242 1.00 94.75 320 GLY A C 1
ATOM 2237 O O . GLY A 1 320 ? 21.591 6.664 -30.573 1.00 94.75 320 GLY A O 1
ATOM 2238 N N . GLY A 1 321 ? 23.786 6.473 -30.190 1.00 90.56 321 GLY A N 1
ATOM 2239 C CA . GLY A 1 321 ? 24.150 7.757 -30.799 1.00 90.56 321 GLY A CA 1
ATOM 2240 C C . GLY A 1 321 ? 24.595 7.594 -32.245 1.00 90.56 321 GLY A C 1
ATOM 2241 O O . GLY A 1 321 ? 24.592 6.485 -32.773 1.00 90.56 321 GLY A O 1
ATOM 2242 N N . PHE A 1 322 ? 25.060 8.679 -32.854 1.00 88.56 322 PHE A N 1
ATOM 2243 C CA . PHE A 1 322 ? 25.570 8.688 -34.227 1.00 88.56 322 PHE A CA 1
ATOM 2244 C C . PHE A 1 322 ? 26.478 7.482 -34.560 1.00 88.56 322 PHE A C 1
ATOM 2246 O O . PHE A 1 322 ? 27.526 7.277 -33.939 1.00 88.56 322 PHE A O 1
ATOM 2253 N N . GLY A 1 323 ? 26.058 6.679 -35.539 1.00 87.50 323 GLY A N 1
ATOM 2254 C CA . GLY A 1 323 ? 26.739 5.487 -36.047 1.00 87.50 323 GLY A CA 1
ATOM 2255 C C . GLY A 1 323 ? 26.711 4.273 -35.114 1.00 87.50 323 GLY A C 1
ATOM 2256 O O . GLY A 1 323 ? 27.445 3.316 -35.355 1.00 87.50 323 GLY A O 1
ATOM 2257 N N . ARG A 1 324 ? 25.917 4.293 -34.035 1.00 92.44 324 ARG A N 1
ATOM 2258 C CA . ARG A 1 324 ? 25.907 3.239 -33.010 1.00 92.44 324 ARG A CA 1
ATOM 2259 C C . ARG A 1 324 ? 24.570 2.527 -32.915 1.00 92.44 324 ARG A C 1
ATOM 2261 O O . ARG A 1 324 ? 23.503 3.136 -32.966 1.00 92.44 324 ARG A O 1
ATOM 2268 N N . ASN A 1 325 ? 24.657 1.221 -32.695 1.00 94.81 325 ASN A N 1
ATOM 2269 C CA . ASN A 1 325 ? 23.503 0.397 -32.374 1.00 94.81 325 ASN A CA 1
ATOM 2270 C C . ASN A 1 325 ? 22.911 0.807 -31.021 1.00 94.81 325 ASN A C 1
ATOM 2272 O O . ASN A 1 325 ? 23.626 1.288 -30.133 1.00 94.81 325 ASN A O 1
ATOM 2276 N N . GLY A 1 326 ? 21.616 0.557 -30.858 1.00 96.69 326 GLY A N 1
ATOM 2277 C CA . GLY A 1 326 ? 21.009 0.530 -29.536 1.00 96.69 326 GLY A CA 1
ATOM 2278 C C . GLY A 1 326 ? 21.574 -0.624 -28.709 1.00 96.69 326 GLY A C 1
ATOM 2279 O O . GLY A 1 326 ? 21.965 -1.666 -29.243 1.00 96.69 326 GLY A O 1
ATOM 2280 N N . LEU A 1 327 ? 21.642 -0.445 -27.394 1.00 98.38 327 LEU A N 1
ATOM 2281 C CA . LEU A 1 327 ? 22.083 -1.503 -26.490 1.00 98.38 327 LEU A CA 1
ATOM 2282 C C . LEU A 1 327 ? 20.947 -2.497 -26.242 1.00 98.38 327 LEU A C 1
ATOM 2284 O O . LEU A 1 327 ? 19.771 -2.131 -26.210 1.00 98.38 327 LEU A O 1
ATOM 2288 N N . ASN A 1 328 ? 21.304 -3.759 -26.020 1.00 98.62 328 ASN A N 1
ATOM 2289 C CA . ASN A 1 328 ? 20.355 -4.780 -25.583 1.00 98.62 328 ASN A CA 1
ATOM 2290 C C . ASN A 1 328 ? 19.933 -4.530 -24.124 1.00 98.62 328 ASN A C 1
ATOM 2292 O O . ASN A 1 328 ? 20.679 -3.926 -23.348 1.00 98.62 328 ASN A O 1
ATOM 2296 N N . GLY A 1 329 ? 18.765 -5.037 -23.738 1.00 98.50 329 GLY A N 1
ATOM 2297 C CA . GLY A 1 329 ? 18.271 -4.935 -22.364 1.00 98.50 329 GLY A CA 1
ATOM 2298 C C . GLY A 1 329 ? 16.995 -5.735 -22.136 1.00 98.50 329 GLY A C 1
ATOM 2299 O O . GLY A 1 329 ? 16.654 -6.616 -22.928 1.00 98.50 329 GLY A O 1
ATOM 2300 N N . GLY A 1 330 ? 16.275 -5.416 -21.057 1.00 98.50 330 GLY A N 1
ATOM 2301 C CA . GLY A 1 330 ? 14.908 -5.902 -20.847 1.00 98.50 330 GLY A CA 1
ATOM 2302 C C . GLY A 1 330 ? 14.045 -5.585 -22.066 1.00 98.50 330 GLY A C 1
ATOM 2303 O O . GLY A 1 330 ? 13.562 -6.501 -22.728 1.00 98.50 330 GLY A O 1
ATOM 2304 N N . SER A 1 331 ? 13.988 -4.305 -22.439 1.00 98.69 331 SER A N 1
ATOM 2305 C CA . SER A 1 331 ? 13.701 -3.870 -23.810 1.00 98.69 331 SER A CA 1
ATOM 2306 C C . SER A 1 331 ? 14.945 -3.234 -24.435 1.00 98.69 331 SER A C 1
ATOM 2308 O O . SER A 1 331 ? 15.759 -2.617 -23.739 1.00 98.69 331 SER A O 1
ATOM 2310 N N . GLY A 1 332 ? 15.106 -3.386 -25.746 1.00 98.56 332 GLY A N 1
ATOM 2311 C CA . GLY A 1 332 ? 16.260 -2.866 -26.473 1.00 98.56 332 GLY A CA 1
ATOM 2312 C C . GLY A 1 332 ? 16.177 -1.364 -26.752 1.00 98.56 332 GLY A C 1
ATOM 2313 O O . GLY A 1 332 ? 15.096 -0.824 -26.995 1.00 98.56 332 GLY A O 1
ATOM 2314 N N . GLY A 1 333 ? 17.322 -0.681 -26.731 1.00 98.25 333 GLY A N 1
ATOM 2315 C CA . GLY A 1 333 ? 17.424 0.725 -27.124 1.00 98.25 333 GLY A CA 1
ATOM 2316 C C . GLY A 1 333 ? 17.259 0.914 -28.632 1.00 98.25 333 GLY A C 1
ATOM 2317 O O . GLY A 1 333 ? 17.556 0.019 -29.418 1.00 98.25 333 GLY A O 1
ATOM 2318 N N . GLY A 1 334 ? 16.793 2.080 -29.055 1.00 96.94 334 GLY A N 1
ATOM 2319 C CA . GLY A 1 334 ? 16.690 2.447 -30.461 1.00 96.94 334 GLY A CA 1
ATOM 2320 C C . GLY A 1 334 ? 18.054 2.721 -31.094 1.00 96.94 334 GLY A C 1
ATOM 2321 O O . GLY A 1 334 ? 19.003 3.122 -30.416 1.00 96.94 334 GLY A O 1
ATOM 2322 N N . ALA A 1 335 ? 18.152 2.495 -32.399 1.00 94.38 335 ALA A N 1
ATOM 2323 C CA . ALA A 1 335 ? 19.336 2.780 -33.199 1.00 94.38 335 ALA A CA 1
ATOM 2324 C C . ALA A 1 335 ? 19.663 4.278 -33.288 1.00 94.38 335 ALA A C 1
ATOM 2326 O O . ALA A 1 335 ? 18.769 5.130 -33.312 1.00 94.38 335 ALA A O 1
ATOM 2327 N N . GLY A 1 336 ? 20.955 4.578 -33.406 1.00 90.62 336 GLY A N 1
ATOM 2328 C CA . GLY A 1 336 ? 21.435 5.903 -33.767 1.00 90.62 336 GLY A CA 1
ATOM 2329 C C . GLY A 1 336 ? 21.239 6.251 -35.246 1.00 90.62 336 GLY A C 1
ATOM 2330 O O . GLY A 1 336 ? 20.981 5.374 -36.075 1.00 90.62 336 GLY A O 1
ATOM 2331 N N . ASP A 1 337 ? 21.417 7.529 -35.582 1.00 85.75 337 ASP A N 1
ATOM 2332 C CA . ASP A 1 337 ? 21.489 7.998 -36.965 1.00 85.75 337 ASP A CA 1
ATOM 2333 C C . ASP A 1 337 ? 22.817 7.598 -37.619 1.00 85.75 337 ASP A C 1
ATOM 2335 O O . ASP A 1 337 ? 23.808 7.349 -36.938 1.00 85.75 337 ASP A O 1
ATOM 2339 N N . ASN A 1 338 ? 22.873 7.525 -38.951 1.00 80.44 338 ASN A N 1
ATOM 2340 C CA . ASN A 1 338 ? 24.129 7.333 -39.679 1.00 80.44 338 ASN A CA 1
ATOM 2341 C C . ASN A 1 338 ? 24.123 8.081 -41.026 1.00 80.44 338 ASN A C 1
ATOM 2343 O O . ASN A 1 338 ? 23.071 8.280 -41.633 1.00 80.44 338 ASN A O 1
ATOM 2347 N N . TYR A 1 339 ? 25.315 8.465 -41.495 1.00 70.50 339 TYR A N 1
ATOM 2348 C CA . TYR A 1 339 ? 25.580 8.958 -42.855 1.00 70.50 339 TYR A CA 1
ATOM 2349 C C . TYR A 1 339 ? 26.086 7.862 -43.813 1.00 70.50 339 TYR A C 1
ATOM 2351 O O . TYR A 1 339 ? 26.263 8.127 -44.999 1.00 70.50 339 TYR A O 1
ATOM 2359 N N . GLN A 1 340 ? 26.376 6.655 -43.316 1.00 62.25 340 GLN A N 1
ATOM 2360 C CA . GLN A 1 340 ? 27.073 5.600 -44.064 1.00 62.25 340 GLN A CA 1
ATOM 2361 C C . GLN A 1 340 ? 26.167 4.424 -44.479 1.00 62.25 340 GLN A C 1
ATOM 2363 O O . GLN A 1 340 ? 25.016 4.314 -44.067 1.00 62.25 340 GLN A O 1
ATOM 2368 N N . THR A 1 341 ? 26.715 3.520 -45.299 1.00 61.53 341 THR A N 1
ATOM 2369 C CA . THR A 1 341 ? 26.024 2.374 -45.923 1.00 61.53 341 THR A CA 1
ATOM 2370 C C . THR A 1 341 ? 25.621 1.250 -44.959 1.00 61.53 341 THR A C 1
ATOM 2372 O O . THR A 1 341 ? 24.813 0.404 -45.338 1.00 61.53 341 THR A O 1
ATOM 2375 N N . VAL A 1 342 ? 26.146 1.226 -43.727 1.00 69.88 342 VAL A N 1
ATOM 2376 C CA . VAL A 1 342 ? 25.772 0.246 -42.693 1.00 69.88 342 VAL A CA 1
ATOM 2377 C C . VAL A 1 342 ? 24.832 0.908 -41.695 1.00 69.88 342 VAL A C 1
ATOM 2379 O O . VAL A 1 342 ? 25.240 1.792 -40.944 1.00 69.88 342 VAL A O 1
ATOM 2382 N N . GLN A 1 343 ? 23.574 0.478 -41.690 1.00 82.12 343 GLN A N 1
ATOM 2383 C CA . GLN A 1 343 ? 22.554 1.038 -40.811 1.00 82.12 343 GLN A CA 1
ATOM 2384 C C . GLN A 1 343 ? 22.671 0.464 -39.396 1.00 82.12 343 GLN A C 1
ATOM 2386 O O . GLN A 1 343 ? 22.656 -0.763 -39.241 1.00 82.12 343 GLN A O 1
ATOM 2391 N N . PRO A 1 344 ? 22.781 1.321 -38.365 1.00 89.75 344 PRO A N 1
ATOM 2392 C CA . PRO A 1 344 ? 22.706 0.872 -36.990 1.00 89.75 344 PRO A CA 1
ATOM 2393 C C . PRO A 1 344 ? 21.411 0.109 -36.681 1.00 89.75 344 PRO A C 1
ATOM 2395 O O . PRO A 1 344 ? 20.312 0.443 -37.128 1.00 89.75 344 PRO A O 1
ATOM 2398 N N . LEU A 1 345 ? 21.545 -0.937 -35.875 1.00 93.88 345 LEU A N 1
ATOM 2399 C CA . LEU A 1 345 ? 20.430 -1.770 -35.446 1.00 93.88 345 LEU A CA 1
ATOM 2400 C C . LEU A 1 345 ? 19.904 -1.317 -34.087 1.00 93.88 345 LEU A C 1
ATOM 2402 O O . LEU A 1 345 ? 20.659 -0.845 -33.230 1.00 93.88 345 LEU A O 1
ATOM 2406 N N . GLY A 1 346 ? 18.599 -1.484 -33.888 1.00 95.75 346 GLY A N 1
ATOM 2407 C CA . GLY A 1 346 ? 18.020 -1.433 -32.556 1.00 95.75 346 GLY A CA 1
ATOM 2408 C C . GLY A 1 346 ? 18.596 -2.553 -31.691 1.00 95.75 346 GLY A C 1
ATOM 2409 O O . GLY A 1 346 ? 18.951 -3.626 -32.183 1.00 95.75 346 GLY A O 1
ATOM 2410 N N . GLY A 1 347 ? 18.703 -2.297 -30.395 1.00 98.00 347 GLY A N 1
ATOM 2411 C CA . GLY A 1 347 ? 19.038 -3.323 -29.424 1.00 98.00 347 GLY A CA 1
ATOM 2412 C C . GLY A 1 347 ? 17.939 -4.380 -29.348 1.00 98.00 347 GLY A C 1
ATOM 2413 O O . GLY A 1 347 ? 16.758 -4.102 -29.571 1.00 98.00 347 GLY A O 1
ATOM 2414 N N . ASN A 1 348 ? 18.323 -5.594 -28.980 1.00 98.56 348 ASN A N 1
ATOM 2415 C CA . ASN A 1 348 ? 17.391 -6.681 -28.719 1.00 98.56 348 ASN A CA 1
ATOM 2416 C C . ASN A 1 348 ? 16.787 -6.555 -27.313 1.00 98.56 348 ASN A C 1
ATOM 2418 O O . ASN A 1 348 ? 17.494 -6.265 -26.340 1.00 98.56 348 ASN A O 1
ATOM 2422 N N . GLY A 1 349 ? 15.482 -6.799 -27.214 1.00 98.19 349 GLY A N 1
ATOM 2423 C CA . GLY A 1 349 ? 14.790 -7.034 -25.954 1.00 98.19 349 GLY A CA 1
ATOM 2424 C C . GLY A 1 349 ? 14.997 -8.466 -25.466 1.00 98.19 349 GLY A C 1
ATOM 2425 O O . GLY A 1 349 ? 15.322 -9.377 -26.232 1.00 98.19 349 GLY A O 1
ATOM 2426 N N . THR A 1 350 ? 14.798 -8.673 -24.171 1.00 98.50 350 THR A N 1
ATOM 2427 C CA . THR A 1 350 ? 14.837 -10.003 -23.566 1.00 98.50 350 THR A CA 1
ATOM 2428 C C . THR A 1 350 ? 13.453 -10.637 -23.643 1.00 98.50 350 THR A C 1
ATOM 2430 O O . THR A 1 350 ? 12.477 -10.073 -23.143 1.00 98.50 350 THR A O 1
ATOM 2433 N N . SER A 1 351 ? 13.377 -11.839 -24.223 1.00 97.00 351 SER A N 1
ATOM 2434 C CA . SER A 1 351 ? 12.122 -12.587 -24.360 1.00 97.00 351 SER A CA 1
ATOM 2435 C C . SER A 1 351 ? 11.390 -12.727 -23.019 1.00 97.00 351 SER A C 1
ATOM 2437 O O . SER A 1 351 ? 11.985 -13.079 -21.997 1.00 97.00 351 SER A O 1
ATOM 2439 N N . GLY A 1 352 ? 10.094 -12.407 -23.020 1.00 95.06 352 GLY A N 1
ATOM 2440 C CA . GLY A 1 352 ? 9.244 -12.421 -21.828 1.00 95.06 352 GLY A CA 1
ATOM 2441 C C . GLY A 1 352 ? 9.464 -11.259 -20.850 1.00 95.06 352 GLY A C 1
ATOM 2442 O O . GLY A 1 352 ? 8.950 -11.324 -19.735 1.00 95.06 352 GLY A O 1
ATOM 2443 N N . GLN A 1 353 ? 10.233 -10.228 -21.220 1.00 97.12 353 GLN A N 1
ATOM 2444 C CA . GLN A 1 353 ? 10.388 -9.001 -20.422 1.00 97.12 353 GLN A CA 1
ATOM 2445 C C . GLN A 1 353 ? 10.163 -7.720 -21.222 1.00 97.12 353 GLN A C 1
ATOM 2447 O O . GLN A 1 353 ? 9.721 -6.718 -20.661 1.00 97.12 353 GLN A O 1
ATOM 2452 N N . GLY A 1 354 ? 10.501 -7.736 -22.509 1.00 98.12 354 GLY A N 1
ATOM 2453 C CA . GLY A 1 354 ? 10.393 -6.571 -23.366 1.00 98.12 354 GLY A CA 1
ATOM 2454 C C . GLY A 1 354 ? 10.688 -6.883 -24.822 1.00 98.12 354 GLY A C 1
ATOM 2455 O O . GLY A 1 354 ? 10.885 -8.037 -25.203 1.00 98.12 354 GLY A O 1
ATOM 2456 N N . ASN A 1 355 ? 10.692 -5.832 -25.634 1.00 98.75 355 ASN A N 1
ATOM 2457 C CA . ASN A 1 355 ? 10.768 -5.930 -27.088 1.00 98.75 355 ASN A CA 1
ATOM 2458 C C . ASN A 1 355 ? 11.987 -5.187 -27.644 1.00 98.75 355 ASN A C 1
ATOM 2460 O O . ASN A 1 355 ? 12.697 -4.477 -26.924 1.00 98.75 355 ASN A O 1
ATOM 2464 N N . ASN A 1 356 ? 12.247 -5.367 -28.936 1.00 98.56 356 ASN A N 1
ATOM 2465 C CA . ASN A 1 356 ? 13.403 -4.780 -29.602 1.00 98.56 356 ASN A CA 1
ATOM 2466 C C . ASN A 1 356 ? 13.216 -3.271 -29.808 1.00 98.56 356 ASN A C 1
ATOM 2468 O O . ASN A 1 356 ? 12.097 -2.772 -29.970 1.00 98.56 356 ASN A O 1
ATOM 2472 N N . GLY A 1 357 ? 14.329 -2.544 -29.832 1.00 97.94 357 GLY A N 1
ATOM 2473 C CA . GLY A 1 357 ? 14.347 -1.174 -30.331 1.00 97.94 357 GLY A CA 1
ATOM 2474 C C . GLY A 1 357 ? 14.211 -1.133 -31.852 1.00 97.94 357 GLY A C 1
ATOM 2475 O O . GLY A 1 357 ? 14.474 -2.116 -32.548 1.00 97.94 357 GLY A O 1
ATOM 2476 N N . GLY A 1 358 ? 13.821 0.024 -32.375 1.00 95.81 358 GLY A N 1
ATOM 2477 C CA . GLY A 1 358 ? 13.784 0.271 -33.809 1.00 95.81 358 GLY A CA 1
ATOM 2478 C C . GLY A 1 358 ? 15.187 0.416 -34.397 1.00 95.81 358 GLY A C 1
ATOM 2479 O O . GLY A 1 358 ? 16.068 1.019 -33.784 1.00 95.81 358 GLY A O 1
ATOM 2480 N N . SER A 1 359 ? 15.388 -0.114 -35.602 1.00 92.56 359 SER A N 1
ATOM 2481 C CA . SER A 1 359 ? 16.608 0.082 -36.400 1.00 92.56 359 SER A CA 1
ATOM 2482 C C . SER A 1 359 ? 16.483 1.305 -37.310 1.00 92.56 359 SER A C 1
ATOM 2484 O O . SER A 1 359 ? 15.374 1.679 -37.691 1.00 92.56 359 SER A O 1
ATOM 2486 N N . SER A 1 360 ? 17.594 1.903 -37.733 1.00 85.19 360 SER A N 1
ATOM 2487 C CA . SER A 1 360 ? 17.590 3.024 -38.683 1.00 85.19 360 SER A CA 1
ATOM 2488 C C . SER A 1 360 ? 17.445 2.528 -40.132 1.00 85.19 360 SER A C 1
ATOM 2490 O O . SER A 1 360 ? 18.377 2.532 -40.921 1.00 85.19 360 SER A O 1
ATOM 2492 N N . TYR A 1 361 ? 16.265 2.034 -40.517 1.00 75.25 361 TYR A N 1
ATOM 2493 C CA . TYR A 1 361 ? 16.031 1.541 -41.885 1.00 75.25 361 TYR A CA 1
ATOM 2494 C C . TYR A 1 361 ? 15.642 2.671 -42.855 1.00 75.25 361 TYR A C 1
ATOM 2496 O O . TYR A 1 361 ? 14.631 3.324 -42.654 1.00 75.25 361 TYR A O 1
ATOM 2504 N N . GLY A 1 362 ? 16.361 2.893 -43.957 1.00 62.53 362 GLY A N 1
ATOM 2505 C CA . GLY A 1 362 ? 15.832 3.767 -45.011 1.00 62.53 362 GLY A CA 1
ATOM 2506 C C . GLY A 1 362 ? 16.662 3.830 -46.288 1.00 62.53 362 GLY A C 1
ATOM 2507 O O . GLY A 1 362 ? 17.801 3.357 -46.309 1.00 62.53 362 GLY A O 1
ATOM 2508 N N . PRO A 1 363 ? 16.087 4.380 -47.374 1.00 54.62 363 PRO A N 1
ATOM 2509 C CA . PRO A 1 363 ? 16.804 4.571 -48.625 1.00 54.62 363 PRO A CA 1
ATOM 2510 C C . PRO A 1 363 ? 17.976 5.533 -48.408 1.00 54.62 363 PRO A C 1
ATOM 2512 O O . PRO A 1 363 ? 17.866 6.499 -47.657 1.00 54.62 363 PRO A O 1
ATOM 2515 N N . ILE A 1 364 ? 19.080 5.284 -49.115 1.00 56.78 364 ILE A N 1
ATOM 2516 C CA . ILE A 1 364 ? 20.397 5.949 -48.998 1.00 56.78 364 ILE A CA 1
ATOM 2517 C C . ILE A 1 364 ? 20.309 7.495 -49.090 1.00 56.78 364 ILE A C 1
ATOM 2519 O O . ILE A 1 364 ? 21.224 8.201 -48.680 1.00 56.78 364 ILE A O 1
ATOM 2523 N N . ASN A 1 365 ? 19.179 8.026 -49.569 1.00 55.94 365 ASN A N 1
ATOM 2524 C CA . ASN A 1 365 ? 18.944 9.442 -49.840 1.00 55.94 365 ASN A CA 1
ATOM 2525 C C . ASN A 1 365 ? 18.106 10.172 -48.768 1.00 55.94 365 ASN A C 1
ATOM 2527 O O . ASN A 1 365 ? 17.858 11.364 -48.936 1.00 55.94 365 ASN A O 1
ATOM 2531 N N . ILE A 1 366 ? 17.658 9.504 -47.693 1.00 57.81 366 ILE A N 1
ATOM 2532 C CA . ILE A 1 366 ? 17.021 10.165 -46.535 1.00 57.81 366 ILE A CA 1
ATOM 2533 C C . ILE A 1 366 ? 18.020 10.145 -45.371 1.00 57.81 366 ILE A C 1
ATOM 2535 O O . ILE A 1 366 ? 18.096 9.154 -44.640 1.00 57.81 366 ILE A O 1
ATOM 2539 N N . PRO A 1 367 ? 18.842 11.195 -45.209 1.00 60.50 367 PRO A N 1
ATOM 2540 C CA . PRO A 1 367 ? 19.827 11.231 -44.144 1.00 60.50 367 PRO A CA 1
ATOM 2541 C C . PRO A 1 367 ? 19.132 11.257 -42.773 1.00 60.50 367 PRO A C 1
ATOM 2543 O O . PRO A 1 367 ? 18.183 12.015 -42.562 1.00 60.50 367 PRO A O 1
ATOM 2546 N N . ARG A 1 368 ? 19.682 10.472 -41.833 1.00 73.69 368 ARG A N 1
ATOM 2547 C CA . ARG A 1 368 ? 19.410 10.522 -40.381 1.00 73.69 368 ARG A CA 1
ATOM 2548 C C . ARG A 1 368 ? 18.120 9.855 -39.889 1.00 73.69 368 ARG A C 1
ATOM 2550 O O . ARG A 1 368 ? 17.427 10.387 -39.026 1.00 73.69 368 ARG A O 1
ATOM 2557 N N . ASN A 1 369 ? 17.822 8.657 -40.386 1.00 84.75 369 ASN A N 1
ATOM 2558 C CA . ASN A 1 369 ? 16.831 7.802 -39.730 1.00 84.75 369 ASN A CA 1
ATOM 2559 C C . ASN A 1 369 ? 17.360 7.325 -38.383 1.00 84.75 369 ASN A C 1
ATOM 2561 O O . ASN A 1 369 ? 18.530 6.963 -38.268 1.00 84.75 369 ASN A O 1
ATOM 2565 N N . THR A 1 370 ? 16.490 7.295 -37.386 1.00 89.19 370 THR A N 1
ATOM 2566 C CA . THR A 1 370 ? 16.827 6.862 -36.028 1.00 89.19 370 THR A CA 1
ATOM 2567 C C . THR A 1 370 ? 15.917 5.706 -35.623 1.00 89.19 370 THR A C 1
ATOM 2569 O O . THR A 1 370 ? 15.145 5.185 -36.439 1.00 89.19 370 THR A O 1
ATOM 2572 N N . GLY A 1 371 ? 16.049 5.244 -34.383 1.00 93.31 371 GLY A N 1
ATOM 2573 C CA . GLY A 1 371 ? 15.191 4.224 -33.796 1.00 93.31 371 GLY A CA 1
ATOM 2574 C C . GLY A 1 371 ? 14.579 4.676 -32.475 1.00 93.31 371 GLY A C 1
ATOM 2575 O O . GLY A 1 371 ? 15.255 5.280 -31.639 1.00 93.31 371 GLY A O 1
ATOM 2576 N N . GLY A 1 372 ? 13.310 4.339 -32.262 1.00 96.56 372 GLY A N 1
ATOM 2577 C CA . GLY A 1 372 ? 12.656 4.429 -30.963 1.00 96.56 372 GLY A CA 1
ATOM 2578 C C . GLY A 1 372 ? 13.068 3.243 -30.095 1.00 96.56 372 GLY A C 1
ATOM 2579 O O . GLY A 1 372 ? 13.359 2.158 -30.603 1.00 96.56 372 GLY A O 1
ATOM 2580 N N . GLY A 1 373 ? 13.108 3.428 -28.782 1.00 98.00 373 GLY A N 1
ATOM 2581 C CA . GLY A 1 373 ? 13.352 2.332 -27.848 1.00 98.00 373 GLY A CA 1
ATOM 2582 C C . GLY A 1 373 ? 12.176 1.359 -27.802 1.00 98.00 373 GLY A C 1
ATOM 2583 O O . GLY A 1 373 ? 11.025 1.759 -27.977 1.00 98.00 373 GLY A O 1
ATOM 2584 N N . GLY A 1 374 ? 12.449 0.081 -27.554 1.00 98.62 374 GLY A N 1
ATOM 2585 C CA . GLY A 1 374 ? 11.416 -0.926 -27.318 1.00 98.62 374 GLY A CA 1
ATOM 2586 C C . GLY A 1 374 ? 10.697 -0.696 -25.990 1.00 98.62 374 GLY A C 1
ATOM 2587 O O . GLY A 1 374 ? 11.312 -0.259 -25.013 1.00 98.62 374 GLY A O 1
ATOM 2588 N N . GLY A 1 375 ? 9.402 -1.001 -25.954 1.00 98.56 375 GLY A N 1
ATOM 2589 C CA . GLY A 1 375 ? 8.610 -1.071 -24.728 1.00 98.56 375 GLY A CA 1
ATOM 2590 C C . GLY A 1 375 ? 8.216 -2.511 -24.404 1.00 98.56 375 GLY A C 1
ATOM 2591 O O . GLY A 1 375 ? 8.376 -3.420 -25.220 1.00 98.56 375 GLY A O 1
ATOM 2592 N N . ALA A 1 376 ? 7.652 -2.741 -23.223 1.00 98.44 376 ALA A N 1
ATOM 2593 C CA . ALA A 1 376 ? 7.154 -4.060 -22.841 1.00 98.44 376 ALA A CA 1
ATOM 2594 C C . ALA A 1 376 ? 5.958 -4.524 -23.694 1.00 98.44 376 ALA A C 1
ATOM 2596 O O . ALA A 1 376 ? 5.764 -5.723 -23.879 1.00 98.44 376 ALA A O 1
ATOM 2597 N N . GLY A 1 377 ? 5.179 -3.585 -24.240 1.00 98.06 377 GLY A N 1
ATOM 2598 C CA . GLY A 1 377 ? 3.996 -3.857 -25.061 1.00 98.06 377 GLY A CA 1
ATOM 2599 C C . GLY A 1 377 ? 4.264 -3.933 -26.565 1.00 98.06 377 GLY A C 1
ATOM 2600 O O . GLY A 1 377 ? 3.376 -4.329 -27.314 1.00 98.06 377 GLY A O 1
ATOM 2601 N N . GLY A 1 378 ? 5.457 -3.556 -27.033 1.00 98.25 378 GLY A N 1
ATOM 2602 C CA . GLY A 1 378 ? 5.809 -3.671 -28.446 1.00 98.25 378 GLY A CA 1
ATOM 2603 C C . GLY A 1 378 ? 7.165 -3.073 -28.807 1.00 98.25 378 GLY A C 1
ATOM 2604 O O . GLY A 1 378 ? 7.781 -2.348 -28.023 1.00 98.25 378 GLY A O 1
ATOM 2605 N N . ASN A 1 379 ? 7.626 -3.391 -30.018 1.00 98.38 379 ASN A N 1
ATOM 2606 C CA . ASN A 1 379 ? 8.877 -2.865 -30.564 1.00 98.38 379 ASN A CA 1
ATOM 2607 C C . ASN A 1 379 ? 8.838 -1.335 -30.686 1.00 98.38 379 ASN A C 1
ATOM 2609 O O . ASN A 1 379 ? 7.784 -0.744 -30.930 1.00 98.38 379 ASN A O 1
ATOM 2613 N N . GLY A 1 380 ? 10.008 -0.709 -30.574 1.00 97.06 380 GLY A N 1
ATOM 2614 C CA . GLY A 1 380 ? 10.182 0.680 -30.986 1.00 97.06 380 GLY A CA 1
ATOM 2615 C C . GLY A 1 380 ? 10.083 0.803 -32.504 1.00 97.06 380 GLY A C 1
ATOM 2616 O O . GLY A 1 380 ? 10.488 -0.104 -33.236 1.00 97.06 380 GLY A O 1
ATOM 2617 N N . LEU A 1 381 ? 9.544 1.920 -32.990 1.00 95.25 381 LEU A N 1
ATOM 2618 C CA . LEU A 1 381 ? 9.505 2.171 -34.427 1.00 95.25 381 LEU A CA 1
ATOM 2619 C C . LEU A 1 381 ? 10.917 2.480 -34.938 1.00 95.25 381 LEU A C 1
ATOM 2621 O O . LEU A 1 381 ? 11.740 3.060 -34.230 1.00 95.25 381 LEU A O 1
ATOM 2625 N N . GLY A 1 382 ? 11.208 2.083 -36.172 1.00 89.31 382 GLY A N 1
ATOM 2626 C CA . GLY A 1 382 ? 12.489 2.329 -36.826 1.00 89.31 382 GLY A CA 1
ATOM 2627 C C . GLY A 1 382 ? 12.298 2.895 -38.225 1.00 89.31 382 GLY A C 1
ATOM 2628 O O . GLY A 1 382 ? 11.210 2.811 -38.792 1.00 89.31 382 GLY A O 1
ATOM 2629 N N . GLY A 1 383 ? 13.369 3.452 -38.781 1.00 74.81 383 GLY A N 1
ATOM 2630 C CA . GLY A 1 383 ? 13.422 3.829 -40.191 1.00 74.81 383 GLY A CA 1
ATOM 2631 C C . GLY A 1 383 ? 12.637 5.074 -40.590 1.00 74.81 383 GLY A C 1
ATOM 2632 O O . GLY A 1 383 ? 12.313 5.267 -41.759 1.00 74.81 383 GLY A O 1
ATOM 2633 N N . ALA A 1 384 ? 12.347 5.924 -39.612 1.00 73.75 384 ALA A N 1
ATOM 2634 C CA . ALA A 1 384 ? 11.800 7.254 -39.816 1.00 73.75 384 ALA A CA 1
ATOM 2635 C C . ALA A 1 384 ? 12.708 8.290 -39.143 1.00 73.75 384 ALA A C 1
ATOM 2637 O O . ALA A 1 384 ? 13.525 7.957 -38.278 1.00 73.75 384 ALA A O 1
ATOM 2638 N N . GLN A 1 385 ? 12.541 9.554 -39.522 1.00 72.06 385 GLN A N 1
ATOM 2639 C CA . GLN A 1 385 ? 13.062 10.674 -38.749 1.00 72.06 385 GLN A CA 1
ATOM 2640 C C . GLN A 1 385 ? 12.150 10.861 -37.533 1.00 72.06 385 GLN A C 1
ATOM 2642 O O . GLN A 1 385 ? 10.949 11.065 -37.690 1.00 72.06 385 GLN A O 1
ATOM 2647 N N . ALA A 1 386 ? 12.727 10.742 -36.336 1.00 81.44 386 ALA A N 1
ATOM 2648 C CA . ALA A 1 386 ? 12.025 10.850 -35.058 1.00 81.44 386 ALA A CA 1
ATOM 2649 C C . ALA A 1 386 ? 10.913 9.786 -34.838 1.00 81.44 386 ALA A C 1
ATOM 2651 O O . ALA A 1 386 ? 9.733 10.103 -34.688 1.00 81.44 386 ALA A O 1
ATOM 2652 N N . PRO A 1 387 ? 11.261 8.488 -34.825 1.00 91.44 387 PRO A N 1
ATOM 2653 C CA . PRO A 1 387 ? 10.311 7.403 -34.616 1.00 91.44 387 PRO A CA 1
ATOM 2654 C C . PRO A 1 387 ? 9.859 7.290 -33.154 1.00 91.44 387 PRO A C 1
ATOM 2656 O O . PRO A 1 387 ? 10.611 7.551 -32.213 1.00 91.44 387 PRO A O 1
ATOM 2659 N N . ASN A 1 388 ? 8.632 6.816 -32.956 1.00 95.81 388 ASN A N 1
ATOM 2660 C CA . ASN A 1 388 ? 8.055 6.663 -31.624 1.00 95.81 388 ASN A CA 1
ATOM 2661 C C . ASN A 1 388 ? 8.652 5.476 -30.861 1.00 95.81 388 ASN A C 1
ATOM 2663 O O . ASN A 1 388 ? 9.021 4.448 -31.442 1.00 95.81 388 ASN A O 1
ATOM 2667 N N . GLY A 1 389 ? 8.685 5.610 -29.539 1.00 97.88 389 GLY A N 1
ATOM 2668 C CA . GLY A 1 389 ? 9.005 4.512 -28.638 1.00 97.88 389 GLY A CA 1
ATOM 2669 C C . GLY A 1 389 ? 7.901 3.454 -28.618 1.00 97.88 389 GLY A C 1
ATOM 2670 O O . GLY A 1 389 ? 6.726 3.743 -28.856 1.00 97.88 389 GLY A O 1
ATOM 2671 N N . GLY A 1 390 ? 8.279 2.214 -28.320 1.00 98.50 390 GLY A N 1
ATOM 2672 C CA . GLY A 1 390 ? 7.344 1.106 -28.175 1.00 98.50 390 GLY A CA 1
ATOM 2673 C C . GLY A 1 390 ? 6.409 1.307 -26.974 1.00 98.50 390 GLY A C 1
ATOM 2674 O O . GLY A 1 390 ? 6.824 1.877 -25.957 1.00 98.50 390 GLY A O 1
ATOM 2675 N N . PRO A 1 391 ? 5.147 0.851 -27.051 1.00 98.56 391 PRO A N 1
ATOM 2676 C CA . PRO A 1 391 ? 4.184 1.025 -25.968 1.00 98.56 391 PRO A CA 1
ATOM 2677 C C . PRO A 1 391 ? 4.592 0.246 -24.710 1.00 98.56 391 PRO A C 1
ATOM 2679 O O . PRO A 1 391 ? 5.244 -0.799 -24.783 1.00 98.56 391 PRO A O 1
ATOM 2682 N N . GLY A 1 392 ? 4.189 0.754 -23.547 1.00 98.38 392 GLY A N 1
ATOM 2683 C CA . GLY A 1 392 ? 4.276 0.032 -22.277 1.00 98.38 392 GLY A CA 1
ATOM 2684 C C . GLY A 1 392 ? 3.132 -0.970 -22.087 1.00 98.38 392 GLY A C 1
ATOM 2685 O O . GLY A 1 392 ? 2.210 -1.036 -22.900 1.00 98.38 392 GLY A O 1
ATOM 2686 N N . LEU A 1 393 ? 3.168 -1.721 -20.985 1.00 98.25 393 LEU A N 1
ATOM 2687 C CA . LEU A 1 393 ? 2.072 -2.599 -20.549 1.00 98.25 393 LEU A CA 1
ATOM 2688 C C . LEU A 1 393 ? 1.347 -2.001 -19.343 1.00 98.25 393 LEU A C 1
ATOM 2690 O O . LEU A 1 393 ? 1.977 -1.431 -18.450 1.00 98.25 393 LEU A O 1
ATOM 2694 N N . SER A 1 394 ? 0.021 -2.139 -19.305 1.00 97.38 394 SER A N 1
ATOM 2695 C CA . SER A 1 394 ? -0.794 -1.701 -18.171 1.00 97.38 394 SER A CA 1
ATOM 2696 C C . SER A 1 394 ? -0.863 -2.763 -17.071 1.00 97.38 394 SER A C 1
ATOM 2698 O O . SER A 1 394 ? -0.985 -3.949 -17.370 1.00 97.38 394 SER A O 1
ATOM 2700 N N . SER A 1 395 ? -0.855 -2.348 -15.805 1.00 97.38 395 SER A N 1
ATOM 2701 C CA . SER A 1 395 ? -1.140 -3.203 -14.647 1.00 97.38 395 SER A CA 1
ATOM 2702 C C . SER A 1 395 ? -2.153 -2.537 -13.724 1.00 97.38 395 SER A C 1
ATOM 2704 O O . SER A 1 395 ? -2.055 -1.337 -13.476 1.00 97.38 395 SER A O 1
ATOM 2706 N N . SER A 1 396 ? -3.087 -3.324 -13.190 1.00 96.31 396 SER A N 1
ATOM 2707 C CA . SER A 1 396 ? -4.048 -2.912 -12.160 1.00 96.31 396 SER A CA 1
ATOM 2708 C C . SER A 1 396 ? -3.650 -3.370 -10.753 1.00 96.31 396 SER A C 1
ATOM 2710 O O . SER A 1 396 ? -4.489 -3.392 -9.858 1.00 96.31 396 SER A O 1
ATOM 2712 N N . ILE A 1 397 ? -2.384 -3.752 -10.539 1.00 95.94 397 ILE A N 1
ATOM 2713 C CA . ILE A 1 397 ? -1.893 -4.291 -9.257 1.00 95.94 397 ILE A CA 1
ATOM 2714 C C . ILE A 1 397 ? -2.044 -3.310 -8.079 1.00 95.94 397 ILE A C 1
ATOM 2716 O O . ILE A 1 397 ? -1.970 -3.719 -6.930 1.00 95.94 397 ILE A O 1
ATOM 2720 N N . THR A 1 398 ? -2.269 -2.019 -8.330 1.00 94.00 398 THR A N 1
ATOM 2721 C CA . THR A 1 398 ? -2.538 -1.022 -7.279 1.00 94.00 398 THR A CA 1
ATOM 2722 C C . THR A 1 398 ? -4.029 -0.714 -7.092 1.00 94.00 398 THR A C 1
ATOM 2724 O O . THR A 1 398 ? -4.359 0.313 -6.511 1.00 94.00 398 THR A O 1
ATOM 2727 N N . GLY A 1 399 ? -4.932 -1.531 -7.646 1.00 90.44 399 GLY A N 1
ATOM 2728 C CA . GLY A 1 399 ? -6.382 -1.278 -7.689 1.00 90.44 399 GLY A CA 1
ATOM 2729 C C . GLY A 1 399 ? -6.826 -0.378 -8.855 1.00 90.44 399 GLY A C 1
ATOM 2730 O O . GLY A 1 399 ? -7.978 -0.417 -9.278 1.00 90.44 399 GLY A O 1
ATOM 2731 N N . THR A 1 400 ? -5.903 0.383 -9.450 1.00 92.06 400 THR A N 1
ATOM 2732 C CA . THR A 1 400 ? -6.121 1.229 -10.636 1.00 92.06 400 THR A CA 1
ATOM 2733 C C . THR A 1 400 ? -5.135 0.892 -11.748 1.00 92.06 400 THR A C 1
ATOM 2735 O O . THR A 1 400 ? -4.000 0.499 -11.487 1.00 92.06 400 THR A O 1
ATOM 2738 N N . SER A 1 401 ? -5.560 1.046 -13.007 1.00 95.38 401 SER A N 1
ATOM 2739 C CA . SER A 1 401 ? -4.717 0.743 -14.170 1.00 95.38 401 SER A CA 1
ATOM 2740 C C . SER A 1 401 ? -3.666 1.832 -14.408 1.00 95.38 401 SER A C 1
ATOM 2742 O O . SER A 1 401 ? -4.008 3.000 -14.596 1.00 95.38 401 SER A O 1
ATOM 2744 N N . HIS A 1 402 ? -2.393 1.439 -14.447 1.00 96.25 402 HIS A N 1
ATOM 2745 C CA . HIS A 1 402 ? -1.258 2.300 -14.790 1.00 96.25 402 HIS A CA 1
ATOM 2746 C C . HIS A 1 402 ? -0.360 1.631 -15.831 1.00 96.25 402 HIS A C 1
ATOM 2748 O O . HIS A 1 402 ? -0.186 0.413 -15.807 1.00 96.25 402 HIS A O 1
ATOM 2754 N N . PHE A 1 403 ? 0.237 2.419 -16.729 1.00 98.19 403 PHE A N 1
ATOM 2755 C CA . PHE A 1 403 ? 1.232 1.926 -17.684 1.00 98.19 403 PHE A CA 1
ATOM 2756 C C . PHE A 1 403 ? 2.633 1.875 -17.069 1.00 98.19 403 PHE A C 1
ATOM 2758 O O . PHE A 1 403 ? 3.018 2.740 -16.282 1.00 98.19 403 PHE A O 1
ATOM 2765 N N . TYR A 1 404 ? 3.409 0.882 -17.498 1.00 98.62 404 TYR A N 1
ATOM 2766 C CA . TYR A 1 404 ? 4.802 0.677 -17.118 1.00 98.62 404 TYR A CA 1
ATOM 2767 C C . TYR A 1 404 ? 5.633 0.259 -18.332 1.00 98.62 404 TYR A C 1
ATOM 2769 O O . TYR A 1 404 ? 5.109 -0.300 -19.297 1.00 98.62 404 TYR A O 1
ATOM 2777 N N . ALA A 1 405 ? 6.943 0.480 -18.244 1.00 98.56 405 ALA A N 1
ATOM 2778 C CA . ALA A 1 405 ? 7.943 -0.002 -19.185 1.00 98.56 405 ALA A CA 1
ATOM 2779 C C . ALA A 1 405 ? 7.664 0.393 -20.647 1.00 98.56 405 ALA A C 1
ATOM 2781 O O . ALA A 1 405 ? 7.655 -0.461 -21.535 1.00 98.56 405 ALA A O 1
ATOM 2782 N N . ALA A 1 406 ? 7.446 1.683 -20.919 1.00 98.75 406 ALA A N 1
ATOM 2783 C CA . ALA A 1 406 ? 7.354 2.175 -22.295 1.00 98.75 406 ALA A CA 1
ATOM 2784 C C . ALA A 1 406 ? 8.719 2.630 -22.833 1.00 98.75 406 ALA A C 1
ATOM 2786 O O . ALA A 1 406 ? 9.560 3.129 -22.082 1.00 98.75 406 ALA A O 1
ATOM 2787 N N . GLY A 1 407 ? 8.948 2.461 -24.132 1.00 98.50 407 GLY A N 1
ATOM 2788 C CA . GLY A 1 407 ? 10.173 2.908 -24.791 1.00 98.50 407 GLY A CA 1
ATOM 2789 C C . GLY A 1 407 ? 10.204 4.424 -24.998 1.00 98.50 407 GLY A C 1
ATOM 2790 O O . GLY A 1 407 ? 9.159 5.067 -25.132 1.00 98.50 407 GLY A O 1
ATOM 2791 N N . GLY A 1 408 ? 11.404 4.999 -25.047 1.00 98.31 408 GLY A N 1
ATOM 2792 C CA . GLY A 1 408 ? 11.610 6.399 -25.416 1.00 98.31 408 GLY A CA 1
ATOM 2793 C C . GLY A 1 408 ? 11.534 6.611 -26.930 1.00 98.31 408 GLY A C 1
ATOM 2794 O O . GLY A 1 408 ? 11.913 5.733 -27.707 1.00 98.31 408 GLY A O 1
ATOM 2795 N N . GLY A 1 409 ? 11.056 7.774 -27.360 1.00 96.50 409 GLY A N 1
ATOM 2796 C CA . GLY A 1 409 ? 11.069 8.178 -28.763 1.00 96.50 409 GLY A CA 1
ATOM 2797 C C . GLY A 1 409 ? 12.477 8.529 -29.247 1.00 96.50 409 GLY A C 1
ATOM 2798 O O . GLY A 1 409 ? 13.318 8.991 -28.473 1.00 96.50 409 GLY A O 1
ATOM 2799 N N . GLY A 1 410 ? 12.744 8.289 -30.528 1.00 93.12 410 GLY A N 1
ATOM 2800 C CA . GLY A 1 410 ? 13.977 8.720 -31.177 1.00 93.12 410 GLY A CA 1
ATOM 2801 C C . GLY A 1 410 ? 13.986 10.231 -31.416 1.00 93.12 410 GLY A C 1
ATOM 2802 O O . GLY A 1 410 ? 12.947 10.848 -31.656 1.00 93.12 410 GLY A O 1
ATOM 2803 N N . GLY A 1 411 ? 15.169 10.826 -31.349 1.00 89.56 411 GLY A N 1
ATOM 2804 C CA . GLY A 1 411 ? 15.412 12.208 -31.724 1.00 89.56 411 GLY A CA 1
ATOM 2805 C C . GLY A 1 411 ? 15.338 12.421 -33.235 1.00 89.56 411 GLY A C 1
ATOM 2806 O O . GLY A 1 411 ? 15.605 11.513 -34.033 1.00 89.56 411 GLY A O 1
ATOM 2807 N N . GLY A 1 412 ? 14.950 13.637 -33.604 1.00 81.50 412 GLY A N 1
ATOM 2808 C CA . GLY A 1 412 ? 14.993 14.173 -34.957 1.00 81.50 412 GLY A CA 1
ATOM 2809 C C . GLY A 1 412 ? 16.227 15.054 -35.179 1.00 81.50 412 GLY A C 1
ATOM 2810 O O . GLY A 1 412 ? 16.853 15.561 -34.246 1.00 81.50 412 GLY A O 1
ATOM 2811 N N . GLY A 1 413 ? 16.598 15.260 -36.438 1.00 68.56 413 GLY A N 1
ATOM 2812 C CA . GLY A 1 413 ? 17.642 16.220 -36.790 1.00 68.56 413 GLY A CA 1
ATOM 2813 C C . GLY A 1 413 ? 18.005 16.169 -38.267 1.00 68.56 413 GLY A C 1
ATOM 2814 O O . GLY A 1 413 ? 17.906 15.119 -38.891 1.00 68.56 413 GLY A O 1
ATOM 2815 N N . GLY A 1 414 ? 18.433 17.304 -38.824 1.00 61.69 414 GLY A N 1
ATOM 2816 C CA . GLY A 1 414 ? 18.733 17.519 -40.247 1.00 61.69 414 GLY A CA 1
ATOM 2817 C C . GLY A 1 414 ? 19.122 18.979 -40.523 1.00 61.69 414 GLY A C 1
ATOM 2818 O O . GLY A 1 414 ? 19.009 19.816 -39.634 1.00 61.69 414 GLY A O 1
ATOM 2819 N N . ALA A 1 415 ? 19.619 19.297 -41.727 1.00 54.25 415 ALA A N 1
ATOM 2820 C CA . ALA A 1 415 ? 19.981 20.674 -42.111 1.00 54.25 415 ALA A CA 1
ATOM 2821 C C . ALA A 1 415 ? 18.774 21.622 -42.233 1.00 54.25 415 ALA A C 1
ATOM 2823 O O . ALA A 1 415 ? 18.912 22.800 -41.926 1.00 54.25 415 ALA A O 1
ATOM 2824 N N . ASP A 1 416 ? 17.593 21.094 -42.566 1.00 55.59 416 ASP A N 1
ATOM 2825 C CA . ASP A 1 416 ? 16.322 21.830 -42.623 1.00 55.59 416 ASP A CA 1
ATOM 2826 C C . ASP A 1 416 ? 15.446 21.505 -41.402 1.00 55.59 416 ASP A C 1
ATOM 2828 O O . ASP A 1 416 ? 14.410 20.848 -41.501 1.00 55.59 416 ASP A O 1
ATOM 2832 N N . ALA A 1 417 ? 15.887 21.927 -40.216 1.00 52.41 417 ALA A N 1
ATOM 2833 C CA . ALA A 1 417 ? 15.273 21.631 -38.914 1.00 52.41 417 ALA A CA 1
ATOM 2834 C C . ALA A 1 417 ? 13.880 22.273 -38.669 1.00 52.41 417 ALA A C 1
ATOM 2836 O O . ALA A 1 417 ? 13.495 22.473 -37.523 1.00 52.41 417 ALA A O 1
ATOM 2837 N N . THR A 1 418 ? 13.120 22.627 -39.711 1.00 52.56 418 THR A N 1
ATOM 2838 C CA . THR A 1 418 ? 11.842 23.355 -39.589 1.00 52.56 418 THR A CA 1
ATOM 2839 C C . THR A 1 418 ? 10.588 22.510 -39.843 1.00 52.56 418 THR A C 1
ATOM 2841 O O . THR A 1 418 ? 9.494 23.034 -39.666 1.00 52.56 418 THR A O 1
ATOM 2844 N N . ASN A 1 419 ? 10.702 21.224 -40.215 1.00 54.88 419 ASN A N 1
ATOM 2845 C CA . ASN A 1 419 ? 9.539 20.397 -40.600 1.00 54.88 419 ASN A CA 1
ATOM 2846 C C . ASN A 1 419 ? 9.491 18.965 -40.034 1.00 54.88 419 ASN A C 1
ATOM 2848 O O . ASN A 1 419 ? 8.570 18.217 -40.364 1.00 54.88 419 ASN A O 1
ATOM 2852 N N . TYR A 1 420 ? 10.441 18.555 -39.193 1.00 63.25 420 TYR A N 1
ATOM 2853 C CA . TYR A 1 420 ? 10.507 17.176 -38.702 1.00 63.25 420 TYR A CA 1
ATOM 2854 C C . TYR A 1 420 ? 10.117 17.136 -37.225 1.00 63.25 420 TYR A C 1
ATOM 2856 O O . TYR A 1 420 ? 10.762 17.774 -36.403 1.00 63.25 420 TYR A O 1
ATOM 2864 N N . GLY A 1 421 ? 9.021 16.441 -36.907 1.00 74.69 421 GLY A N 1
ATOM 2865 C CA . GLY A 1 421 ? 8.516 16.323 -35.538 1.00 74.69 421 GLY A CA 1
ATOM 2866 C C . GLY A 1 421 ? 9.464 15.564 -34.604 1.00 74.69 421 GLY A C 1
ATOM 2867 O O . GLY A 1 421 ? 10.531 15.105 -35.003 1.00 74.69 421 GLY A O 1
ATOM 2868 N N . ILE A 1 422 ? 9.045 15.401 -33.351 1.00 86.94 422 ILE A N 1
ATOM 2869 C CA . ILE A 1 422 ? 9.760 14.607 -32.347 1.00 86.94 422 ILE A CA 1
ATOM 2870 C C . ILE A 1 422 ? 9.156 13.206 -32.231 1.00 86.94 422 ILE A C 1
ATOM 2872 O O . ILE A 1 422 ? 7.935 13.044 -32.292 1.00 86.94 422 ILE A O 1
ATOM 2876 N N . GLY A 1 423 ? 9.998 12.197 -32.002 1.00 92.62 423 GLY A N 1
ATOM 2877 C CA . GLY A 1 423 ? 9.529 10.855 -31.700 1.00 92.62 423 GLY A CA 1
ATOM 2878 C C . GLY A 1 423 ? 8.882 10.872 -30.330 1.00 92.62 423 GLY A C 1
ATOM 2879 O O . GLY A 1 423 ? 9.529 11.229 -29.343 1.00 92.62 423 GLY A O 1
ATOM 2880 N N . ILE A 1 424 ? 7.608 10.504 -30.248 1.00 95.94 424 ILE A N 1
ATOM 2881 C CA . ILE A 1 424 ? 6.914 10.477 -28.960 1.00 95.94 424 ILE A CA 1
ATOM 2882 C C . ILE A 1 424 ? 7.303 9.221 -28.183 1.00 95.94 424 ILE A C 1
ATOM 2884 O O . ILE A 1 424 ? 7.432 8.127 -28.744 1.00 95.94 424 ILE A O 1
ATOM 2888 N N . GLY A 1 425 ? 7.499 9.373 -26.876 1.00 96.81 425 GLY A N 1
ATOM 2889 C CA . GLY A 1 425 ? 7.646 8.228 -25.988 1.00 96.81 425 GLY A CA 1
ATOM 2890 C C . GLY A 1 425 ? 6.358 7.406 -25.911 1.00 96.81 425 GLY A C 1
ATOM 2891 O O . GLY A 1 425 ? 5.248 7.931 -26.040 1.00 96.81 425 GLY A O 1
ATOM 2892 N N . GLY A 1 426 ? 6.496 6.099 -25.705 1.00 97.81 426 GLY A N 1
ATOM 2893 C CA . GLY A 1 426 ? 5.353 5.193 -25.637 1.00 97.81 426 GLY A CA 1
ATOM 2894 C C . GLY A 1 426 ? 4.456 5.469 -24.424 1.00 97.81 426 GLY A C 1
ATOM 2895 O O . GLY A 1 426 ? 4.929 5.864 -23.354 1.00 97.81 426 GLY A O 1
ATOM 2896 N N . SER A 1 427 ? 3.149 5.237 -24.585 1.00 97.44 427 SER A N 1
ATOM 2897 C CA . SER A 1 427 ? 2.136 5.277 -23.510 1.00 97.44 427 SER A CA 1
ATOM 2898 C C . SER A 1 427 ? 2.157 6.543 -22.633 1.00 97.44 427 SER A C 1
ATOM 2900 O O . SER A 1 427 ? 1.762 6.485 -21.472 1.00 97.44 427 SER A O 1
ATOM 2902 N N . SER A 1 428 ? 2.653 7.668 -23.164 1.00 96.44 428 SER A N 1
ATOM 2903 C CA . SER A 1 428 ? 2.812 8.951 -22.452 1.00 96.44 428 SER A CA 1
ATOM 2904 C C . SER A 1 428 ? 3.711 8.915 -21.205 1.00 96.44 428 SER A C 1
ATOM 2906 O O . SER A 1 428 ? 3.720 9.869 -20.432 1.00 96.44 428 SER A O 1
ATOM 2908 N N . ILE A 1 429 ? 4.476 7.838 -21.010 1.00 98.25 429 ILE A N 1
ATOM 2909 C CA . ILE A 1 429 ? 5.420 7.668 -19.890 1.00 98.25 429 ILE A CA 1
ATOM 2910 C C . ILE A 1 429 ? 6.865 7.475 -20.369 1.00 98.25 429 ILE A C 1
ATOM 2912 O O . ILE A 1 429 ? 7.797 7.664 -19.589 1.00 98.25 429 ILE A O 1
ATOM 2916 N N . GLY A 1 430 ? 7.068 7.115 -21.641 1.00 98.25 430 GLY A N 1
ATOM 2917 C CA . GLY A 1 430 ? 8.375 7.180 -22.290 1.00 98.25 430 GLY A CA 1
ATOM 2918 C C . GLY A 1 430 ? 8.798 8.626 -22.541 1.00 98.25 430 GLY A C 1
ATOM 2919 O O . GLY A 1 430 ? 7.959 9.491 -22.794 1.00 98.25 430 GLY A O 1
ATOM 2920 N N . GLY A 1 431 ? 10.101 8.884 -22.506 1.00 98.06 431 GLY A N 1
ATOM 2921 C CA . GLY A 1 431 ? 10.649 10.179 -22.888 1.00 98.06 431 GLY A CA 1
ATOM 2922 C C . GLY A 1 431 ? 10.511 10.414 -24.393 1.00 98.06 431 GLY A C 1
ATOM 2923 O O . GLY A 1 431 ? 10.822 9.528 -25.188 1.00 98.06 431 GLY A O 1
ATOM 2924 N N . SER A 1 432 ? 10.050 11.593 -24.793 1.00 96.62 432 SER A N 1
ATOM 2925 C CA . SER A 1 432 ? 10.011 12.024 -26.192 1.00 96.62 432 SER A CA 1
ATOM 2926 C C . SER A 1 432 ? 11.392 12.497 -26.639 1.00 96.62 432 SER A C 1
ATOM 2928 O O . SER A 1 432 ? 12.140 13.076 -25.848 1.00 96.62 432 SER A O 1
ATOM 2930 N N . GLY A 1 433 ? 11.735 12.248 -27.901 1.00 93.94 433 GLY A N 1
ATOM 2931 C CA . GLY A 1 433 ? 12.983 12.717 -28.493 1.00 93.94 433 GLY A CA 1
ATOM 2932 C C . GLY A 1 433 ? 13.043 14.242 -28.633 1.00 93.94 433 GLY A C 1
ATOM 2933 O O . GLY A 1 433 ? 12.027 14.928 -28.533 1.00 93.94 433 GLY A O 1
ATOM 2934 N N . GLY A 1 434 ? 14.243 14.772 -28.859 1.00 90.62 434 GLY A N 1
ATOM 2935 C CA . GLY A 1 434 ? 14.477 16.173 -29.227 1.00 90.62 434 GLY A CA 1
ATOM 2936 C C . GLY A 1 434 ? 14.722 16.335 -30.728 1.00 90.62 434 GLY A C 1
ATOM 2937 O O . GLY A 1 434 ? 14.991 15.354 -31.414 1.00 90.62 434 GLY A O 1
ATOM 2938 N N . ASP A 1 435 ? 14.672 17.563 -31.243 1.00 84.25 435 ASP A N 1
ATOM 2939 C CA . ASP A 1 435 ? 14.917 17.884 -32.666 1.00 84.25 435 ASP A CA 1
ATOM 2940 C C . ASP A 1 435 ? 16.075 18.882 -32.884 1.00 84.25 435 ASP A C 1
ATOM 2942 O O . ASP A 1 435 ? 16.303 19.378 -33.987 1.00 84.25 435 ASP A O 1
ATOM 2946 N N . GLY A 1 436 ? 16.828 19.195 -31.824 1.00 77.19 436 GLY A N 1
ATOM 2947 C CA . GLY A 1 436 ? 17.870 20.222 -31.845 1.00 77.19 436 GLY A CA 1
ATOM 2948 C C . GLY A 1 436 ? 17.387 21.611 -31.397 1.00 77.19 436 GLY A C 1
ATOM 2949 O O . GLY A 1 436 ? 18.213 22.419 -30.974 1.00 77.19 436 GLY A O 1
ATOM 2950 N N . THR A 1 437 ? 16.075 21.865 -31.389 1.00 79.81 437 THR A N 1
ATOM 2951 C CA . THR A 1 437 ? 15.438 23.057 -30.788 1.00 79.81 437 THR A CA 1
ATOM 2952 C C . THR A 1 437 ? 14.618 22.708 -29.546 1.00 79.81 437 THR A C 1
ATOM 2954 O O . THR A 1 437 ? 14.651 23.432 -28.551 1.00 79.81 437 THR A O 1
ATOM 2957 N N . ILE A 1 438 ? 13.958 21.550 -29.565 1.00 86.19 438 ILE A N 1
ATOM 2958 C CA . ILE A 1 438 ? 13.257 20.941 -28.441 1.00 86.19 438 ILE A CA 1
ATOM 2959 C C . ILE A 1 438 ? 14.227 19.991 -27.742 1.00 86.19 438 ILE A C 1
ATOM 2961 O O . ILE A 1 438 ? 14.897 19.184 -28.391 1.00 86.19 438 ILE A O 1
ATOM 2965 N N . LEU A 1 439 ? 14.320 20.103 -26.416 1.00 89.31 439 LEU A N 1
ATOM 2966 C CA . LEU A 1 439 ? 15.098 19.176 -25.600 1.00 89.31 439 LEU A CA 1
ATOM 2967 C C . LEU A 1 439 ? 14.343 17.847 -25.456 1.00 89.31 439 LEU A C 1
ATOM 2969 O O . LEU A 1 439 ? 13.124 17.868 -25.266 1.00 89.31 439 LEU A O 1
ATOM 2973 N N . PRO A 1 440 ? 15.039 16.698 -25.490 1.00 93.38 440 PRO A N 1
ATOM 2974 C CA . PRO A 1 440 ? 14.404 15.424 -25.190 1.00 93.38 440 PRO A CA 1
ATOM 2975 C C . PRO A 1 440 ? 13.909 15.392 -23.744 1.00 93.38 440 PRO A C 1
ATOM 2977 O O . PRO A 1 440 ? 14.449 16.067 -22.863 1.00 93.38 440 PRO A O 1
ATOM 2980 N N . THR A 1 441 ? 12.908 14.557 -23.484 1.00 96.88 441 THR A N 1
ATOM 2981 C CA . THR A 1 441 ? 12.386 14.352 -22.133 1.00 96.88 441 THR A CA 1
ATOM 2982 C C . THR A 1 441 ? 12.849 13.027 -21.539 1.00 96.88 441 THR A C 1
ATOM 2984 O O . THR A 1 441 ? 13.226 12.076 -22.231 1.00 96.88 441 THR A O 1
ATOM 2987 N N . ASN A 1 442 ? 12.845 12.976 -20.211 1.00 97.81 442 ASN A N 1
ATOM 2988 C CA . ASN A 1 442 ? 13.176 11.772 -19.462 1.00 97.81 442 ASN A CA 1
ATOM 2989 C C . ASN A 1 442 ? 12.004 10.788 -19.492 1.00 97.81 442 ASN A C 1
ATOM 2991 O O . ASN A 1 442 ? 10.846 11.193 -19.590 1.00 97.81 442 ASN A O 1
ATOM 2995 N N . GLY A 1 443 ? 12.306 9.502 -19.331 1.00 98.06 443 GLY A N 1
ATOM 2996 C CA . GLY A 1 443 ? 11.289 8.518 -18.986 1.00 98.06 443 GLY A CA 1
ATOM 2997 C C . GLY A 1 443 ? 10.697 8.828 -17.610 1.00 98.06 443 GLY A C 1
ATOM 2998 O O . GLY A 1 443 ? 11.401 9.280 -16.703 1.00 98.06 443 GLY A O 1
ATOM 2999 N N . ALA A 1 444 ? 9.401 8.581 -17.443 1.00 98.12 444 ALA A N 1
ATOM 3000 C CA . ALA A 1 444 ? 8.721 8.805 -16.177 1.00 98.12 444 ALA A CA 1
ATOM 3001 C C . ALA A 1 444 ? 9.342 7.938 -15.071 1.00 98.12 444 ALA A C 1
ATOM 3003 O O . ALA A 1 444 ? 9.492 6.719 -15.211 1.00 98.12 444 ALA A O 1
ATOM 3004 N N . ASN A 1 445 ? 9.688 8.562 -13.947 1.00 96.69 445 ASN A N 1
ATOM 3005 C CA . ASN A 1 445 ? 10.218 7.850 -12.788 1.00 96.69 445 ASN A CA 1
ATOM 3006 C C . ASN A 1 445 ? 9.221 6.815 -12.258 1.00 96.69 445 ASN A C 1
ATOM 3008 O O . ASN A 1 445 ? 8.010 6.978 -12.388 1.00 96.69 445 ASN A O 1
ATOM 3012 N N . HIS A 1 446 ? 9.751 5.748 -11.655 1.00 96.81 446 HIS A N 1
ATOM 3013 C CA . HIS A 1 446 ? 8.980 4.648 -11.060 1.00 96.81 446 HIS A CA 1
ATOM 3014 C C . HIS A 1 446 ? 8.087 3.892 -12.047 1.00 96.81 446 HIS A C 1
ATOM 3016 O O . HIS A 1 446 ? 7.128 3.232 -11.646 1.00 96.81 446 HIS A O 1
ATOM 3022 N N . THR A 1 447 ? 8.403 3.979 -13.339 1.00 98.00 447 THR A N 1
ATOM 3023 C CA . THR A 1 447 ? 7.710 3.227 -14.391 1.00 98.00 447 THR A CA 1
ATOM 3024 C C . THR A 1 447 ? 8.641 2.329 -15.194 1.00 98.00 447 THR A C 1
ATOM 3026 O O . THR A 1 447 ? 8.157 1.513 -15.969 1.00 98.00 447 THR A O 1
ATOM 3029 N N . GLY A 1 448 ? 9.962 2.469 -15.042 1.00 98.31 448 GLY A N 1
ATOM 3030 C CA . GLY A 1 448 ? 10.958 1.780 -15.862 1.00 98.31 448 GLY A CA 1
ATOM 3031 C C . GLY A 1 448 ? 10.981 2.217 -17.327 1.00 98.31 448 GLY A C 1
ATOM 3032 O O . GLY A 1 448 ? 11.472 1.478 -18.176 1.00 98.31 448 GLY A O 1
ATOM 3033 N N . SER A 1 449 ? 10.415 3.377 -17.658 1.00 98.62 449 SER A N 1
ATOM 3034 C CA . SER A 1 449 ? 10.309 3.830 -19.048 1.00 98.62 449 SER A CA 1
ATOM 3035 C C . SER A 1 449 ? 11.631 4.381 -19.588 1.00 98.62 449 SER A C 1
ATOM 3037 O O . SER A 1 449 ? 12.446 4.915 -18.839 1.00 98.62 449 SER A O 1
ATOM 3039 N N . GLY A 1 450 ? 11.861 4.249 -20.892 1.00 98.50 450 GLY A N 1
ATOM 3040 C CA . GLY A 1 450 ? 13.072 4.732 -21.555 1.00 98.50 450 GLY A CA 1
ATOM 3041 C C . GLY A 1 450 ? 13.091 6.251 -21.758 1.00 98.50 450 GLY A C 1
ATOM 3042 O O . GLY A 1 450 ? 12.039 6.876 -21.897 1.00 98.50 450 GLY A O 1
ATOM 3043 N N . GLY A 1 451 ? 14.285 6.848 -21.778 1.00 98.25 451 GLY A N 1
ATOM 3044 C CA . GLY A 1 451 ? 14.484 8.275 -22.067 1.00 98.25 451 GLY A CA 1
ATOM 3045 C C . GLY A 1 451 ? 14.466 8.595 -23.565 1.00 98.25 451 GLY A C 1
ATOM 3046 O O . GLY A 1 451 ? 14.809 7.744 -24.384 1.00 98.25 451 GLY A O 1
ATOM 3047 N N . GLY A 1 452 ? 14.081 9.815 -23.941 1.00 97.19 452 GLY A N 1
ATOM 3048 C CA . GLY A 1 452 ? 14.049 10.240 -25.344 1.00 97.19 452 GLY A CA 1
ATOM 3049 C C . GLY A 1 452 ? 15.442 10.453 -25.940 1.00 97.19 452 GLY A C 1
ATOM 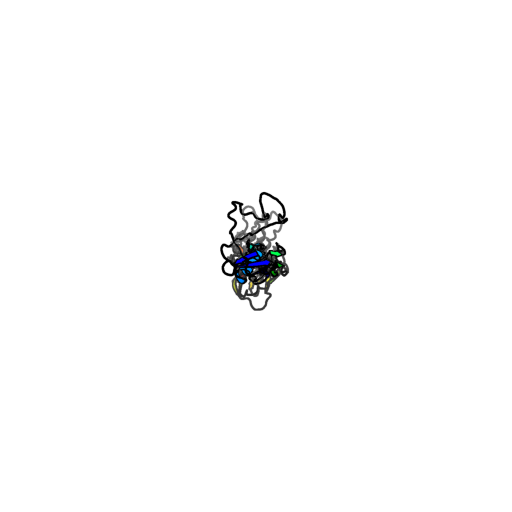3050 O O . GLY A 1 452 ? 16.363 10.876 -25.242 1.00 97.19 452 GLY A O 1
ATOM 3051 N N . GLY A 1 453 ? 15.623 10.167 -27.228 1.00 94.56 453 GLY A N 1
ATOM 3052 C CA . GLY A 1 453 ? 16.876 10.449 -27.937 1.00 94.56 453 GLY A CA 1
ATOM 3053 C C . GLY A 1 453 ? 17.094 11.952 -28.133 1.00 94.56 453 GLY A C 1
ATOM 3054 O O . GLY A 1 453 ? 16.148 12.683 -28.414 1.00 94.56 453 GLY A O 1
ATOM 3055 N N . GLY A 1 454 ? 18.329 12.434 -27.992 1.00 91.00 454 GLY A N 1
ATOM 3056 C CA . GLY A 1 454 ? 18.656 13.838 -28.268 1.00 91.00 454 GLY A CA 1
ATOM 3057 C C . GLY A 1 454 ? 18.468 14.187 -29.743 1.00 91.00 454 GLY A C 1
ATOM 3058 O O . GLY A 1 454 ? 18.509 13.298 -30.584 1.00 91.00 454 GLY A O 1
ATOM 3059 N N . GLY A 1 455 ? 18.281 15.464 -30.068 1.00 85.19 455 GLY A N 1
ATOM 3060 C CA . GLY A 1 455 ? 18.229 15.927 -31.454 1.00 85.19 455 GLY A CA 1
ATOM 3061 C C . GLY A 1 455 ? 19.551 16.511 -31.950 1.00 85.19 455 GLY A C 1
ATOM 3062 O O . GLY A 1 455 ? 20.524 16.650 -31.202 1.00 85.19 455 GLY A O 1
ATOM 3063 N N . TYR A 1 456 ? 19.594 16.879 -33.229 1.00 79.44 456 TYR A N 1
ATOM 3064 C CA . TYR A 1 456 ? 20.740 17.578 -33.819 1.00 79.44 456 TYR A CA 1
ATOM 3065 C C . TYR A 1 456 ? 20.299 18.714 -34.744 1.00 79.44 456 TYR A C 1
ATOM 3067 O O . TYR A 1 456 ? 19.572 18.476 -35.709 1.00 79.44 456 TYR A O 1
ATOM 3075 N N . ASN A 1 457 ? 20.843 19.916 -34.528 1.00 75.88 457 ASN A N 1
ATOM 3076 C CA . ASN A 1 457 ? 20.650 21.081 -35.392 1.00 75.88 457 ASN A CA 1
ATOM 3077 C C . ASN A 1 457 ? 22.014 21.677 -35.791 1.00 75.88 457 ASN A C 1
ATOM 3079 O O . ASN A 1 457 ? 22.841 21.960 -34.931 1.00 75.88 457 ASN A O 1
ATOM 3083 N N . PHE A 1 458 ? 22.262 21.873 -37.091 1.00 67.38 458 PHE A N 1
ATOM 3084 C CA . PHE A 1 458 ? 23.525 22.447 -37.588 1.00 67.38 458 PHE A CA 1
ATOM 3085 C C . PHE A 1 458 ? 23.723 23.921 -37.209 1.00 67.38 458 PHE A C 1
ATOM 3087 O O . PHE A 1 458 ? 24.858 24.382 -37.119 1.00 67.38 458 PHE A O 1
ATOM 3094 N N . SER A 1 459 ? 22.631 24.650 -36.990 1.00 66.69 459 SER A N 1
ATOM 3095 C CA . SER A 1 459 ? 22.633 26.078 -36.669 1.00 66.69 459 SER A CA 1
ATOM 3096 C C . SER A 1 459 ? 22.847 26.351 -35.178 1.00 66.69 459 SER A C 1
ATOM 3098 O O . SER A 1 459 ? 22.996 27.507 -34.789 1.00 66.69 459 SER A O 1
ATOM 3100 N N . ILE A 1 460 ? 22.861 25.308 -34.334 1.00 62.28 460 ILE A N 1
ATOM 3101 C CA . ILE A 1 460 ? 23.028 25.426 -32.882 1.00 62.28 460 ILE A CA 1
ATOM 3102 C C . ILE A 1 460 ? 24.112 24.432 -32.428 1.00 62.28 460 ILE A C 1
ATOM 3104 O O . ILE A 1 460 ? 23.879 23.226 -32.446 1.00 62.28 460 ILE A O 1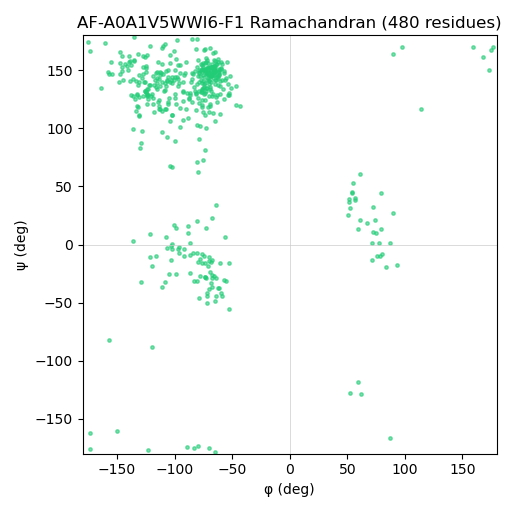
ATOM 3108 N N . PRO A 1 461 ? 25.295 24.892 -31.986 1.00 53.25 461 PRO A N 1
ATOM 3109 C CA . PRO A 1 461 ? 26.444 24.024 -31.702 1.00 53.25 461 PRO A CA 1
ATOM 3110 C C . PRO A 1 461 ? 26.328 23.170 -30.420 1.00 53.25 461 PRO A C 1
ATOM 3112 O O . PRO A 1 461 ? 27.326 22.616 -29.965 1.00 53.25 461 PRO A O 1
ATOM 3115 N N . ALA A 1 462 ? 25.144 23.040 -29.815 1.00 57.66 462 ALA A N 1
ATOM 3116 C CA . ALA A 1 462 ? 24.960 22.265 -28.590 1.00 57.66 462 ALA A CA 1
ATOM 3117 C C . ALA A 1 462 ? 24.615 20.799 -28.908 1.00 57.66 462 ALA A C 1
ATOM 3119 O O . ALA A 1 462 ? 23.558 20.506 -29.467 1.00 57.66 462 ALA A O 1
ATOM 3120 N N . ASN A 1 463 ? 25.485 19.863 -28.511 1.00 62.72 463 ASN A N 1
ATOM 3121 C CA . ASN A 1 463 ? 25.133 18.443 -28.460 1.00 62.72 463 ASN A CA 1
ATOM 3122 C C . ASN A 1 463 ? 23.968 18.266 -27.479 1.00 62.72 463 ASN A C 1
ATOM 3124 O O . ASN A 1 463 ? 24.140 18.455 -26.276 1.00 62.72 463 ASN A O 1
ATOM 3128 N N . GLN A 1 464 ? 22.786 17.905 -27.977 1.00 74.38 464 GLN A N 1
ATOM 3129 C CA . GLN A 1 464 ? 21.690 17.540 -27.090 1.00 74.38 464 GLN A CA 1
ATOM 3130 C C . GLN A 1 464 ? 21.944 16.139 -26.534 1.00 74.38 464 GLN A C 1
ATOM 3132 O O . GLN A 1 464 ? 21.949 15.150 -27.273 1.00 74.38 464 GLN A O 1
ATOM 3137 N N . PHE A 1 465 ? 22.158 16.070 -25.222 1.00 89.69 465 PHE A N 1
ATOM 3138 C CA . PHE A 1 465 ? 22.176 14.816 -24.478 1.00 89.69 465 PHE A CA 1
ATOM 3139 C C . PHE A 1 465 ? 20.804 14.150 -24.576 1.00 89.69 465 PHE A C 1
ATOM 3141 O O . PHE A 1 465 ? 19.786 14.840 -24.552 1.00 89.69 465 PHE A O 1
ATOM 3148 N N . GLY A 1 466 ? 20.769 12.823 -24.666 1.00 93.94 466 GLY A N 1
ATOM 3149 C CA . GLY A 1 466 ? 19.516 12.087 -24.528 1.00 93.94 466 GLY A CA 1
ATOM 3150 C C . GLY A 1 466 ? 18.890 12.279 -23.143 1.00 93.94 466 GLY A C 1
ATOM 3151 O O . GLY A 1 466 ? 19.567 12.631 -22.177 1.00 93.94 466 GLY A O 1
ATOM 3152 N N . GLY A 1 467 ? 17.591 12.022 -23.039 1.00 96.50 467 GLY A N 1
ATOM 3153 C CA . GLY A 1 467 ? 16.874 11.999 -21.771 1.00 96.50 467 GLY A CA 1
ATOM 3154 C C . GLY A 1 467 ? 17.293 10.816 -20.895 1.00 96.50 467 GLY A C 1
ATOM 3155 O O . GLY A 1 467 ? 17.692 9.754 -21.383 1.00 96.50 467 GLY A O 1
ATOM 3156 N N . PHE A 1 468 ? 17.171 10.984 -19.583 1.00 97.62 468 PHE A N 1
ATOM 3157 C CA . PHE A 1 468 ? 17.382 9.921 -18.602 1.00 97.62 468 PHE A CA 1
ATOM 3158 C C . PHE A 1 468 ? 16.276 8.865 -18.697 1.00 97.62 468 PHE A C 1
ATOM 3160 O O . PHE A 1 468 ? 15.112 9.187 -18.948 1.00 97.62 468 PHE A O 1
ATOM 3167 N N . GLY A 1 469 ? 16.627 7.602 -18.466 1.00 98.19 469 GLY A N 1
ATOM 3168 C CA . GLY A 1 469 ? 15.641 6.550 -18.243 1.00 98.19 469 GLY A CA 1
ATOM 3169 C C . GLY A 1 469 ? 14.951 6.729 -16.891 1.00 98.19 469 GLY A C 1
ATOM 3170 O O . GLY A 1 469 ? 15.559 7.191 -15.925 1.00 98.19 469 GLY A O 1
ATOM 3171 N N . GLY A 1 470 ? 13.684 6.339 -16.811 1.00 98.19 470 GLY A N 1
ATOM 3172 C CA . GLY A 1 470 ? 12.933 6.298 -15.565 1.00 98.19 470 GLY A CA 1
ATOM 3173 C C . GLY A 1 470 ? 13.414 5.164 -14.663 1.00 98.19 470 GLY A C 1
ATOM 3174 O O . GLY A 1 470 ? 13.758 4.073 -15.128 1.00 98.19 470 GLY A O 1
ATOM 3175 N N . SER A 1 471 ? 13.422 5.404 -13.353 1.00 98.50 471 SER A N 1
ATOM 3176 C CA . SER A 1 471 ? 13.668 4.354 -12.361 1.00 98.50 471 SER A CA 1
ATOM 3177 C C . SER A 1 471 ? 12.636 3.227 -12.446 1.00 98.50 471 SER A C 1
ATOM 3179 O O . SER A 1 471 ? 11.492 3.435 -12.859 1.00 98.50 471 SER A O 1
ATOM 3181 N N . GLY A 1 472 ? 13.052 2.027 -12.043 1.00 98.38 472 GLY A N 1
ATOM 3182 C CA . GLY A 1 472 ? 12.173 0.876 -11.909 1.00 98.38 472 GLY A CA 1
ATOM 3183 C C . GLY A 1 472 ? 11.194 1.010 -10.742 1.00 98.38 472 GLY A C 1
ATOM 3184 O O . GLY A 1 472 ? 11.136 2.027 -10.045 1.00 98.38 472 GLY A O 1
ATOM 3185 N N . ILE A 1 473 ? 10.440 -0.058 -10.513 1.00 98.44 473 ILE A N 1
ATOM 3186 C CA . ILE A 1 473 ? 9.479 -0.174 -9.416 1.00 98.44 473 ILE A CA 1
ATOM 3187 C C . ILE A 1 473 ? 9.274 -1.649 -9.064 1.00 98.44 473 ILE A C 1
ATOM 3189 O O . ILE A 1 473 ? 9.321 -2.513 -9.943 1.00 98.44 473 ILE A O 1
ATOM 3193 N N . VAL A 1 474 ? 9.034 -1.934 -7.785 1.00 98.25 474 VAL A N 1
ATOM 3194 C CA . VAL A 1 474 ? 8.551 -3.244 -7.329 1.00 98.25 474 VAL A CA 1
ATOM 3195 C C . VAL A 1 474 ? 7.259 -3.046 -6.550 1.00 98.25 474 VAL A C 1
ATOM 3197 O O . VAL A 1 474 ? 7.200 -2.207 -5.652 1.00 98.25 474 VAL A O 1
ATOM 3200 N N . ILE A 1 475 ? 6.221 -3.802 -6.897 1.00 97.50 475 ILE A N 1
ATOM 3201 C CA . ILE A 1 475 ? 4.928 -3.798 -6.209 1.00 97.50 475 ILE A CA 1
ATOM 3202 C C . ILE A 1 475 ? 4.604 -5.227 -5.795 1.00 97.50 475 ILE A C 1
ATOM 3204 O O . ILE A 1 475 ? 4.712 -6.142 -6.611 1.00 97.50 475 ILE A O 1
ATOM 3208 N N . ILE A 1 476 ? 4.215 -5.398 -4.537 1.00 95.44 476 ILE A N 1
ATOM 3209 C CA . ILE A 1 476 ? 3.807 -6.672 -3.943 1.00 95.44 476 ILE A CA 1
ATOM 3210 C C . ILE A 1 476 ? 2.375 -6.488 -3.451 1.00 95.44 476 ILE A C 1
ATOM 3212 O O . ILE A 1 476 ? 2.111 -5.539 -2.716 1.00 95.44 476 ILE A O 1
ATOM 3216 N N . ARG A 1 477 ? 1.458 -7.371 -3.844 1.00 94.25 477 ARG A N 1
ATOM 3217 C CA . ARG A 1 477 ? 0.057 -7.355 -3.404 1.00 94.25 477 ARG A CA 1
ATOM 3218 C C . ARG A 1 477 ? -0.306 -8.702 -2.793 1.00 94.25 477 ARG A C 1
ATOM 3220 O O . ARG A 1 477 ? -0.008 -9.740 -3.372 1.00 94.25 477 ARG A O 1
ATOM 3227 N N . TYR A 1 478 ? -0.924 -8.699 -1.620 1.00 91.00 478 TYR A N 1
ATOM 3228 C CA . TYR A 1 478 ? -1.255 -9.920 -0.882 1.00 91.00 478 TYR A CA 1
ATOM 3229 C C . TYR A 1 478 ? -2.547 -9.763 -0.091 1.00 91.00 478 TYR A C 1
ATOM 3231 O O . TYR A 1 478 ? -2.960 -8.645 0.213 1.00 91.00 478 TYR A O 1
ATOM 3239 N N . LEU A 1 479 ? -3.204 -10.885 0.211 1.00 87.44 479 LEU A N 1
ATOM 3240 C CA . LEU A 1 479 ? -4.408 -10.886 1.037 1.00 87.44 479 LEU A CA 1
ATOM 3241 C C . LEU A 1 479 ? -4.050 -10.399 2.444 1.00 87.44 479 LEU A C 1
ATOM 3243 O O . LEU A 1 479 ? -3.118 -10.918 3.055 1.00 87.44 479 LEU A O 1
ATOM 3247 N N . THR A 1 480 ? -4.770 -9.399 2.942 1.00 78.25 480 THR A N 1
ATOM 3248 C CA . THR A 1 480 ? -4.554 -8.854 4.284 1.00 78.25 480 THR A CA 1
ATOM 3249 C C . THR A 1 480 ? -4.839 -9.946 5.328 1.00 78.25 480 THR A C 1
ATOM 3251 O O . THR A 1 480 ? -5.954 -10.475 5.317 1.00 78.25 480 THR A O 1
ATOM 3254 N N . PRO A 1 481 ? -3.875 -10.297 6.207 1.00 66.56 481 PRO A N 1
ATOM 3255 C CA . PRO A 1 481 ? -4.102 -11.258 7.293 1.00 66.56 481 PRO A CA 1
ATOM 3256 C C . PRO A 1 481 ? -5.263 -10.819 8.196 1.00 66.56 481 PRO A C 1
ATOM 3258 O O . PRO A 1 481 ? -5.478 -9.614 8.345 1.00 66.56 481 PRO A O 1
ATOM 3261 N N . GLN A 1 482 ? -6.022 -11.760 8.763 1.00 56.97 482 GLN A N 1
ATOM 3262 C CA . GLN A 1 482 ? -7.206 -11.455 9.585 1.00 56.97 482 GLN A CA 1
ATOM 3263 C C . GLN A 1 482 ? -6.904 -11.346 11.072 1.00 56.97 482 GLN A C 1
ATOM 3265 O O . GLN A 1 482 ? -6.130 -12.179 11.583 1.00 56.97 482 GLN A O 1
#

Solvent-accessible surface area (backbone atoms only — not comparable to full-atom values): 22453 Å² total; per-residue (Å²): 91,79,37,61,36,78,90,73,27,30,39,40,35,29,55,97,54,39,83,76,44,75,49,74,69,56,84,80,87,68,83,79,80,69,92,67,77,91,63,83,59,40,86,46,99,86,56,91,70,79,56,61,89,73,90,83,76,90,86,81,87,72,100,63,60,69,50,73,67,53,47,33,53,57,43,56,56,61,63,61,73,73,65,75,39,60,21,29,64,16,78,41,42,78,35,60,34,82,60,86,80,89,60,53,58,34,71,32,42,56,62,48,79,73,40,76,92,52,58,32,37,34,39,11,43,27,80,68,36,70,34,81,33,40,26,41,45,27,37,55,20,31,67,15,76,43,55,39,77,38,60,56,85,61,89,59,70,80,92,48,38,69,32,72,29,50,47,44,47,59,82,74,69,72,70,45,43,63,88,40,64,34,72,38,35,10,37,21,38,63,83,22,52,73,34,84,34,46,24,36,23,43,62,64,50,51,48,58,36,59,50,27,43,38,48,74,50,75,49,91,69,26,37,30,38,38,38,33,60,74,59,77,56,66,13,45,33,56,39,47,73,59,78,92,55,51,48,29,29,40,38,32,21,0,0,0,0,0,0,0,7,38,2,0,0,0,0,0,3,3,42,43,72,49,76,71,48,68,64,69,98,64,78,63,34,53,36,32,29,5,14,27,5,48,39,7,75,41,50,15,32,51,16,31,48,9,32,49,68,91,48,72,16,40,13,2,1,6,2,2,6,74,68,26,47,14,32,56,24,8,1,0,0,0,0,2,18,46,96,62,97,71,65,24,41,28,6,49,29,33,85,88,20,20,20,31,16,5,29,20,47,71,63,95,84,59,75,34,24,2,0,0,0,0,0,43,58,30,51,12,36,45,34,31,66,14,15,34,14,3,34,29,39,74,45,51,80,79,72,50,81,42,69,31,10,7,0,0,0,0,4,8,42,43,90,73,68,85,78,67,60,54,2,45,20,7,79,82,38,12,2,26,14,2,30,48,82,50,76,27,32,48,12,35,70,55,26,1,3,0,0,0,0,1,7,33,32,84,93,44,94,66,84,32,44,12,9,32,14,3,24,4,23,34,36,42,30,33,70,55,76,132

=== Feature glossary ===
The record interleaves many kinds of information about one protein. Here is each kind framed as the question it answers.

Q: What known structures does this most resemble?
A: Structural nearest neighbors (via Foldseek easy-search vs the PDB). Reported per hit: target PDB id, E-value, and alignment TM-score. A TM-score above ~0.5 is the conventional threshold for 'same fold'.

Q: Where is each backbone atom in 3D?
A: The mmCIF table is the protein's shape written out atom by atom. For each backbone N, Cα, C, and carbonyl O, it records an (x, y, z) coordinate triple in Å plus the residue type, chain letter, and residue number.

Q: What are the backbone torsion angles?
A: The φ/ψ torsion pair specifies the backbone conformation at each residue. φ rotates about the N–Cα bond, ψ about the Cα–C bond. Steric clashes forbid most of the (φ, ψ) plane — the allowed regions (α-helix basin, β-sheet basin, left-handed helix) are the Ramachandran-allowed regions.

Q: Which residues are buried vs exposed?
A: Solvent-accessible surface area (SASA) is the area in Å² traced out by the centre of a 1.4 Å probe sphere (a water molecule) rolled over the protein's van der Waals surface (Shrake–Rupley / Lee–Richards construction). Buried residues have near-zero SASA; fully exposed residues can exceed 200 Å². The total SASA scales roughly with the number of surface residues.

Q: How confident is the AlphaFold model at each residue?
A: pLDDT is the predicted lDDT-Cα score: AlphaFold's confidence that the local environment of each residue (all inter-atomic distances within 15 Å) is correctly placed. It is a per-residue number between 0 and 100, with higher meaning more reliable.

Q: What does the local fold look like, residue by residue?
A: 3Di is Foldseek's structural alphabet. Each residue is assigned one of twenty discrete states based on how its Cα sits relative to its spatial (not sequential) neighbors. Aligning 3Di strings finds structural homologs roughly as well as full 3D superposition, but orders of magnitude faster.

Q: How big and how compact is the whole molecule?
A: Radius of gyration (Rg) is the root-mean-square distance of Cα atoms from their centroid — a single number for overall size and compactness. A globular domain of N residues has Rg ≈ 2.2·N^0.38 Å; an extended or disordered chain has a much larger Rg. The Cα contact count is the number of residue pairs whose Cα atoms are within 8 Å and are more than four positions apart in sequence — a standard proxy for tertiary packing density. The bounding box is the smallest axis-aligned box enclosing all Cα atoms.

Q: Which residues are in helices, strands, or loops?
A: DSSP 8-state secondary structure assigns each residue one of H (α-helix), G (3₁₀-helix), I (π-helix), E (extended β-strand), B (isolated β-bridge), T (hydrogen-bonded turn), S (bend), or '-' (coil). The assignment is computed from backbone hydrogen-bond geometry via the Kabsch–Sander algorithm.

Q: How mobile is each atom in the crystal?
A: Crystallographic B-factors measure how much each atom's electron density is smeared out, in Å². They rise in mobile loops and surface residues and fall in the buried interior. In AlphaFold models this column is repurposed to hold pLDDT instead.

Q: What if only a Cα trace is available?
A: P-SEA three-state annotation labels each residue as helix, strand, or coil based purely on the geometry of the Cα trace. It serves as a fallback when the full backbone (and thus DSSP) is unavailable.

Q: What family and function is it annotated with?
A: Database cross-references. InterPro integrates a dozen domain/family signature databases into unified entries with residue-range hits. GO terms attach function/process/location labels with evidence codes. CATH codes position the fold in a four-level structural taxonomy. Organism is the NCBI-taxonomy species name.

Q: Are the domains correctly placed relative to each other?
A: Predicted Aligned Error (PAE) is an AlphaFold confidence matrix: entry (i, j) is the expected error in the position of residue j, in ångströms, when the prediction is superimposed on the true structure at residue i. Low PAE within a block of residues means that block is internally rigid and well-predicted; high PAE between two blocks means their relative placement is uncertain even if each block individually is confident.

Q: What do the diagnostic plots show?
A: Three diagnostic plots accompany the record. The Cα contact map visualizes the tertiary structure as a 2D adjacency matrix (8 Å cutoff, sequence-local contacts suppressed). The Ramachandran plot shows the distribution of backbone (φ, ψ) torsions, with points in the α and β basins reflecting secondary structure content. The PAE plot shows AlphaFold's inter-residue confidence as a color matrix.

Q: What is the amino-acid chain?
A: Primary structure: the covalent order of the twenty standard amino acids along the backbone. Two proteins with the same sequence will (almost always) fold to the same structure; two with 30% identity often share a fold but not the details.

Q: What do the rendered images show?
A: The six renders are orthographic views along the three Cartesian axes in both directions. Representation (cartoon, sticks, or surface) and color scheme (sequence-rainbow or by-chain) vary across proteins so the training set covers all the common visualization conventions.